Protein AF-A0A1Y2G0U4-F1 (afdb_monomer_lite)

Secondary structure (DSSP, 8-state):
-HHHHHHHHHT-EEEEE-TTS-EEEEEHHHHHHHH-GGGPPPPGGGGGGGSS--TT-EEEPPP-S---TTTT-SSSTTEEEPPHHHHHHHHHHHH-SS--------STTSSHHHHHHHHHHHHHHTT--EEEES-THHHHT-SSHHHHHHHHHHHHHHHHTTT--HHHHHHHTTTTTSS-HHHHHHHHHHHTGGG-SSS--EEEETTGGGG--HHHHHHHHH--TT--PPP--THHHHTTSEEEEE-TTSSSEEEEESSHHHHHHHHHHHHHSPPPHHHHHHHHTT---HHHHHHHHHHHHHHHSEEEEEEB-TTS-S-EEEEEE-SEEE---SS----GGGGGGEEEE-TT-TT-SEEETTEEEEEESS-HHHHSSGGG-GGGGSSPPTTTTS--HHHHHHHHHH-S-EEEEEEEEEEEEEEE-SSSSEEEEEEEEEEEEEEETTEE-TT-EEEEEE-S-EE-TTS-EE-S---HHHHHH-TT-EEE-HHHHHHHHHGGG-

Foldseek 3Di:
DVLVVVVVQLVDWDWDQFLVRDIAIDGNLLVVLLPDLQQAFDDLVVLLVLQPDDFFDKDFQGRRSDAAVCPLPPDCHRIDTDHPVLVVVLCCLVPDLDDDADDDFDDPPPCSLVSLSSSQSSCLNVLAQEQEARACLCLLPDPDPLSNLSVSSSNRSSNNRNRDDSVLSCQLQVPSPDPRRSNSSSVCCLPDRCPPSVGHHDYDHHNCLSVDDLQLLLCAAQQAPPPPPDPNDPVCVSNLQKDWDDDPVDNDIHIYGNDPRSVVRSLVSNLVDDLDPVLLVCLVVLNHDFSSQLSLVVSLCSNPQKFWFQKAWLQQHDTDIDIQGAPEEDEQDVQFPAPAPVQQNYKYQLHPQQAARIHHRLEGEDEDQDRPVVQLDDSNNPVQQQAADPPQVRGGNSQSVCCRHNNAGKHKDWDWDWDWDFDDDPDDDTDTDIAIAIDIWMDGPNHTDPPHAYEYEHQGFDADPVRHTDQGRRPVVVCRRYVRHMYGTNVRCSCRSCPPVD

pLDDT: mean 81.73, std 13.3, range [42.34, 97.0]

Radius of gyration: 29.5 Å; chains: 1; bounding box: 71×55×87 Å

Structure (mmCIF, N/CA/C/O backbone):
data_AF-A0A1Y2G0U4-F1
#
_entry.id   AF-A0A1Y2G0U4-F1
#
loop_
_atom_site.group_PDB
_atom_site.id
_atom_site.type_symbol
_atom_site.label_atom_id
_atom_site.label_alt_id
_atom_site.label_comp_id
_atom_site.label_asym_id
_atom_site.label_entity_id
_atom_site.label_seq_id
_atom_site.pdbx_PDB_ins_code
_atom_site.Cartn_x
_atom_site.Cartn_y
_atom_site.Cartn_z
_atom_site.occupancy
_atom_site.B_iso_or_equiv
_atom_site.auth_seq_id
_atom_site.auth_comp_id
_atom_site.auth_asym_id
_atom_site.auth_atom_id
_atom_site.pdbx_PDB_model_num
ATOM 1 N N . MET A 1 1 ? -13.252 33.187 23.123 1.00 46.34 1 MET A N 1
ATOM 2 C CA . MET A 1 1 ? -14.468 32.381 23.395 1.00 46.34 1 MET A CA 1
ATOM 3 C C . MET A 1 1 ? -14.309 30.861 23.236 1.00 46.34 1 MET A C 1
ATOM 5 O O . MET A 1 1 ? -14.178 30.217 24.266 1.00 46.34 1 MET A O 1
ATOM 9 N N . LEU A 1 2 ? -14.281 30.241 22.038 1.00 45.09 2 LEU A N 1
ATOM 10 C CA . LEU A 1 2 ? -14.262 28.755 21.925 1.00 45.09 2 LEU A CA 1
ATOM 11 C C . LEU A 1 2 ? -13.000 28.105 22.539 1.00 45.09 2 LEU A C 1
ATOM 13 O O . LEU A 1 2 ? -13.098 27.117 23.264 1.00 45.09 2 LEU A O 1
ATOM 17 N N . LYS A 1 3 ? -11.819 28.703 22.311 1.00 50.44 3 LYS A N 1
ATOM 18 C CA . LYS A 1 3 ? -10.541 28.251 22.899 1.00 50.44 3 LYS A CA 1
ATOM 19 C C . LYS A 1 3 ? -10.500 28.391 24.428 1.00 50.44 3 LYS A C 1
ATOM 21 O O . LYS A 1 3 ? -10.017 27.491 25.100 1.00 50.44 3 LYS A O 1
ATOM 26 N N . GLU A 1 4 ? -11.048 29.473 24.983 1.00 47.69 4 GLU A N 1
ATOM 27 C CA . GLU A 1 4 ? -11.144 29.674 26.442 1.00 47.69 4 GLU A CA 1
ATOM 28 C C . GLU A 1 4 ? -12.137 28.710 27.093 1.00 47.69 4 GLU A C 1
ATOM 30 O O . GLU A 1 4 ? -11.885 28.206 28.184 1.00 47.69 4 GLU A O 1
ATOM 35 N N . HIS A 1 5 ? -13.249 28.411 26.417 1.00 55.38 5 HIS A N 1
ATOM 36 C CA . HIS A 1 5 ? -14.241 27.461 26.910 1.00 55.38 5 HIS A CA 1
ATOM 37 C C . HIS A 1 5 ? -13.686 26.028 26.9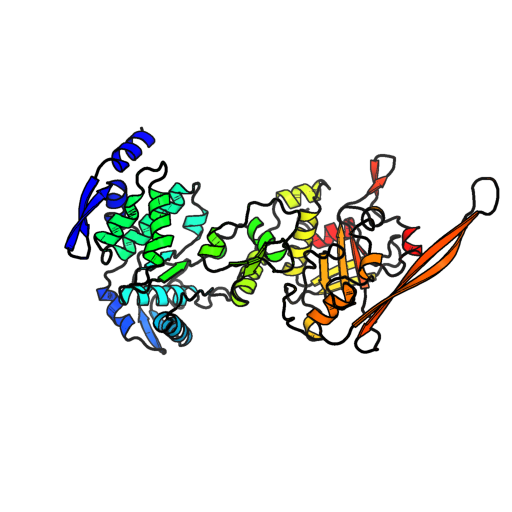38 1.00 55.38 5 HIS A C 1
ATOM 39 O O . HIS A 1 5 ? -13.842 25.327 27.938 1.00 55.38 5 HIS A O 1
ATOM 45 N N . LEU A 1 6 ? -12.962 25.615 25.889 1.00 55.97 6 LEU A N 1
ATOM 46 C CA . LEU A 1 6 ? -12.237 24.340 25.864 1.00 55.97 6 LEU A CA 1
ATOM 47 C C . LEU A 1 6 ? -11.150 24.290 26.944 1.00 55.97 6 LEU A C 1
ATOM 49 O O . LEU A 1 6 ? -11.100 23.321 27.697 1.00 55.97 6 LEU A O 1
ATOM 53 N N . ALA A 1 7 ? -10.353 25.351 27.098 1.00 58.69 7 ALA A N 1
ATOM 54 C CA . ALA A 1 7 ? -9.337 25.433 28.148 1.00 58.69 7 ALA A CA 1
ATOM 55 C C . ALA A 1 7 ? -9.936 25.332 29.566 1.00 58.69 7 ALA A C 1
ATOM 57 O O . ALA A 1 7 ? -9.359 24.675 30.429 1.00 58.69 7 ALA A O 1
ATOM 58 N N . LYS A 1 8 ? -11.116 25.922 29.812 1.00 59.19 8 LYS A N 1
ATOM 59 C CA . LYS A 1 8 ? -11.830 25.821 31.097 1.00 59.19 8 LYS A CA 1
ATOM 60 C C . LYS A 1 8 ? -12.372 24.411 31.362 1.00 59.19 8 LYS A C 1
ATOM 62 O O . LYS A 1 8 ? -12.270 23.932 32.490 1.00 59.19 8 LYS A O 1
ATOM 67 N N . ARG A 1 9 ? -12.906 23.727 30.340 1.00 58.31 9 ARG A N 1
ATOM 68 C CA . ARG A 1 9 ? -13.383 22.331 30.451 1.00 58.31 9 ARG A CA 1
ATOM 69 C C . ARG A 1 9 ? -12.250 21.326 30.645 1.00 58.31 9 ARG A C 1
ATOM 71 O O . ARG A 1 9 ? -12.448 20.356 31.360 1.00 58.31 9 ARG A O 1
ATOM 78 N N . CYS A 1 10 ? -11.071 21.575 30.074 1.00 60.12 10 CYS A N 1
ATOM 79 C CA . CYS A 1 10 ? -9.886 20.747 30.328 1.00 60.12 10 CYS A CA 1
ATOM 80 C C . CYS A 1 10 ? -9.377 20.881 31.773 1.00 60.12 10 CYS A C 1
ATOM 82 O O . CYS A 1 10 ? -8.746 19.976 32.282 1.00 60.12 10 CYS A O 1
ATOM 84 N N . ARG A 1 11 ? -9.673 21.992 32.462 1.00 63.59 11 ARG A N 1
ATOM 85 C CA . ARG A 1 11 ? -9.261 22.217 33.861 1.00 63.59 11 ARG A CA 1
ATOM 86 C C . ARG A 1 11 ? -10.312 21.821 34.897 1.00 63.59 11 ARG A C 1
ATOM 88 O O . ARG A 1 11 ? -10.044 21.906 36.089 1.00 63.59 11 ARG A O 1
ATOM 95 N N . SER A 1 12 ? -11.517 21.459 34.465 1.00 77.25 12 SER A N 1
ATOM 96 C CA . SER A 1 12 ? -12.625 21.123 35.361 1.00 77.25 12 SER A CA 1
ATOM 97 C C . SER A 1 12 ? -12.761 19.609 35.444 1.00 77.25 12 SER A C 1
ATOM 99 O O . SER A 1 12 ? -12.978 18.969 34.418 1.00 77.25 12 SER A O 1
ATOM 101 N N . TRP A 1 13 ? -12.652 19.064 36.652 1.00 87.50 13 TRP A N 1
ATOM 102 C CA . TRP A 1 13 ? -12.704 17.629 36.925 1.00 87.50 13 TRP A CA 1
ATOM 103 C C . TRP A 1 13 ? -13.987 17.289 37.682 1.00 87.50 13 TRP A C 1
ATOM 105 O O . TRP A 1 13 ? -14.473 18.092 38.483 1.00 87.50 13 TRP A O 1
ATOM 115 N N . LYS A 1 14 ? -14.559 16.119 37.408 1.00 90.38 14 LYS A N 1
ATOM 116 C CA . LYS A 1 14 ? -15.704 15.577 38.141 1.00 90.38 14 LYS A CA 1
ATOM 117 C C . LYS A 1 14 ? -15.498 14.094 38.412 1.00 90.38 14 LYS A C 1
ATOM 119 O O . LYS A 1 14 ? -14.917 13.380 37.598 1.00 90.38 14 LYS A O 1
ATOM 124 N N . ARG A 1 15 ? -16.060 13.653 39.532 1.00 91.50 15 ARG A N 1
ATOM 125 C CA . ARG A 1 15 ? -16.076 12.255 39.944 1.00 91.50 15 ARG A CA 1
ATOM 126 C C . ARG A 1 15 ? -17.002 11.435 39.045 1.00 91.50 15 ARG A C 1
ATOM 128 O O . ARG A 1 15 ? -18.153 11.816 38.833 1.00 91.50 15 ARG A O 1
ATOM 135 N N . HIS A 1 16 ? -16.501 10.307 38.565 1.00 92.81 16 HIS A N 1
ATOM 136 C CA . HIS A 1 16 ? -17.189 9.307 37.756 1.00 92.81 16 HIS A CA 1
ATOM 137 C C . HIS A 1 16 ? -17.052 7.933 38.415 1.00 92.81 16 HIS A C 1
ATOM 139 O O . HIS A 1 16 ? -16.050 7.675 39.078 1.00 92.81 16 HIS A O 1
ATOM 145 N N . ILE A 1 17 ? -18.054 7.070 38.255 1.00 94.56 17 ILE A N 1
ATOM 146 C CA . ILE A 1 17 ? -17.993 5.677 38.713 1.00 94.56 17 ILE A CA 1
ATOM 147 C C . ILE A 1 17 ? -17.682 4.816 37.493 1.00 94.56 17 ILE A C 1
ATOM 149 O O . ILE A 1 17 ? -18.475 4.803 36.552 1.00 94.56 17 ILE A O 1
ATOM 153 N N . ALA A 1 18 ? -16.519 4.166 37.505 1.00 94.81 18 ALA A N 1
ATOM 154 C CA . ALA A 1 18 ? -16.054 3.313 36.419 1.00 94.81 18 ALA A CA 1
ATOM 155 C C . ALA A 1 18 ? -16.725 1.925 36.453 1.00 94.81 18 ALA A C 1
ATOM 157 O O . ALA A 1 18 ? -17.546 1.634 37.327 1.00 94.81 18 ALA A O 1
ATOM 158 N N . ALA A 1 19 ? -16.401 1.063 35.484 1.00 93.06 19 ALA A N 1
ATOM 159 C CA . ALA A 1 19 ? -17.054 -0.240 35.326 1.00 93.06 19 ALA A CA 1
ATOM 160 C C . ALA A 1 19 ? -16.765 -1.226 36.472 1.00 93.06 19 ALA A C 1
ATOM 162 O O . ALA A 1 19 ? -17.596 -2.076 36.785 1.00 93.06 19 ALA A O 1
ATOM 163 N N . ASP A 1 20 ? -15.610 -1.089 37.121 1.00 94.56 20 ASP A N 1
ATOM 164 C CA . ASP A 1 20 ? -15.214 -1.837 38.320 1.00 94.56 20 ASP A CA 1
ATOM 165 C C . ASP A 1 20 ? -15.910 -1.340 39.603 1.00 94.56 20 ASP A C 1
ATOM 167 O O . ASP A 1 20 ? -15.705 -1.906 40.674 1.00 94.56 20 ASP A O 1
ATOM 171 N N . GLY A 1 21 ? -16.753 -0.305 39.506 1.00 94.69 21 GLY A N 1
ATOM 172 C CA . GLY A 1 21 ? -17.439 0.320 40.636 1.00 94.69 21 GLY A CA 1
ATOM 173 C C . GLY A 1 21 ? -16.576 1.322 41.405 1.00 94.69 21 GLY A C 1
ATOM 174 O O . GLY A 1 21 ? -17.084 1.994 42.307 1.00 94.69 21 GLY A O 1
ATOM 175 N N . GLU A 1 22 ? -15.303 1.476 41.035 1.00 96.81 22 GLU A N 1
ATOM 176 C CA . GLU A 1 22 ? -14.385 2.385 41.704 1.00 96.81 22 GLU A CA 1
ATOM 177 C C . GLU A 1 22 ? -14.551 3.828 41.186 1.00 96.81 22 GLU A C 1
ATOM 179 O O . GLU A 1 22 ? -14.823 4.075 40.003 1.00 96.81 22 GLU A O 1
ATOM 184 N N . PRO A 1 23 ? -14.413 4.832 42.067 1.00 95.19 23 PRO A N 1
ATOM 185 C CA . PRO A 1 23 ? -14.502 6.228 41.683 1.00 95.19 23 PRO A CA 1
ATOM 186 C C . PRO A 1 23 ? -13.207 6.723 41.022 1.00 95.19 23 PRO A C 1
ATOM 188 O O . PRO A 1 23 ? -12.111 6.515 41.537 1.00 95.19 23 PRO A O 1
ATOM 191 N N . VAL A 1 24 ? -13.340 7.499 39.947 1.00 93.75 24 VAL A N 1
ATOM 192 C CA . VAL A 1 24 ? -12.233 8.188 39.268 1.00 93.75 24 VAL A CA 1
ATOM 193 C C . VAL A 1 24 ? -12.614 9.633 38.959 1.00 93.75 24 VAL A C 1
ATOM 195 O O . VAL A 1 24 ? -13.728 9.915 38.519 1.00 93.75 24 VAL A O 1
ATOM 198 N N . ASP A 1 25 ? -11.700 10.569 39.198 1.00 91.25 25 ASP A N 1
ATOM 199 C CA . ASP A 1 25 ? -11.877 11.948 38.750 1.00 91.25 25 ASP A CA 1
ATOM 200 C C . ASP A 1 25 ? -11.459 12.051 37.283 1.00 91.25 25 ASP A C 1
ATOM 202 O O . ASP A 1 25 ? -10.355 11.649 36.923 1.00 91.25 25 ASP A O 1
ATOM 206 N N . LEU A 1 26 ? -12.336 12.598 36.441 1.00 90.19 26 LEU A N 1
ATOM 207 C CA . LEU A 1 26 ? -12.098 12.786 35.011 1.00 90.19 26 LEU A CA 1
ATOM 208 C C . LEU A 1 26 ? -12.349 14.237 34.604 1.00 90.19 26 LEU A C 1
ATOM 210 O O . LEU A 1 26 ? -13.224 14.901 35.177 1.00 90.19 26 LEU A O 1
ATOM 214 N N . PRO A 1 27 ? -11.645 14.745 33.583 1.00 88.94 27 PRO A N 1
ATOM 215 C CA . PRO A 1 27 ? -11.925 16.062 33.039 1.00 88.94 27 PRO A CA 1
ATOM 216 C C . PRO A 1 27 ? -13.309 16.090 32.367 1.00 88.94 27 PRO A C 1
ATOM 218 O O . PRO A 1 27 ? -13.780 15.105 31.786 1.00 88.94 27 PRO A O 1
ATOM 221 N N . LEU A 1 28 ? -13.948 17.262 32.336 1.00 86.12 28 LEU A N 1
ATOM 222 C CA . LEU A 1 28 ? -15.268 17.405 31.709 1.00 86.12 28 LEU A CA 1
ATOM 223 C C . LEU A 1 28 ? -15.278 16.985 30.237 1.00 86.12 28 LEU A C 1
ATOM 225 O O . LEU A 1 28 ? -16.262 16.426 29.775 1.00 86.12 28 LEU A O 1
ATOM 229 N N . HIS A 1 29 ? -14.196 17.236 29.500 1.00 82.94 29 HIS A N 1
ATOM 230 C CA . HIS A 1 29 ? -14.154 16.923 28.073 1.00 82.94 29 HIS A CA 1
ATOM 231 C C . HIS A 1 29 ? -14.133 15.414 27.773 1.00 82.94 29 HIS A C 1
ATOM 233 O O . HIS A 1 29 ? -14.594 15.028 26.704 1.00 82.94 29 HIS A O 1
ATOM 239 N N . ILE A 1 30 ? -13.631 14.570 28.684 1.00 89.12 30 ILE A N 1
ATOM 240 C CA . ILE A 1 30 ? -13.704 13.103 28.562 1.00 89.12 30 ILE A CA 1
ATOM 241 C C . ILE A 1 30 ? -15.070 12.604 29.018 1.00 89.12 30 ILE A C 1
ATOM 243 O O . ILE A 1 30 ? -15.653 11.752 28.351 1.00 89.12 30 ILE A O 1
ATOM 247 N N . LEU A 1 31 ? -15.624 13.181 30.088 1.00 89.19 31 LEU A N 1
ATOM 248 C CA . LEU A 1 31 ? -16.984 12.866 30.535 1.00 89.19 31 LEU A CA 1
ATOM 249 C C . LEU A 1 31 ? -18.013 13.124 29.436 1.00 89.19 31 LEU A C 1
ATOM 251 O O . LEU A 1 31 ? -18.846 12.263 29.171 1.00 89.19 31 LEU A O 1
ATOM 255 N N . ASP A 1 32 ? -17.874 14.233 28.709 1.00 89.50 32 ASP A N 1
ATOM 256 C CA . ASP A 1 32 ? -18.712 14.524 27.545 1.00 89.50 32 ASP A CA 1
ATOM 257 C C . ASP A 1 32 ? -18.642 13.430 26.474 1.00 89.50 32 ASP A C 1
ATOM 259 O O . ASP A 1 32 ? -19.617 13.215 25.760 1.00 89.50 32 ASP A O 1
ATOM 263 N N . LEU A 1 33 ? -17.489 12.771 26.306 1.00 91.50 33 LEU A N 1
ATOM 264 C CA . LEU A 1 33 ? -17.341 11.670 25.353 1.00 91.50 33 LEU A CA 1
ATOM 265 C C . LEU A 1 33 ? -17.979 10.381 25.879 1.00 91.50 33 LEU A C 1
ATOM 267 O O . LEU A 1 33 ? -18.605 9.678 25.093 1.00 91.50 33 LEU A O 1
ATOM 271 N N . ILE A 1 34 ? -17.856 10.092 27.178 1.00 90.25 34 ILE A N 1
ATOM 272 C CA . ILE A 1 34 ? -18.449 8.908 27.827 1.00 90.25 34 ILE A CA 1
ATOM 273 C C . ILE A 1 34 ? -19.986 8.988 27.826 1.00 90.25 34 ILE A C 1
ATOM 275 O O . ILE A 1 34 ? -20.676 8.001 27.544 1.00 90.25 34 ILE A O 1
ATOM 279 N N . GLU A 1 35 ? -20.529 10.172 28.116 1.00 89.19 35 GLU A N 1
ATOM 280 C CA . GLU A 1 35 ? -21.971 10.447 28.128 1.00 89.19 35 GLU A CA 1
ATOM 281 C C . GLU A 1 35 ? -22.567 10.501 26.709 1.00 89.19 35 GLU A C 1
ATOM 283 O O . GLU A 1 35 ? -23.775 10.335 26.518 1.00 89.19 35 GLU A O 1
ATOM 288 N N . ASN A 1 36 ? -21.732 10.697 25.686 1.00 89.19 36 ASN A N 1
ATOM 289 C CA . ASN A 1 36 ? -22.174 10.768 24.302 1.00 89.19 36 ASN A CA 1
ATOM 290 C C . ASN A 1 36 ? -22.392 9.375 23.699 1.00 89.19 36 ASN A C 1
ATOM 292 O O . ASN A 1 36 ? -21.458 8.687 23.303 1.00 89.19 36 ASN A O 1
ATOM 296 N N . ASN A 1 37 ? -23.658 9.007 23.513 1.00 88.69 37 ASN A N 1
ATOM 297 C CA . ASN A 1 37 ? -24.047 7.705 22.967 1.00 88.69 37 ASN A CA 1
ATOM 298 C C . ASN A 1 37 ? -24.004 7.604 21.430 1.00 88.69 37 ASN A C 1
ATOM 300 O O . ASN A 1 37 ? -24.536 6.647 20.876 1.00 88.69 37 ASN A O 1
ATOM 304 N N . LYS A 1 38 ? -23.392 8.558 20.712 1.00 91.06 38 LYS A N 1
ATOM 305 C CA . LYS A 1 38 ? -23.384 8.570 19.235 1.00 91.06 38 LYS A CA 1
ATOM 306 C C . LYS A 1 38 ? -22.832 7.282 18.613 1.00 91.06 38 LYS A C 1
ATOM 308 O O . LYS A 1 38 ? -23.299 6.898 17.548 1.00 91.06 38 LYS A O 1
ATOM 313 N N . TYR A 1 39 ? -21.832 6.666 19.242 1.00 92.62 39 TYR A N 1
ATOM 314 C CA . TYR A 1 39 ? -21.215 5.417 18.782 1.00 92.62 39 TYR A CA 1
ATOM 315 C C . TYR A 1 39 ? -21.399 4.284 19.797 1.00 92.62 39 TYR A C 1
ATOM 317 O O . TYR A 1 39 ? -20.576 3.374 19.852 1.00 92.62 39 TYR A O 1
ATOM 325 N N . ALA A 1 40 ? -22.425 4.369 20.648 1.00 93.81 40 ALA A N 1
ATOM 326 C CA . ALA A 1 40 ? -22.677 3.343 21.648 1.00 93.81 40 ALA A CA 1
ATOM 327 C C . ALA A 1 40 ? -23.256 2.083 20.976 1.00 93.81 40 ALA A C 1
ATOM 329 O O . ALA A 1 40 ? -24.241 2.201 20.242 1.00 93.81 40 ALA A O 1
ATOM 330 N N . PRO A 1 41 ? -22.671 0.899 21.213 1.00 95.81 41 PRO A N 1
ATOM 331 C CA . PRO A 1 41 ? -23.241 -0.365 20.768 1.00 95.81 41 PRO A CA 1
ATOM 332 C C . PRO A 1 41 ? -24.500 -0.726 21.566 1.00 95.81 41 PRO A C 1
ATOM 334 O O . PRO A 1 41 ? -24.773 -0.184 22.642 1.00 95.81 41 PRO A O 1
ATOM 337 N N . GLU A 1 42 ? -25.258 -1.695 21.056 1.00 96.12 42 GLU A N 1
ATOM 338 C CA . GLU A 1 42 ? -26.218 -2.425 21.878 1.00 96.12 42 GLU A CA 1
ATOM 339 C C . GLU A 1 42 ? -25.506 -3.122 23.059 1.00 96.12 42 GLU A C 1
ATOM 341 O O . GLU A 1 42 ? -24.325 -3.453 22.958 1.00 96.12 42 GLU A O 1
ATOM 346 N N . PRO A 1 43 ? -26.196 -3.387 24.185 1.00 95.12 43 PRO A N 1
ATOM 347 C CA . PRO A 1 43 ? -25.562 -4.000 25.354 1.00 95.12 43 PRO A CA 1
ATOM 348 C C . PRO A 1 43 ? -24.919 -5.361 25.046 1.00 95.12 43 PRO A C 1
ATOM 350 O O . PRO A 1 43 ? -25.536 -6.179 24.358 1.00 95.12 43 PRO A O 1
ATOM 353 N N . ARG A 1 44 ? -23.747 -5.662 25.638 1.00 94.69 44 ARG A N 1
ATOM 354 C CA . ARG A 1 44 ? -23.021 -6.949 25.473 1.00 94.69 44 ARG A CA 1
ATOM 355 C C . ARG A 1 44 ? -23.890 -8.185 25.686 1.00 94.69 44 ARG A C 1
ATOM 357 O O . ARG A 1 44 ? -23.676 -9.204 25.037 1.00 94.69 44 ARG A O 1
ATOM 364 N N . THR A 1 45 ? -24.907 -8.099 26.544 1.00 93.75 45 THR A N 1
ATOM 365 C CA . THR A 1 45 ? -25.864 -9.190 26.784 1.00 93.75 45 THR A CA 1
ATOM 366 C C . THR A 1 45 ? -26.578 -9.646 25.511 1.00 93.75 45 THR A C 1
ATOM 368 O O . THR A 1 45 ? -26.834 -10.837 25.361 1.00 93.75 45 THR A O 1
ATOM 371 N N . LYS A 1 46 ? -26.829 -8.746 24.550 1.00 95.88 46 LYS A N 1
ATOM 372 C CA . LYS A 1 46 ? -27.404 -9.110 23.246 1.00 95.88 46 LYS A CA 1
ATOM 373 C C . LYS A 1 46 ? -26.442 -9.901 22.358 1.00 95.88 46 LYS A C 1
ATOM 375 O O . LYS A 1 46 ? -26.900 -10.649 21.502 1.00 95.88 46 LYS A O 1
ATOM 380 N N . PHE A 1 47 ? -25.136 -9.770 22.584 1.00 96.19 47 PHE A N 1
ATOM 381 C CA . PHE A 1 47 ? -24.085 -10.423 21.805 1.00 96.19 47 PHE A CA 1
ATOM 382 C C . PHE A 1 47 ? -23.654 -11.779 22.386 1.00 96.19 47 PHE A C 1
ATOM 384 O O . PHE A 1 47 ? -22.837 -12.461 21.774 1.00 96.19 47 PHE A O 1
ATOM 391 N N . GLN A 1 48 ? -24.196 -12.210 23.534 1.00 93.88 48 GLN A N 1
ATOM 392 C CA . GLN A 1 48 ? -23.789 -13.460 24.200 1.00 93.88 48 GLN A CA 1
ATOM 393 C C . GLN A 1 48 ? -23.928 -14.705 23.315 1.00 93.88 48 GLN A C 1
ATOM 395 O O . GLN A 1 48 ? -23.142 -15.642 23.446 1.00 93.88 48 GLN A O 1
ATOM 400 N N . SER A 1 49 ? -24.879 -14.707 22.378 1.00 93.31 49 SER A N 1
ATOM 401 C CA . SER A 1 49 ? -25.045 -15.793 21.405 1.00 93.31 49 SER A CA 1
ATOM 402 C C . SER A 1 49 ? -23.816 -16.000 20.510 1.00 93.31 49 SER A C 1
ATOM 404 O O . SER A 1 49 ? -23.601 -17.104 20.017 1.00 93.31 49 SER A O 1
ATOM 406 N N . LEU A 1 50 ? -22.967 -14.981 20.334 1.00 95.44 50 LEU A N 1
ATOM 407 C CA . LEU A 1 50 ? -21.738 -15.079 19.543 1.00 95.44 50 LEU A CA 1
ATOM 408 C C . LEU A 1 50 ? -20.614 -15.830 20.260 1.00 95.44 50 LEU A C 1
ATOM 410 O O . LEU A 1 50 ? -19.657 -16.238 19.604 1.00 95.44 50 LEU A O 1
ATOM 414 N N . LEU A 1 51 ? -20.698 -16.041 21.576 1.00 94.31 51 LEU A N 1
ATOM 415 C CA . LEU A 1 51 ? -19.654 -16.744 22.329 1.00 94.31 51 LEU A CA 1
ATOM 416 C C . LEU A 1 51 ? -19.541 -18.211 21.890 1.00 94.31 51 LEU A C 1
ATOM 418 O O . LEU A 1 51 ? -18.439 -18.733 21.751 1.00 94.31 51 LEU A O 1
ATOM 422 N N . THR A 1 52 ? -20.671 -18.851 21.585 1.00 93.88 52 THR A N 1
ATOM 423 C CA . THR A 1 52 ? -20.761 -20.295 21.302 1.00 93.88 52 THR A CA 1
ATOM 424 C C . THR A 1 52 ? -20.955 -20.644 19.824 1.00 93.88 52 THR A C 1
ATOM 426 O O . THR A 1 52 ? -21.059 -21.824 19.488 1.00 93.88 52 THR A O 1
ATOM 429 N N . VAL A 1 53 ? -20.989 -19.638 18.945 1.00 94.75 53 VAL A N 1
ATOM 430 C CA . VAL A 1 53 ? -21.257 -19.799 17.508 1.00 94.75 53 VAL A CA 1
ATOM 431 C C . VAL A 1 53 ? -20.160 -20.583 16.777 1.00 94.75 53 VAL A C 1
ATOM 433 O O . VAL A 1 53 ? -18.973 -20.453 17.095 1.00 94.75 53 VAL A O 1
ATOM 436 N N . LYS A 1 54 ? -20.559 -21.373 15.776 1.00 94.12 54 LYS A N 1
ATOM 437 C CA . LYS A 1 54 ? -19.706 -22.224 14.934 1.00 94.12 54 LYS A CA 1
ATOM 438 C C . LYS A 1 54 ? -19.876 -21.904 13.447 1.00 94.12 54 LYS A C 1
ATOM 440 O O . LYS A 1 54 ? -20.804 -21.208 13.038 1.00 94.12 54 LYS A O 1
ATOM 445 N N . GLY A 1 55 ? -18.966 -22.429 12.626 1.00 93.62 55 GLY A N 1
ATOM 446 C CA . GLY A 1 55 ? -19.101 -22.380 11.171 1.00 93.62 55 GLY A CA 1
ATOM 447 C C . GLY A 1 55 ? -20.406 -23.043 10.722 1.00 93.62 55 GLY A C 1
ATOM 448 O O . GLY A 1 55 ? -20.759 -24.119 11.200 1.00 93.62 55 GLY A O 1
ATOM 449 N N . GLY A 1 56 ? -21.143 -22.370 9.840 1.00 92.38 56 GLY A N 1
ATOM 450 C CA . GLY A 1 56 ? -22.457 -22.794 9.354 1.00 92.38 56 GLY A CA 1
ATOM 451 C C . GLY A 1 56 ? -23.652 -22.265 10.154 1.00 92.38 56 GLY A C 1
ATOM 452 O O . GLY A 1 56 ? -24.775 -22.353 9.659 1.00 92.38 56 GLY A O 1
ATOM 453 N N . ASP A 1 57 ? -23.448 -21.668 11.331 1.00 94.88 57 ASP A N 1
ATOM 454 C CA . ASP A 1 57 ? -24.550 -21.096 12.109 1.00 94.88 57 ASP A CA 1
ATOM 455 C C . ASP A 1 57 ? -25.084 -19.814 11.458 1.00 94.88 57 ASP A C 1
ATOM 457 O O . ASP A 1 57 ? -24.327 -18.982 10.950 1.00 94.88 57 ASP A O 1
ATOM 461 N N . ARG A 1 58 ? -26.407 -19.624 11.500 1.00 94.25 58 ARG A N 1
ATOM 462 C CA . ARG A 1 58 ? -27.058 -18.382 11.065 1.00 94.25 58 ARG A CA 1
ATOM 463 C C . ARG A 1 58 ? -27.145 -17.410 12.236 1.00 94.25 58 ARG A C 1
ATOM 465 O O . ARG A 1 58 ? -27.679 -17.758 13.285 1.00 94.25 58 ARG A O 1
ATOM 472 N N . ILE A 1 59 ? -26.680 -16.182 12.030 1.00 94.25 59 ILE A N 1
ATOM 473 C CA . ILE A 1 59 ? -26.724 -15.109 13.027 1.00 94.25 59 ILE A CA 1
ATOM 474 C C . ILE A 1 59 ? -27.368 -13.845 12.462 1.00 94.25 59 ILE A C 1
ATOM 476 O O . ILE A 1 59 ? -27.396 -13.635 11.249 1.00 94.25 59 ILE A O 1
ATOM 480 N N . THR A 1 60 ? -27.845 -12.984 13.359 1.00 92.50 60 THR A N 1
ATOM 481 C CA . THR A 1 60 ? -28.369 -11.653 13.034 1.00 92.50 60 THR A CA 1
ATOM 482 C C . THR A 1 60 ? -27.404 -10.590 13.553 1.00 92.50 60 THR A C 1
ATOM 484 O O . THR A 1 60 ? -27.028 -10.609 14.723 1.00 92.50 60 THR A O 1
ATOM 487 N N . SER A 1 61 ? -27.011 -9.643 12.701 1.00 91.06 61 SER A N 1
ATOM 488 C CA . SER A 1 61 ? -26.128 -8.545 13.079 1.00 91.06 61 SER A CA 1
ATOM 489 C C . SER A 1 61 ? -26.824 -7.570 14.029 1.00 91.06 61 SER A C 1
ATOM 491 O O . SER A 1 61 ? -27.828 -6.952 13.655 1.00 91.06 61 SER A O 1
ATOM 493 N N . MET A 1 62 ? -26.251 -7.396 15.215 1.00 93.19 62 MET A N 1
ATOM 494 C CA . MET A 1 62 ? -26.591 -6.348 16.184 1.00 93.19 62 MET A CA 1
ATOM 495 C C . MET A 1 62 ? -25.851 -5.036 15.874 1.00 93.19 62 MET A C 1
ATOM 497 O O . MET A 1 62 ? -24.909 -5.006 15.072 1.00 93.19 62 MET A O 1
ATOM 501 N N . ASP A 1 63 ? -26.272 -3.940 16.501 1.00 93.25 63 ASP A N 1
ATOM 502 C CA . ASP A 1 63 ? -25.639 -2.633 16.323 1.00 93.25 63 ASP A CA 1
ATOM 503 C C . ASP A 1 63 ? -24.398 -2.478 17.218 1.00 93.25 63 ASP A C 1
ATOM 505 O O . ASP A 1 63 ? -24.486 -2.519 18.443 1.00 93.25 63 ASP A O 1
ATOM 509 N N . LEU A 1 64 ? -23.232 -2.271 16.599 1.00 93.56 64 LEU A N 1
ATOM 510 C CA . LEU A 1 64 ? -21.970 -1.965 17.285 1.00 93.56 64 LEU A CA 1
ATOM 511 C C . LEU A 1 64 ? -21.753 -0.449 17.480 1.00 93.56 64 LEU A C 1
ATOM 513 O O . LEU A 1 64 ? -20.634 -0.002 17.728 1.00 93.56 64 LEU A O 1
ATOM 517 N N . GLY A 1 65 ? -22.798 0.361 17.294 1.00 91.38 65 GLY A N 1
ATOM 518 C CA . GLY A 1 65 ? -22.755 1.826 17.316 1.00 91.38 65 GLY A CA 1
ATOM 519 C C . GLY A 1 65 ? -22.218 2.431 16.016 1.00 91.38 65 GLY A C 1
ATOM 520 O O . GLY A 1 65 ? -22.202 3.650 15.830 1.00 91.38 65 GLY A O 1
ATOM 521 N N . GLN A 1 66 ? -21.750 1.583 15.100 1.00 91.00 66 GLN A N 1
ATOM 522 C CA . GLN A 1 66 ? -21.239 1.932 13.784 1.00 91.00 66 GLN A CA 1
ATOM 523 C C . GLN A 1 66 ? -21.532 0.803 12.797 1.00 91.00 66 GLN A C 1
ATOM 525 O O . GLN A 1 66 ? -21.597 -0.369 13.163 1.00 91.00 66 GLN A O 1
ATOM 530 N N . SER A 1 67 ? -21.662 1.160 11.521 1.00 86.00 67 SER A N 1
ATOM 531 C CA . SER A 1 67 ? -21.926 0.211 10.445 1.00 86.00 67 SER A CA 1
ATOM 532 C C . SER A 1 67 ? -21.027 0.517 9.245 1.00 86.00 67 SER A C 1
ATOM 534 O O . SER A 1 67 ? -20.909 1.699 8.891 1.00 86.00 67 SER A O 1
ATOM 536 N N . PRO A 1 68 ? -20.382 -0.496 8.632 1.00 83.62 68 PRO A N 1
ATOM 537 C CA . PRO A 1 68 ? -19.612 -0.306 7.409 1.00 83.62 68 PRO A CA 1
ATOM 538 C C . PRO A 1 68 ? -20.453 0.255 6.267 1.00 83.62 68 PRO A C 1
ATOM 540 O O . PRO A 1 68 ? -21.687 0.153 6.251 1.00 83.62 68 PRO A O 1
ATOM 543 N N . LYS A 1 69 ? -19.782 0.826 5.264 1.00 80.50 69 LYS A N 1
ATOM 544 C CA . LYS A 1 69 ? -20.460 1.292 4.051 1.00 80.50 69 LYS A CA 1
ATOM 545 C C . LYS A 1 69 ? -21.219 0.134 3.407 1.00 80.50 69 LYS A C 1
ATOM 547 O O . LYS A 1 69 ? -20.698 -0.959 3.232 1.00 80.50 69 LYS A O 1
ATOM 552 N N . PHE A 1 70 ? -22.482 0.389 3.076 1.00 77.38 70 PHE A N 1
ATOM 553 C CA . PHE A 1 70 ? -23.392 -0.588 2.465 1.00 77.38 70 PHE A CA 1
ATOM 554 C C . PHE A 1 70 ? -23.640 -1.872 3.281 1.00 77.38 70 PHE A C 1
ATOM 556 O O . PHE A 1 70 ? -24.276 -2.793 2.774 1.00 77.38 70 PHE A O 1
ATOM 563 N N . PHE A 1 71 ? -23.217 -1.929 4.547 1.00 82.25 71 PHE A N 1
ATOM 564 C CA . PHE A 1 71 ? -23.461 -3.082 5.405 1.00 82.25 71 PHE A CA 1
ATOM 565 C C . PHE A 1 71 ? -24.954 -3.299 5.631 1.00 82.25 71 PHE A C 1
ATOM 567 O O . PHE A 1 71 ? -25.722 -2.344 5.782 1.00 82.25 71 PHE A O 1
ATOM 574 N N . ALA A 1 72 ? -25.364 -4.567 5.632 1.00 76.88 72 ALA A N 1
ATOM 575 C CA . ALA A 1 72 ? -26.760 -4.971 5.713 1.00 76.88 72 ALA A CA 1
ATOM 576 C C . ALA A 1 72 ? -27.679 -4.364 4.632 1.00 76.88 72 ALA A C 1
ATOM 578 O O . ALA A 1 72 ? -28.902 -4.379 4.781 1.00 76.88 72 ALA A O 1
ATOM 579 N N . LYS A 1 73 ? -27.107 -3.857 3.532 1.00 71.75 73 LYS A N 1
ATOM 580 C CA . LYS A 1 73 ? -27.831 -3.463 2.319 1.00 71.75 73 LYS A CA 1
ATOM 581 C C . LYS A 1 73 ? -27.574 -4.508 1.230 1.00 71.75 73 LYS A C 1
ATOM 583 O O . LYS A 1 73 ? -26.466 -5.017 1.100 1.00 71.75 73 LYS A O 1
ATOM 588 N N . GLY A 1 74 ? -28.592 -4.821 0.431 1.00 63.31 74 GLY A N 1
ATOM 589 C CA . GLY A 1 74 ? -28.491 -5.839 -0.622 1.00 63.31 74 GLY A CA 1
ATOM 590 C C . GLY A 1 74 ? -28.710 -7.271 -0.115 1.00 63.31 74 GLY A C 1
ATOM 591 O O . GLY A 1 74 ? -29.419 -7.482 0.864 1.00 63.31 74 GLY A O 1
ATOM 592 N N . TYR A 1 75 ? -28.131 -8.252 -0.814 1.00 56.81 75 TYR A N 1
ATOM 593 C CA . TYR A 1 75 ? -28.544 -9.665 -0.758 1.00 56.81 75 TYR A CA 1
ATOM 594 C C . TYR A 1 75 ? -28.335 -10.370 0.597 1.00 56.81 75 TYR A C 1
ATOM 596 O O . TYR A 1 75 ? -29.141 -11.221 0.953 1.00 56.81 75 TYR A O 1
ATOM 604 N N . GLN A 1 76 ? -27.282 -10.039 1.357 1.00 67.25 76 GLN A N 1
ATOM 605 C CA . GLN A 1 76 ? -27.021 -10.668 2.666 1.00 67.25 76 GLN A CA 1
ATOM 606 C C . GLN A 1 76 ? -27.855 -10.064 3.805 1.00 67.25 76 GLN A C 1
ATOM 608 O O . GLN A 1 76 ? -28.190 -10.762 4.752 1.00 67.25 76 GLN A O 1
ATOM 613 N N . GLY A 1 77 ? -28.210 -8.776 3.742 1.00 82.12 77 GLY A N 1
ATOM 614 C CA . GLY A 1 77 ? -28.958 -8.121 4.819 1.00 82.12 77 GLY A CA 1
ATOM 615 C C . GLY A 1 77 ? -28.275 -8.231 6.193 1.00 82.12 77 GLY A C 1
ATOM 616 O O . GLY A 1 77 ? -27.047 -8.291 6.294 1.00 82.12 77 GLY A O 1
ATOM 617 N N . ARG A 1 78 ? -29.079 -8.217 7.263 1.00 89.00 78 ARG A N 1
ATOM 618 C CA . ARG A 1 78 ? -28.602 -8.367 8.651 1.00 89.00 78 ARG A CA 1
ATOM 619 C C . ARG A 1 78 ? -28.429 -9.822 9.078 1.00 89.00 78 ARG A C 1
ATOM 621 O O . ARG A 1 78 ? -27.811 -10.062 10.104 1.00 89.00 78 ARG A O 1
ATOM 628 N N . GLU A 1 79 ? -28.969 -10.780 8.336 1.00 90.69 79 GLU A N 1
ATOM 629 C CA . GLU A 1 79 ? -28.908 -12.196 8.698 1.00 90.69 79 GLU A CA 1
ATOM 630 C C . GLU A 1 79 ? -27.968 -12.944 7.766 1.00 90.69 79 GLU A C 1
ATOM 632 O O . GLU A 1 79 ? -28.202 -13.014 6.564 1.00 90.69 79 GLU A O 1
ATOM 637 N N . PHE A 1 80 ? -26.907 -13.525 8.313 1.00 90.25 80 PHE A N 1
ATOM 638 C CA . PHE A 1 80 ? -25.885 -14.188 7.513 1.00 90.25 80 PHE A CA 1
ATOM 639 C C . PHE A 1 80 ? -25.308 -15.401 8.239 1.00 90.25 80 PHE A C 1
ATOM 641 O O . PHE A 1 80 ? -25.480 -15.575 9.446 1.00 90.25 80 PHE A O 1
ATOM 648 N N . PHE A 1 81 ? -24.645 -16.264 7.473 1.00 92.19 81 PHE A N 1
ATOM 649 C CA . PHE A 1 81 ? -23.994 -17.456 7.997 1.00 92.19 81 PHE A CA 1
ATOM 650 C C . PHE A 1 81 ? -22.571 -17.146 8.451 1.00 92.19 81 PHE A C 1
ATOM 652 O O . PHE A 1 81 ? -21.809 -16.487 7.737 1.00 92.19 81 PHE A O 1
ATOM 659 N N . VAL A 1 82 ? -22.201 -17.670 9.615 1.00 95.12 82 VAL A N 1
ATOM 660 C CA . VAL A 1 82 ? -20.815 -17.689 10.071 1.00 95.12 82 VAL A CA 1
ATOM 661 C C . VAL A 1 82 ? -20.030 -18.635 9.175 1.00 95.12 82 VAL A C 1
ATOM 663 O O . VAL A 1 82 ? -20.372 -19.802 9.012 1.00 95.12 82 VAL A O 1
ATOM 666 N N . THR A 1 83 ? -18.973 -18.121 8.558 1.00 94.44 83 THR A N 1
ATOM 667 C CA . THR A 1 83 ? -18.139 -18.904 7.641 1.00 94.44 83 THR A CA 1
ATOM 668 C C . THR A 1 83 ? -16.998 -19.593 8.384 1.00 94.44 83 THR A C 1
ATOM 670 O O . THR A 1 83 ? -16.536 -19.119 9.423 1.00 94.44 83 THR A O 1
ATOM 673 N N . GLU A 1 84 ? -16.458 -20.666 7.805 1.00 92.81 84 GLU A N 1
ATOM 674 C CA . GLU A 1 84 ? -15.230 -21.298 8.310 1.00 92.81 84 GLU A CA 1
ATOM 675 C C . GLU A 1 84 ? -14.052 -20.314 8.366 1.00 92.81 84 GLU A C 1
ATOM 677 O O . GLU A 1 84 ? -13.233 -20.362 9.280 1.00 92.81 84 GLU A O 1
ATOM 682 N N . GLN A 1 85 ? -13.983 -19.362 7.428 1.00 93.06 85 GLN A N 1
ATOM 683 C CA . GLN A 1 85 ? -12.952 -18.323 7.431 1.00 93.06 85 GLN A CA 1
ATOM 684 C C . GLN A 1 85 ? -13.062 -17.406 8.657 1.00 93.06 85 GLN A C 1
ATOM 686 O O . GLN A 1 85 ? -12.042 -17.088 9.267 1.00 93.06 85 GLN A O 1
ATOM 691 N N . MET A 1 86 ? -14.279 -16.996 9.028 1.00 95.62 86 MET A N 1
ATOM 692 C CA . MET A 1 86 ? -14.527 -16.184 10.224 1.00 95.62 86 MET A CA 1
ATOM 693 C C . MET A 1 86 ? -14.062 -16.907 11.490 1.00 95.62 86 MET A C 1
ATOM 695 O O . MET A 1 86 ? -13.341 -16.324 12.297 1.00 95.62 86 MET A O 1
ATOM 699 N N . MET A 1 87 ? -14.419 -18.187 11.632 1.00 96.25 87 MET A N 1
ATOM 700 C CA . MET A 1 87 ? -14.020 -18.990 12.790 1.00 96.25 87 MET A CA 1
ATOM 701 C C . MET A 1 87 ? -12.522 -19.276 12.813 1.00 96.25 87 MET A C 1
ATOM 703 O O . MET A 1 87 ? -11.903 -19.186 13.867 1.00 96.25 87 MET A O 1
ATOM 707 N N . LYS A 1 88 ? -11.906 -19.553 11.660 1.00 94.94 88 LYS A N 1
ATOM 708 C CA . LYS A 1 88 ? -10.455 -19.737 11.561 1.00 94.94 88 LYS A CA 1
ATOM 709 C C . LYS A 1 88 ? -9.696 -18.489 12.016 1.00 94.94 88 LYS A C 1
ATOM 711 O O . LYS A 1 88 ? -8.759 -18.613 12.799 1.00 94.94 88 LYS A O 1
ATOM 716 N N . LEU A 1 89 ? -10.105 -17.307 11.548 1.00 94.50 89 LEU A N 1
ATOM 717 C CA . LEU A 1 89 ? -9.502 -16.037 11.964 1.00 94.50 89 LEU A CA 1
ATOM 718 C C . LEU A 1 89 ? -9.726 -15.776 13.453 1.00 94.50 89 LEU A C 1
ATOM 720 O O . LEU A 1 89 ? -8.785 -15.406 14.145 1.00 94.50 89 LEU A O 1
ATOM 724 N N . TRP A 1 90 ? -10.940 -16.011 13.959 1.00 96.00 90 TRP A N 1
ATOM 725 C CA . TRP A 1 90 ? -11.223 -15.887 15.387 1.00 96.00 90 TRP A CA 1
ATOM 726 C C . TRP A 1 90 ? -10.310 -16.783 16.228 1.00 96.00 90 TRP A C 1
ATOM 728 O O . TRP A 1 90 ? -9.656 -16.298 17.145 1.00 96.00 90 TRP A O 1
ATOM 738 N N . ASN A 1 91 ? -10.203 -18.065 15.877 1.00 93.94 91 ASN A N 1
ATOM 739 C CA . ASN A 1 91 ? -9.371 -19.021 16.601 1.00 93.94 91 ASN A CA 1
ATOM 740 C C . ASN A 1 91 ? -7.887 -18.626 16.572 1.00 93.94 91 ASN A C 1
ATOM 742 O O . ASN A 1 91 ? -7.174 -18.867 17.541 1.00 93.94 91 ASN A O 1
ATOM 746 N N . GLU A 1 92 ? -7.402 -18.017 15.488 1.00 93.69 92 GLU A N 1
ATOM 747 C CA . GLU A 1 92 ? -6.036 -17.486 15.425 1.00 93.69 92 GLU A CA 1
ATOM 748 C C . GLU A 1 92 ? -5.837 -16.330 16.424 1.00 93.69 92 GLU A C 1
ATOM 750 O O . GLU A 1 92 ? -4.855 -16.319 17.165 1.00 93.69 92 GLU A O 1
ATOM 755 N N . LEU A 1 93 ? -6.792 -15.396 16.506 1.00 92.38 93 LEU A N 1
ATOM 756 C CA . LEU A 1 93 ? -6.759 -14.288 17.471 1.00 92.38 93 LEU A CA 1
ATOM 757 C C . LEU A 1 93 ? -6.874 -14.782 18.924 1.00 92.38 93 LEU A C 1
ATOM 759 O O . LEU A 1 93 ? -6.149 -14.327 19.812 1.00 92.38 93 LEU A O 1
ATOM 763 N N . GLU A 1 94 ? -7.779 -15.725 19.180 1.00 92.31 94 GLU A N 1
ATOM 764 C CA . GLU A 1 94 ? -8.065 -16.260 20.512 1.00 92.31 94 GLU A CA 1
ATOM 765 C C . GLU A 1 94 ? -6.953 -17.168 21.044 1.00 92.31 94 GLU A C 1
ATOM 767 O O . GLU A 1 94 ? -6.695 -17.149 22.245 1.00 92.31 94 GLU A O 1
ATOM 772 N N . ASN A 1 95 ? -6.223 -17.885 20.188 1.00 91.75 95 ASN A N 1
ATOM 773 C CA . ASN A 1 95 ? -5.158 -18.787 20.640 1.00 91.75 95 ASN A CA 1
ATOM 774 C C . ASN A 1 95 ? -3.754 -18.172 20.586 1.00 91.75 95 ASN A C 1
ATOM 776 O O . ASN A 1 95 ? -2.830 -18.722 21.178 1.00 91.75 95 ASN A O 1
ATOM 780 N N . SER A 1 96 ? -3.562 -17.041 19.901 1.00 86.56 96 SER A N 1
ATOM 781 C CA . SER A 1 96 ? -2.245 -16.398 19.846 1.00 86.56 96 SER A CA 1
ATOM 782 C C . SER A 1 96 ? -1.857 -15.765 21.186 1.00 86.56 96 SER A C 1
ATOM 784 O O . SER A 1 96 ? -2.654 -15.048 21.798 1.00 86.56 96 SER A O 1
ATOM 786 N N . GLU A 1 97 ? -0.611 -15.990 21.608 1.00 82.38 97 GLU A N 1
ATOM 787 C CA . GLU A 1 97 ? 0.043 -15.278 22.719 1.00 82.38 97 GLU A CA 1
ATOM 788 C C . GLU A 1 97 ? 0.612 -13.916 22.286 1.00 82.38 97 GLU A C 1
ATOM 790 O O . GLU A 1 97 ? 0.836 -13.032 23.111 1.00 82.38 97 GLU A O 1
ATOM 795 N N . TRP A 1 98 ? 0.840 -13.739 20.982 1.00 81.62 98 TRP A N 1
ATOM 796 C CA . TRP A 1 98 ? 1.452 -12.549 20.392 1.00 81.62 98 TRP A CA 1
ATOM 797 C C . TRP A 1 98 ? 0.424 -11.728 19.612 1.00 81.62 98 TRP A C 1
ATOM 799 O O . TRP A 1 98 ? -0.626 -12.236 19.210 1.00 81.62 98 TRP A O 1
ATOM 809 N N . SER A 1 99 ? 0.743 -10.456 19.353 1.00 82.25 99 SER A N 1
ATOM 810 C CA . SER A 1 99 ? -0.081 -9.601 18.493 1.00 82.25 99 SER A CA 1
ATOM 811 C C . SER A 1 99 ? -0.209 -10.213 17.096 1.00 82.25 99 SER A C 1
ATOM 813 O O . SER A 1 99 ? 0.791 -10.514 16.443 1.00 82.25 99 SER A O 1
ATOM 815 N N . VAL A 1 100 ? -1.450 -10.387 16.639 1.00 83.62 100 VAL A N 1
ATOM 816 C CA . VAL A 1 100 ? -1.768 -10.884 15.299 1.00 83.62 100 VAL A CA 1
ATOM 817 C C . VAL A 1 100 ? -2.216 -9.707 14.444 1.00 83.62 100 VAL A C 1
ATOM 819 O O . VAL A 1 100 ? -3.194 -9.034 14.761 1.00 83.62 100 VAL A O 1
ATOM 822 N N . GLN A 1 101 ? -1.518 -9.478 13.335 1.00 82.19 101 GLN A N 1
ATOM 823 C CA . GLN A 1 101 ? -1.828 -8.411 12.384 1.00 82.19 101 GLN A CA 1
ATOM 824 C C . GLN A 1 101 ? -2.299 -9.026 11.067 1.00 82.19 101 GLN A C 1
ATOM 826 O O . GLN A 1 101 ? -1.626 -9.885 10.492 1.00 82.19 101 GLN A O 1
ATOM 831 N N . LYS A 1 102 ? -3.479 -8.613 10.593 1.00 82.56 102 LYS A N 1
ATOM 832 C CA . LYS A 1 102 ? -4.087 -9.105 9.350 1.00 82.56 102 LYS A CA 1
ATOM 833 C C . LYS A 1 102 ? -4.682 -7.950 8.557 1.00 82.56 102 LYS A C 1
ATOM 835 O O . LYS A 1 102 ? -5.325 -7.071 9.118 1.00 82.56 102 LYS A O 1
ATOM 840 N N . CYS A 1 103 ? -4.538 -8.016 7.237 1.00 83.06 103 CYS A N 1
ATOM 841 C CA . CYS A 1 103 ? -5.261 -7.168 6.297 1.00 83.06 103 CYS A CA 1
ATOM 842 C C . CYS A 1 103 ? -6.216 -8.049 5.486 1.00 83.06 103 CYS A C 1
ATOM 844 O O . CYS A 1 103 ? -5.782 -8.992 4.821 1.00 83.06 103 CYS A O 1
ATOM 846 N N . LEU A 1 104 ? -7.519 -7.766 5.560 1.00 81.56 104 LEU A N 1
ATOM 847 C CA . LEU A 1 104 ? -8.515 -8.452 4.740 1.00 81.56 104 LEU A CA 1
ATOM 848 C C . LEU A 1 104 ? -8.542 -7.816 3.347 1.00 81.56 104 LEU A C 1
ATOM 850 O O . LEU A 1 104 ? -8.932 -6.657 3.199 1.00 81.56 104 LEU A O 1
ATOM 854 N N . SER A 1 105 ? -8.175 -8.587 2.325 1.00 78.56 105 SER A N 1
ATOM 855 C CA . SER A 1 105 ? -8.171 -8.152 0.927 1.00 78.56 105 SER A CA 1
ATOM 856 C C . SER A 1 105 ? -9.052 -9.035 0.044 1.00 78.56 105 SER A C 1
ATOM 858 O O . SER A 1 105 ? -9.408 -10.156 0.404 1.00 78.56 105 SER A O 1
ATOM 860 N N . GLY A 1 106 ? -9.484 -8.491 -1.094 1.00 72.06 106 GLY A N 1
ATOM 861 C CA . GLY A 1 106 ? -10.320 -9.198 -2.064 1.00 72.06 106 GLY A CA 1
ATOM 862 C C . GLY A 1 106 ? -11.297 -8.279 -2.807 1.00 72.06 106 GLY A C 1
ATOM 863 O O . GLY A 1 106 ? -11.445 -7.113 -2.421 1.00 72.06 106 GLY A O 1
ATOM 864 N N . PRO A 1 107 ? -11.993 -8.789 -3.840 1.00 68.06 107 PRO A N 1
ATOM 865 C CA . PRO A 1 107 ? -12.920 -8.011 -4.665 1.00 68.06 107 PRO A CA 1
ATOM 866 C C . PRO A 1 107 ? -14.045 -7.324 -3.876 1.00 68.06 107 PRO A C 1
ATOM 868 O O . PRO A 1 107 ? -14.335 -7.656 -2.720 1.00 68.06 107 PRO A O 1
ATOM 871 N N . MET A 1 108 ? -14.700 -6.343 -4.495 1.00 73.69 108 MET A N 1
ATOM 872 C CA . MET A 1 108 ? -15.885 -5.711 -3.910 1.00 73.69 108 MET A CA 1
ATOM 873 C C . MET A 1 108 ? -17.001 -6.752 -3.724 1.00 73.69 108 MET A C 1
ATOM 875 O O . MET A 1 108 ? -17.203 -7.608 -4.578 1.00 73.69 108 MET A O 1
ATOM 879 N N . GLY A 1 109 ? -17.716 -6.694 -2.598 1.00 75.94 109 GLY A N 1
ATOM 880 C CA . GLY A 1 109 ? -18.873 -7.562 -2.343 1.00 75.94 109 GLY A CA 1
ATOM 881 C C . GLY A 1 109 ? -18.571 -8.956 -1.781 1.00 75.94 109 GLY A C 1
ATOM 882 O O . GLY A 1 109 ? -19.505 -9.659 -1.422 1.00 75.94 109 GLY A O 1
ATOM 883 N N . VAL A 1 110 ? -17.304 -9.350 -1.601 1.00 82.75 110 VAL A N 1
ATOM 884 C CA . VAL A 1 110 ? -16.943 -10.689 -1.069 1.00 82.75 110 VAL A CA 1
ATOM 885 C C . VAL A 1 110 ? -17.140 -10.862 0.449 1.00 82.75 110 VAL A C 1
ATOM 887 O O . VAL A 1 110 ? -16.668 -11.831 1.028 1.00 82.75 110 VAL A O 1
ATOM 890 N N . GLY A 1 111 ? -17.799 -9.915 1.123 1.00 85.62 111 GLY A N 1
ATOM 891 C CA . GLY A 1 111 ? -18.139 -10.041 2.546 1.00 85.62 111 GLY A CA 1
ATOM 892 C C . GLY A 1 111 ? -17.039 -9.659 3.549 1.00 85.62 111 GLY A C 1
ATOM 893 O O . GLY A 1 111 ? -17.171 -9.974 4.728 1.00 85.62 111 GLY A O 1
ATOM 894 N N . LYS A 1 112 ? -15.980 -8.942 3.140 1.00 89.50 112 LYS A N 1
ATOM 895 C CA . LYS A 1 112 ? -14.892 -8.502 4.048 1.00 89.50 112 LYS A CA 1
ATOM 896 C C . LYS A 1 112 ? -15.409 -7.758 5.286 1.00 89.50 112 LYS A C 1
ATOM 898 O O . LYS A 1 112 ? -15.020 -8.087 6.399 1.00 89.50 112 LYS A O 1
ATOM 903 N N . SER A 1 113 ? -16.344 -6.828 5.101 1.00 91.69 113 SER A N 1
ATOM 904 C CA . SER A 1 113 ? -16.944 -6.069 6.204 1.00 91.69 113 SER A CA 1
ATOM 905 C C . SER A 1 113 ? -17.792 -6.929 7.144 1.00 91.69 113 SER A C 1
ATOM 907 O O . SER A 1 113 ? -17.866 -6.630 8.331 1.00 91.69 113 SER A O 1
ATOM 909 N N . TYR A 1 114 ? -18.377 -8.034 6.661 1.00 92.12 114 TYR A N 1
ATOM 910 C CA . TYR A 1 114 ? -19.046 -9.015 7.525 1.00 92.12 114 TYR A CA 1
ATOM 911 C C . TYR A 1 114 ? -18.042 -9.779 8.388 1.00 92.12 114 TYR A C 1
ATOM 913 O O . TYR A 1 114 ? -18.323 -10.018 9.558 1.00 92.12 114 TYR A O 1
ATOM 921 N N . ILE A 1 115 ? -16.861 -10.110 7.851 1.00 93.88 115 ILE A N 1
ATOM 922 C CA . ILE A 1 115 ? -15.773 -10.715 8.635 1.00 93.88 115 ILE A CA 1
ATOM 923 C C . ILE A 1 115 ? -15.287 -9.726 9.700 1.00 93.88 115 ILE A C 1
ATOM 925 O O . ILE A 1 115 ? -15.234 -10.085 10.874 1.00 93.88 115 ILE A O 1
ATOM 929 N N . SER A 1 116 ? -14.994 -8.477 9.319 1.00 93.88 116 SER A N 1
ATOM 930 C CA . SER A 1 116 ? -14.592 -7.418 10.254 1.00 93.88 116 SER A CA 1
ATOM 931 C C . SER A 1 116 ? -15.627 -7.223 11.364 1.00 93.88 116 SER A C 1
ATOM 933 O O . SER A 1 116 ? -15.276 -7.273 12.540 1.00 93.88 116 SER A O 1
ATOM 935 N N . TRP A 1 117 ? -16.907 -7.065 11.003 1.00 94.94 117 TRP A N 1
ATOM 936 C CA . TRP A 1 117 ? -17.999 -6.920 11.967 1.00 94.94 117 TRP A CA 1
ATOM 937 C C . TRP A 1 117 ? -18.095 -8.135 12.894 1.00 94.94 117 TRP A C 1
ATOM 939 O O . TRP A 1 117 ? -18.191 -7.958 14.103 1.00 94.94 117 TRP A O 1
ATOM 949 N N . PHE A 1 118 ? -18.011 -9.360 12.361 1.00 95.69 118 PHE A N 1
ATOM 950 C CA . PHE A 1 118 ? -18.095 -10.588 13.155 1.00 95.69 118 PHE A CA 1
ATOM 951 C C . PHE A 1 118 ? -16.982 -10.674 14.205 1.00 95.69 118 PHE A C 1
ATOM 953 O O . PHE A 1 118 ? -17.265 -10.932 15.373 1.00 95.69 118 PHE A O 1
ATOM 960 N N . LEU A 1 119 ? -15.728 -10.422 13.810 1.00 96.62 119 LEU A N 1
ATOM 961 C CA . LEU A 1 119 ? -14.582 -10.468 14.725 1.00 96.62 119 LEU A CA 1
ATOM 962 C C . LEU A 1 119 ? -14.720 -9.426 15.840 1.00 96.62 119 LEU A C 1
ATOM 964 O O . LEU A 1 119 ? -14.483 -9.733 17.007 1.00 96.62 119 LEU A O 1
ATOM 968 N N . VAL A 1 120 ? -15.164 -8.216 15.490 1.00 96.75 120 VAL A N 1
ATOM 969 C CA . VAL A 1 120 ? -15.411 -7.128 16.445 1.00 96.75 120 VAL A CA 1
ATOM 970 C C . VAL A 1 120 ? -16.558 -7.468 17.391 1.00 96.75 120 VAL A C 1
ATOM 972 O O . VAL A 1 120 ? -16.410 -7.322 18.601 1.00 96.75 120 VAL A O 1
ATOM 975 N N . ALA A 1 121 ? -17.685 -7.947 16.865 1.00 96.56 121 ALA A N 1
ATOM 976 C CA . ALA A 1 121 ? -18.858 -8.308 17.651 1.00 96.56 121 ALA A CA 1
ATOM 977 C C . ALA A 1 121 ? -18.556 -9.450 18.627 1.00 96.56 121 ALA A C 1
ATOM 979 O O . ALA A 1 121 ? -18.993 -9.415 19.776 1.00 96.56 121 ALA A O 1
ATOM 980 N N . LYS A 1 122 ? -17.764 -10.437 18.196 1.00 96.81 122 LYS A N 1
ATOM 981 C CA . LYS A 1 122 ? -17.332 -11.541 19.052 1.00 96.81 122 LYS A CA 1
ATOM 982 C C . LYS A 1 122 ? -16.346 -11.058 20.123 1.00 96.81 122 LYS A C 1
ATOM 984 O O . LYS A 1 122 ? -16.584 -11.319 21.296 1.00 96.81 122 LYS A O 1
ATOM 989 N N . ALA A 1 123 ? -15.330 -10.261 19.782 1.00 96.19 123 ALA A N 1
ATOM 990 C CA . ALA A 1 123 ? -14.432 -9.654 20.778 1.00 96.19 123 ALA A CA 1
ATOM 991 C C . ALA A 1 123 ? -15.195 -8.797 21.808 1.00 96.19 123 ALA A C 1
ATOM 993 O O . ALA A 1 123 ? -14.957 -8.900 23.012 1.00 96.19 123 ALA A O 1
ATOM 994 N N . TYR A 1 124 ? -16.179 -8.019 21.346 1.00 97.00 124 TYR A N 1
ATOM 995 C CA . TYR A 1 124 ? -17.086 -7.260 22.204 1.00 97.00 124 TYR A CA 1
ATOM 996 C C . TYR A 1 124 ? -17.896 -8.184 23.133 1.00 97.00 124 TYR A C 1
ATOM 998 O O . TYR A 1 124 ? -17.972 -7.938 24.335 1.00 97.00 124 TYR A O 1
ATOM 1006 N N . ALA A 1 125 ? -18.427 -9.304 22.639 1.00 96.44 125 ALA A N 1
ATOM 1007 C CA . ALA A 1 125 ? -19.115 -10.287 23.480 1.00 96.44 125 ALA A CA 1
ATOM 1008 C C . ALA A 1 125 ? -18.203 -10.893 24.565 1.00 96.44 125 ALA A C 1
ATOM 1010 O O . ALA A 1 125 ? -18.650 -11.104 25.690 1.00 96.44 125 ALA A O 1
ATOM 1011 N N . HIS A 1 126 ? -16.927 -11.136 24.245 1.00 95.00 126 HIS A N 1
ATOM 1012 C CA . HIS A 1 126 ? -15.923 -11.683 25.169 1.00 95.00 126 HIS A CA 1
ATOM 1013 C C . HIS A 1 126 ? -15.392 -10.666 26.196 1.00 95.00 126 HIS A C 1
ATOM 1015 O O . HIS A 1 126 ? -14.558 -11.023 27.026 1.00 95.00 126 HIS A O 1
ATOM 1021 N N . GLY A 1 127 ? -15.845 -9.409 26.155 1.00 94.06 127 GLY A N 1
ATOM 1022 C CA . GLY A 1 127 ? -15.376 -8.373 27.078 1.00 94.06 127 GLY A CA 1
ATOM 1023 C C . GLY A 1 127 ? -14.006 -7.791 26.722 1.00 94.06 127 GLY A C 1
ATOM 1024 O O . GLY A 1 127 ? -13.407 -7.126 27.556 1.00 94.06 127 GLY A O 1
ATOM 1025 N N . TRP A 1 128 ? -13.496 -8.016 25.507 1.00 94.62 128 TRP A N 1
ATOM 1026 C CA . TRP A 1 128 ? -12.217 -7.437 25.086 1.00 94.62 128 TRP A CA 1
ATOM 1027 C C . TRP A 1 128 ? -12.373 -5.923 24.864 1.00 94.62 128 TRP A C 1
ATOM 1029 O O . TRP A 1 128 ? -13.418 -5.497 24.346 1.00 94.62 128 TRP A O 1
ATOM 1039 N N . PRO A 1 129 ? -11.351 -5.101 25.177 1.00 94.81 129 PRO A N 1
ATOM 1040 C CA . PRO A 1 129 ? -11.269 -3.738 24.679 1.00 94.81 129 PRO A CA 1
ATOM 1041 C C . PRO A 1 129 ? -11.236 -3.722 23.152 1.00 94.81 129 PRO A C 1
ATOM 1043 O O . PRO A 1 129 ? -10.421 -4.394 22.514 1.00 94.81 129 PRO A O 1
ATOM 1046 N N . VAL A 1 130 ? -12.134 -2.943 22.559 1.00 95.38 130 VAL A N 1
ATOM 1047 C CA . VAL A 1 130 ? -12.332 -2.885 21.111 1.00 95.38 130 VAL A CA 1
ATOM 1048 C C . VAL A 1 130 ? -12.225 -1.451 20.612 1.00 95.38 130 VAL A C 1
ATOM 1050 O O . VAL A 1 130 ? -12.974 -0.574 21.037 1.00 95.38 130 VAL A O 1
ATOM 1053 N N . LEU A 1 131 ? -11.366 -1.215 19.623 1.00 95.56 131 LEU A N 1
ATOM 1054 C CA . LEU A 1 131 ? -11.432 -0.014 18.793 1.00 95.56 131 LEU A CA 1
ATOM 1055 C C . LEU A 1 131 ? -11.897 -0.416 17.395 1.00 95.56 131 LEU A C 1
ATOM 1057 O O . LEU A 1 131 ? -11.138 -1.004 16.630 1.00 95.56 131 LEU A O 1
ATOM 1061 N N . TYR A 1 132 ? -13.145 -0.095 17.056 1.00 95.31 132 TYR A N 1
ATOM 1062 C CA . TYR A 1 132 ? -13.702 -0.395 15.740 1.00 95.31 132 TYR A CA 1
ATOM 1063 C C . TYR A 1 132 ? -14.007 0.873 14.952 1.00 95.31 132 TYR A C 1
ATOM 1065 O O . TYR A 1 132 ? -14.830 1.692 15.355 1.00 95.31 132 TYR A O 1
ATOM 1073 N N . ILE A 1 133 ? -13.359 1.024 13.801 1.00 94.06 133 ILE A N 1
ATOM 1074 C CA . ILE A 1 133 ? -13.578 2.129 12.869 1.00 94.06 133 ILE A CA 1
ATOM 1075 C C . ILE A 1 133 ? -14.219 1.547 11.615 1.00 94.06 133 ILE A C 1
ATOM 1077 O O . ILE A 1 133 ? -13.526 1.062 10.730 1.00 94.06 133 ILE A O 1
ATOM 1081 N N . ALA A 1 134 ? -15.551 1.573 11.549 1.00 92.69 134 ALA A N 1
ATOM 1082 C CA . ALA A 1 134 ? -16.302 0.943 10.457 1.00 92.69 134 ALA A CA 1
ATOM 1083 C C . ALA A 1 134 ? -16.193 1.690 9.111 1.00 92.69 134 ALA A C 1
ATOM 1085 O O . ALA A 1 134 ? -16.532 1.147 8.065 1.00 92.69 134 ALA A O 1
ATOM 1086 N N . ASP A 1 135 ? -15.776 2.957 9.140 1.00 91.38 135 ASP A N 1
ATOM 1087 C CA . ASP A 1 135 ? -15.568 3.774 7.946 1.00 91.38 135 ASP A CA 1
ATOM 1088 C C . ASP A 1 135 ? -14.390 4.720 8.171 1.00 91.38 135 ASP A C 1
ATOM 1090 O O . ASP A 1 135 ? -14.530 5.789 8.781 1.00 91.38 135 ASP A O 1
ATOM 1094 N N . ALA A 1 136 ? -13.220 4.324 7.672 1.00 88.88 136 ALA A N 1
ATOM 1095 C CA . ALA A 1 136 ? -12.001 5.096 7.844 1.00 88.88 136 ALA A CA 1
ATOM 1096 C C . ALA A 1 136 ? -12.029 6.460 7.130 1.00 88.88 136 ALA A C 1
ATOM 1098 O O . ALA A 1 136 ? -11.255 7.348 7.493 1.00 88.88 136 ALA A O 1
ATOM 1099 N N . SER A 1 137 ? -12.961 6.695 6.194 1.00 85.44 137 SER A N 1
ATOM 1100 C CA . SER A 1 137 ? -13.087 8.010 5.551 1.00 85.44 137 SER A CA 1
ATOM 1101 C C . SER A 1 137 ? -13.508 9.118 6.523 1.00 85.44 137 SER A C 1
ATOM 1103 O O . SER A 1 137 ? -13.215 10.294 6.323 1.00 85.44 137 SER A O 1
ATOM 1105 N N . LYS A 1 138 ? -14.116 8.761 7.661 1.00 87.56 138 LYS A N 1
ATOM 1106 C CA . LYS A 1 138 ? -14.393 9.720 8.741 1.00 87.56 138 LYS A CA 1
ATOM 1107 C C . LYS A 1 138 ? -13.114 10.275 9.369 1.00 87.56 138 LYS A C 1
ATOM 1109 O O . LYS A 1 138 ? -13.098 11.431 9.782 1.00 87.56 138 LYS A O 1
ATOM 1114 N N . LEU A 1 139 ? -12.057 9.463 9.441 1.00 85.12 139 LEU A N 1
ATOM 1115 C CA . LEU A 1 139 ? -10.743 9.909 9.897 1.00 85.12 139 LEU A CA 1
ATOM 1116 C C . LEU A 1 139 ? -10.011 10.693 8.810 1.00 85.12 139 LEU A C 1
ATOM 1118 O O . LEU A 1 139 ? -9.404 11.711 9.128 1.00 85.12 139 LEU A O 1
ATOM 1122 N N . SER A 1 140 ? -10.073 10.252 7.547 1.00 80.00 140 SER A N 1
ATOM 1123 C CA . SER A 1 140 ? -9.417 10.967 6.441 1.00 80.00 140 SER A CA 1
ATOM 1124 C C . SER A 1 140 ? -9.974 12.379 6.254 1.00 80.00 140 SER A C 1
ATOM 1126 O O . SER A 1 140 ? -9.226 13.286 5.915 1.00 80.00 140 SER A O 1
ATOM 1128 N N . ASN A 1 141 ? -11.266 12.573 6.529 1.00 82.50 141 ASN A N 1
ATOM 1129 C CA . ASN A 1 141 ? -11.950 13.862 6.405 1.00 82.50 141 ASN A CA 1
ATOM 1130 C C . ASN A 1 141 ? -11.763 14.785 7.623 1.00 82.50 141 ASN A C 1
ATOM 1132 O O . ASN A 1 141 ? -12.400 15.832 7.701 1.00 82.50 141 ASN A O 1
ATOM 1136 N N . CYS A 1 142 ? -10.953 14.402 8.614 1.00 81.00 142 CYS A N 1
ATOM 1137 C CA . CYS A 1 142 ? -10.632 15.286 9.730 1.00 81.00 142 CYS A CA 1
ATOM 1138 C C . CYS A 1 142 ? -9.560 16.307 9.320 1.00 81.00 142 CYS A C 1
ATOM 1140 O O . CYS A 1 142 ? -8.414 15.939 9.080 1.00 81.00 142 CYS A O 1
ATOM 1142 N N . ASP A 1 143 ? -9.898 17.598 9.366 1.00 76.12 143 ASP A N 1
ATOM 1143 C CA . ASP A 1 143 ? -8.988 18.693 8.977 1.00 76.12 143 ASP A CA 1
ATOM 1144 C C . ASP A 1 143 ? -7.778 18.868 9.913 1.00 76.12 143 ASP A C 1
ATOM 1146 O O . ASP A 1 143 ? -6.808 19.549 9.582 1.00 76.12 143 ASP A O 1
ATOM 1150 N N . THR A 1 144 ? -7.831 18.306 11.127 1.00 77.06 144 THR A N 1
ATOM 1151 C CA . THR A 1 144 ? -6.771 18.459 12.135 1.00 77.06 144 THR A CA 1
ATOM 1152 C C . THR A 1 144 ? -6.503 17.166 12.895 1.00 77.06 144 THR A C 1
ATOM 1154 O O . THR A 1 144 ? -7.411 16.365 13.136 1.00 77.06 144 THR A O 1
ATOM 1157 N N . LYS A 1 145 ? -5.260 17.011 13.374 1.00 77.00 145 LYS A N 1
ATOM 1158 C CA . LYS A 1 145 ? -4.860 15.918 14.275 1.00 77.00 145 LYS A CA 1
ATOM 1159 C C . LYS A 1 145 ? -5.772 15.849 15.503 1.00 77.00 145 LYS A C 1
ATOM 1161 O O . LYS A 1 145 ? -6.248 14.777 15.851 1.00 77.00 145 LYS A O 1
ATOM 1166 N N . THR A 1 146 ? -6.082 16.993 16.110 1.00 82.19 146 THR A N 1
ATOM 1167 C CA . THR A 1 146 ? -6.953 17.084 17.288 1.00 82.19 146 THR A CA 1
ATOM 1168 C C . THR A 1 146 ? -8.377 16.594 16.998 1.00 82.19 146 THR A C 1
ATOM 1170 O O . THR A 1 146 ? -8.962 15.912 17.839 1.00 82.19 146 THR A O 1
ATOM 1173 N N . ALA A 1 147 ? -8.933 16.877 15.813 1.00 82.38 147 ALA A N 1
ATOM 1174 C CA . ALA A 1 147 ? -10.249 16.370 15.412 1.00 82.38 147 ALA A CA 1
ATOM 1175 C C . ALA A 1 147 ? -10.247 14.844 15.227 1.00 82.38 147 ALA A C 1
ATOM 1177 O O . ALA A 1 147 ? -11.130 14.167 15.758 1.00 82.38 147 ALA A O 1
ATOM 1178 N N . ALA A 1 148 ? -9.226 14.301 14.556 1.00 86.25 148 ALA A N 1
ATOM 1179 C CA . ALA A 1 148 ? -9.066 12.857 14.389 1.00 86.25 148 ALA A CA 1
ATOM 1180 C C . ALA A 1 148 ? -8.887 12.144 15.741 1.00 86.25 148 ALA A C 1
ATOM 1182 O O . ALA A 1 148 ? -9.571 11.161 16.021 1.00 86.25 148 ALA A O 1
ATOM 1183 N N . SER A 1 149 ? -8.034 12.677 16.621 1.00 87.38 149 SER A N 1
ATOM 1184 C CA . SER A 1 149 ? -7.831 12.137 17.969 1.00 87.38 149 SER A CA 1
ATOM 1185 C C . SER A 1 149 ? -9.109 12.174 18.804 1.00 87.38 149 SER A C 1
ATOM 1187 O O . SER A 1 149 ? -9.434 11.190 19.461 1.00 87.38 149 SER A O 1
ATOM 1189 N N . LYS A 1 150 ? -9.891 13.259 18.726 1.00 89.00 150 LYS A N 1
ATOM 1190 C CA . LYS A 1 150 ? -11.192 13.338 19.400 1.00 89.00 150 LYS A CA 1
ATOM 1191 C C . LYS A 1 150 ? -12.153 12.255 18.905 1.00 89.00 150 LYS A C 1
ATOM 1193 O O . LYS A 1 150 ? -12.837 11.649 19.725 1.00 89.00 150 LYS A O 1
ATOM 1198 N N . LEU A 1 151 ? -12.207 12.006 17.594 1.00 91.31 151 LEU A N 1
ATOM 1199 C CA . LEU A 1 151 ? -13.047 10.949 17.024 1.00 91.31 151 LEU A CA 1
ATOM 1200 C C . LEU A 1 151 ? -12.632 9.564 17.540 1.00 91.31 151 LEU A C 1
ATOM 1202 O O . LEU A 1 151 ? -13.500 8.786 17.929 1.00 91.31 151 LEU A O 1
ATOM 1206 N N . ILE A 1 152 ? -11.328 9.282 17.600 1.00 92.25 152 ILE A N 1
ATOM 1207 C CA . ILE A 1 152 ? -10.787 8.024 18.140 1.00 92.25 152 ILE A CA 1
ATOM 1208 C C . ILE A 1 152 ? -11.190 7.845 19.606 1.00 92.25 152 ILE A C 1
ATOM 1210 O O . ILE A 1 152 ? -11.763 6.812 19.949 1.00 92.25 152 ILE A O 1
ATOM 1214 N N . CYS A 1 153 ? -10.967 8.858 20.451 1.00 92.19 153 CYS A N 1
ATOM 1215 C CA . CYS A 1 153 ? -11.381 8.816 21.854 1.00 92.19 153 CYS A CA 1
ATOM 1216 C C . CYS A 1 153 ? -12.891 8.596 21.987 1.00 92.19 153 CYS A C 1
ATOM 1218 O O . CYS A 1 153 ? -13.323 7.772 22.787 1.00 92.19 153 CYS A O 1
ATOM 1220 N N . GLN A 1 154 ? -13.699 9.296 21.183 1.00 94.50 154 GLN A N 1
ATOM 1221 C CA . GLN A 1 154 ? -15.152 9.164 21.228 1.00 94.50 154 GLN A CA 1
ATOM 1222 C C . GLN A 1 154 ? -15.605 7.742 20.884 1.00 94.50 154 GLN A C 1
ATOM 1224 O O . GLN A 1 154 ? -16.449 7.192 21.585 1.00 94.50 154 GLN A O 1
ATOM 1229 N N . ILE A 1 155 ? -15.052 7.148 19.822 1.00 94.75 155 ILE A N 1
ATOM 1230 C CA . ILE A 1 155 ? -15.374 5.779 19.407 1.00 94.75 155 ILE A CA 1
ATOM 1231 C C . ILE A 1 155 ? -14.962 4.786 20.497 1.00 94.75 155 ILE A C 1
ATOM 1233 O O . ILE A 1 155 ? -15.786 3.985 20.933 1.00 94.75 155 ILE A O 1
ATOM 1237 N N . PHE A 1 156 ? -13.711 4.860 20.959 1.00 94.69 156 PHE A N 1
ATOM 1238 C CA . PHE A 1 156 ? -13.177 3.927 21.949 1.00 94.69 156 PHE A CA 1
ATOM 1239 C C . PHE A 1 156 ? -13.974 3.960 23.257 1.00 94.69 156 PHE A C 1
ATOM 1241 O O . PHE A 1 156 ? -14.384 2.914 23.757 1.00 94.69 156 PHE A O 1
ATOM 1248 N N . LEU A 1 157 ? -14.247 5.155 23.786 1.00 94.75 157 LEU A N 1
ATOM 1249 C CA . LEU A 1 157 ? -15.000 5.312 25.030 1.00 94.75 157 LEU A CA 1
ATOM 1250 C C . LEU A 1 157 ? -16.455 4.867 24.874 1.00 94.75 157 LEU A C 1
ATOM 1252 O O . LEU A 1 157 ? -16.978 4.199 25.758 1.00 94.75 157 LEU A O 1
ATOM 1256 N N . SER A 1 158 ? -17.102 5.170 23.744 1.00 94.62 158 SER A N 1
ATOM 1257 C CA . SER A 1 158 ? -18.496 4.757 23.520 1.00 94.62 158 SER A CA 1
ATOM 1258 C C . SER A 1 158 ? -18.660 3.236 23.531 1.00 94.62 158 SER A C 1
ATOM 1260 O O . SER A 1 158 ? -19.656 2.744 24.057 1.00 94.62 158 SER A O 1
ATOM 1262 N N . ILE A 1 159 ? -17.691 2.508 22.963 1.00 95.06 159 ILE A N 1
ATOM 1263 C CA . ILE A 1 159 ? -17.720 1.043 22.864 1.00 95.06 159 ILE A CA 1
ATOM 1264 C C . ILE A 1 159 ? -17.349 0.385 24.197 1.00 95.06 159 ILE A C 1
ATOM 1266 O O . ILE A 1 159 ? -17.972 -0.603 24.566 1.00 95.06 159 ILE A O 1
ATOM 1270 N N . ASN A 1 160 ? -16.354 0.909 24.920 1.00 94.94 160 ASN A N 1
ATOM 1271 C CA . ASN A 1 160 ? -15.750 0.200 26.057 1.00 94.94 160 ASN A CA 1
ATOM 1272 C C . ASN A 1 160 ? -16.133 0.746 27.436 1.00 94.94 160 ASN A C 1
ATOM 1274 O O . ASN A 1 160 ? -15.674 0.210 28.440 1.00 94.94 160 ASN A O 1
ATOM 1278 N N . LYS A 1 161 ? -16.958 1.796 27.532 1.00 92.06 161 LYS A N 1
ATOM 1279 C CA . LYS A 1 161 ? -17.312 2.413 28.827 1.00 92.06 161 LYS A CA 1
ATOM 1280 C C . LYS A 1 161 ? -17.894 1.451 29.866 1.00 92.06 161 LYS A C 1
ATOM 1282 O O . LYS A 1 161 ? -17.862 1.762 31.046 1.00 92.06 161 LYS A O 1
ATOM 1287 N N . ASP A 1 162 ? -18.447 0.323 29.434 1.00 93.44 162 ASP A N 1
ATOM 1288 C CA . ASP A 1 162 ? -19.028 -0.700 30.299 1.00 93.44 162 ASP A CA 1
ATOM 1289 C C . ASP A 1 162 ? -18.002 -1.694 30.870 1.00 93.44 162 ASP A C 1
ATOM 1291 O O . ASP A 1 162 ? -18.371 -2.505 31.713 1.00 93.44 162 ASP A O 1
ATOM 1295 N N . ILE A 1 163 ? -16.740 -1.634 30.428 1.00 93.88 163 ILE A N 1
ATOM 1296 C CA . ILE A 1 163 ? -15.647 -2.502 30.901 1.00 93.88 163 ILE A CA 1
ATOM 1297 C C . ILE A 1 163 ? -14.408 -1.737 31.386 1.00 93.88 163 ILE A C 1
ATOM 1299 O O . ILE A 1 163 ? -13.570 -2.327 32.059 1.00 93.88 163 ILE A O 1
ATOM 1303 N N . LEU A 1 164 ? -14.271 -0.447 31.054 1.00 93.56 164 LEU A N 1
ATOM 1304 C CA . LEU A 1 164 ? -13.103 0.349 31.443 1.00 93.56 164 LEU A CA 1
ATOM 1305 C C . LEU A 1 164 ? -13.067 0.595 32.957 1.00 93.56 164 LEU A C 1
ATOM 1307 O O . LEU A 1 164 ? -14.014 1.128 33.544 1.00 93.56 164 LEU A O 1
ATOM 1311 N N . THR A 1 165 ? -11.938 0.242 33.565 1.00 93.75 165 THR A N 1
ATOM 1312 C CA . THR A 1 165 ? -11.671 0.392 35.002 1.00 93.75 165 THR A CA 1
ATOM 1313 C C . THR A 1 165 ? -11.301 1.825 35.377 1.00 93.75 165 THR A C 1
ATOM 1315 O O . THR A 1 165 ? -10.877 2.632 34.539 1.00 93.75 165 THR A O 1
ATOM 1318 N N . ALA A 1 166 ? -11.395 2.147 36.670 1.00 93.31 166 ALA A N 1
ATOM 1319 C CA . ALA A 1 166 ? -10.953 3.440 37.187 1.00 93.31 166 ALA A CA 1
ATOM 1320 C C . ALA A 1 166 ? -9.459 3.695 36.900 1.00 93.31 166 ALA A C 1
ATOM 1322 O O . ALA A 1 166 ? -9.067 4.825 36.598 1.00 93.31 166 ALA A O 1
ATOM 1323 N N . SER A 1 167 ? -8.630 2.645 36.952 1.00 91.69 167 SER A N 1
ATOM 1324 C CA . SER A 1 167 ? -7.190 2.726 36.674 1.00 91.69 167 SER A CA 1
ATOM 1325 C C . SER A 1 167 ? -6.899 3.065 35.209 1.00 91.69 167 SER A C 1
ATOM 1327 O O . SER A 1 167 ? -6.130 3.987 34.941 1.00 91.69 167 SER A O 1
ATOM 1329 N N . GLU A 1 168 ? -7.542 2.374 34.264 1.00 91.31 168 GLU A N 1
ATOM 1330 C CA . GLU A 1 168 ? -7.357 2.604 32.822 1.00 91.31 168 GLU A CA 1
ATOM 1331 C C . GLU A 1 168 ? -7.840 4.000 32.404 1.00 91.31 168 GLU A C 1
ATOM 1333 O O . GLU A 1 168 ? -7.175 4.702 31.639 1.00 91.31 168 GLU A O 1
ATOM 1338 N N . LEU A 1 169 ? -8.981 4.445 32.945 1.00 91.75 169 LEU A N 1
ATOM 1339 C CA . LEU A 1 169 ? -9.500 5.789 32.688 1.00 91.75 169 LEU A CA 1
ATOM 1340 C C . LEU A 1 169 ? -8.559 6.872 33.222 1.00 91.75 169 LEU A C 1
ATOM 1342 O O . LEU A 1 169 ? -8.355 7.884 32.550 1.00 91.75 169 LEU A O 1
ATOM 1346 N N . LYS A 1 170 ? -7.960 6.654 34.399 1.00 89.31 170 LYS A N 1
ATOM 1347 C CA . LYS A 1 170 ? -6.979 7.568 34.996 1.00 89.31 170 LYS A CA 1
ATOM 1348 C C . LYS A 1 170 ? -5.694 7.649 34.172 1.00 89.31 170 LYS A C 1
ATOM 1350 O O . LYS A 1 170 ? -5.159 8.740 33.991 1.00 89.31 170 LYS A O 1
ATOM 1355 N N . GLU A 1 171 ? -5.212 6.522 33.660 1.00 86.12 171 GLU A N 1
ATOM 1356 C CA . GLU A 1 171 ? -4.024 6.462 32.805 1.00 86.12 171 GLU A CA 1
ATOM 1357 C C . GLU A 1 171 ? -4.228 7.233 31.493 1.00 86.12 171 GLU A C 1
ATOM 1359 O O . GLU A 1 171 ? -3.399 8.065 31.118 1.00 86.12 171 GLU A O 1
ATOM 1364 N N . MET A 1 172 ? -5.398 7.073 30.866 1.00 85.56 172 MET A N 1
ATOM 1365 C CA . MET A 1 172 ? -5.774 7.778 29.634 1.00 85.56 172 MET A CA 1
ATOM 1366 C C . MET A 1 172 ? -5.740 9.313 29.759 1.00 85.56 172 MET A C 1
ATOM 1368 O O . MET A 1 172 ? -5.528 10.016 28.762 1.00 85.56 172 MET A O 1
ATOM 1372 N N . VAL A 1 173 ? -5.951 9.845 30.966 1.00 82.69 173 VAL A N 1
ATOM 1373 C CA . VAL A 1 173 ? -5.986 11.291 31.252 1.00 82.69 173 VAL A CA 1
ATOM 1374 C C . VAL A 1 173 ? -4.753 11.797 32.009 1.00 82.69 173 VAL A C 1
ATOM 1376 O O . VAL A 1 173 ? -4.645 12.986 32.304 1.00 82.69 173 VAL A O 1
ATOM 1379 N N . ALA A 1 174 ? -3.770 10.933 32.285 1.00 69.94 174 ALA A N 1
ATOM 1380 C CA . ALA A 1 174 ? -2.601 11.270 33.101 1.00 69.94 174 ALA A CA 1
ATOM 1381 C C . ALA A 1 174 ? -1.693 12.357 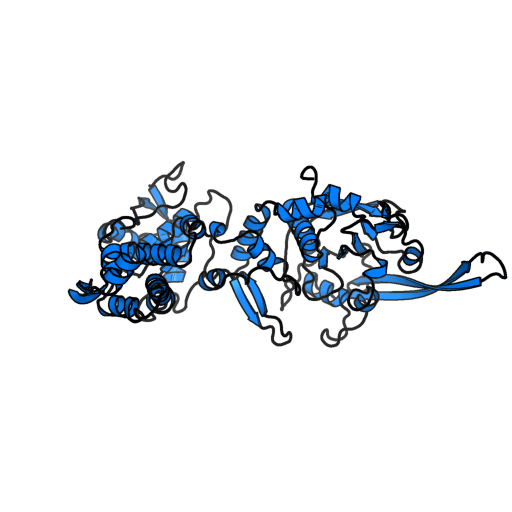32.482 1.00 69.94 174 ALA A C 1
ATOM 1383 O O . ALA A 1 174 ? -0.936 13.014 33.195 1.00 69.94 174 ALA A O 1
ATOM 1384 N N . ILE A 1 175 ? -1.780 12.591 31.165 1.00 61.78 175 ILE A N 1
ATOM 1385 C CA . ILE A 1 175 ? -0.919 13.525 30.413 1.00 61.78 175 ILE A CA 1
ATOM 1386 C C . ILE A 1 175 ? -1.657 14.841 30.080 1.00 61.78 175 ILE A C 1
ATOM 1388 O O . ILE A 1 175 ? -1.491 15.430 29.010 1.00 61.78 175 ILE A O 1
ATOM 1392 N N . GLU A 1 176 ? -2.511 15.329 30.975 1.00 56.09 176 GLU A N 1
ATOM 1393 C CA . GLU A 1 176 ? -3.363 16.503 30.721 1.00 56.09 176 GLU A CA 1
ATOM 1394 C C . GLU A 1 176 ? -2.663 17.872 30.739 1.00 56.09 176 GLU A C 1
ATOM 1396 O O . GLU A 1 176 ? -3.290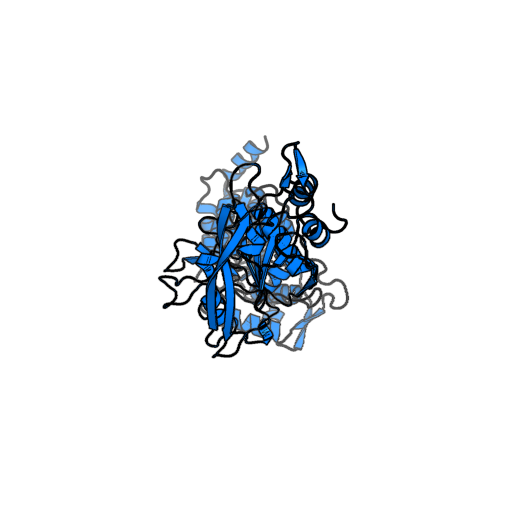 18.908 30.519 1.00 56.09 176 GLU A O 1
ATOM 1401 N N . THR A 1 177 ? -1.346 17.914 30.930 1.00 53.12 177 THR A N 1
ATOM 1402 C CA . THR A 1 177 ? -0.570 19.165 30.928 1.00 53.12 177 THR A CA 1
ATOM 1403 C C . THR A 1 177 ? -0.236 19.693 29.524 1.00 53.12 177 THR A C 1
ATOM 1405 O O . THR A 1 177 ? 0.436 20.720 29.404 1.00 53.12 177 THR A O 1
ATOM 1408 N N . SER A 1 178 ? -0.696 19.038 28.448 1.00 55.62 178 SER A N 1
ATOM 1409 C CA . SER A 1 178 ? -0.353 19.409 27.067 1.00 55.62 178 SER A CA 1
ATOM 1410 C C . SER A 1 178 ? -1.369 20.343 26.393 1.00 55.62 178 SER A C 1
ATOM 1412 O O . SER A 1 178 ? -2.524 20.467 26.795 1.00 55.62 178 SER A O 1
ATOM 1414 N N . LYS A 1 179 ? -0.929 21.002 25.312 1.00 65.00 179 LYS A N 1
ATOM 1415 C CA . LYS A 1 179 ? -1.771 21.866 24.465 1.00 65.00 179 LYS A CA 1
ATOM 1416 C C . LYS A 1 179 ? -2.874 21.100 23.707 1.00 65.00 179 LYS A C 1
ATOM 1418 O O . LYS A 1 179 ? -3.793 21.752 23.218 1.00 65.00 179 LYS A O 1
ATOM 1423 N N . ASP A 1 180 ? -2.809 19.764 23.639 1.00 72.88 180 ASP A N 1
ATOM 1424 C CA . ASP A 1 180 ? -3.696 18.907 22.839 1.00 72.88 180 ASP A CA 1
ATOM 1425 C C . ASP A 1 180 ? -4.157 17.654 23.626 1.00 72.88 180 ASP A C 1
ATOM 1427 O O . ASP A 1 180 ? -3.654 16.549 23.404 1.00 72.88 180 ASP A O 1
ATOM 1431 N N . PRO A 1 181 ? -5.141 17.780 24.536 1.00 76.00 181 PRO A N 1
ATOM 1432 C CA . PRO A 1 181 ? -5.525 16.702 25.457 1.00 76.00 181 PRO A CA 1
ATOM 1433 C C . PRO A 1 181 ? -6.045 15.444 24.745 1.00 76.00 181 PRO A C 1
ATOM 1435 O O . PRO A 1 181 ? -5.633 14.336 25.074 1.00 76.00 181 PRO A O 1
ATOM 1438 N N . TYR A 1 182 ? -6.853 15.595 23.686 1.00 84.12 182 TYR A N 1
ATOM 1439 C CA . TYR A 1 182 ? -7.342 14.446 22.910 1.00 84.12 182 TYR A CA 1
ATOM 1440 C C . TYR A 1 182 ? -6.219 13.658 22.236 1.00 84.12 182 TYR A C 1
ATOM 1442 O O . TYR A 1 182 ? -6.335 12.448 22.074 1.00 84.12 182 TYR A O 1
ATOM 1450 N N . VAL A 1 183 ? -5.139 14.327 21.818 1.00 82.44 183 VAL A N 1
ATOM 1451 C CA . VAL A 1 183 ? -4.007 13.653 21.169 1.00 82.44 183 VAL A CA 1
ATOM 1452 C C . VAL A 1 183 ? -3.317 12.729 22.162 1.00 82.44 183 VAL A C 1
ATOM 1454 O O . VAL A 1 183 ? -2.994 11.597 21.814 1.00 82.44 183 VAL A O 1
ATOM 1457 N N . ASN A 1 184 ? -3.148 13.184 23.399 1.00 80.44 184 ASN A N 1
ATOM 1458 C CA . ASN A 1 184 ? -2.556 12.385 24.462 1.00 80.44 184 ASN A CA 1
ATOM 1459 C C . ASN A 1 184 ? -3.439 11.202 24.854 1.00 80.44 184 ASN A C 1
ATOM 1461 O O . ASN A 1 184 ? -2.942 10.081 24.902 1.00 80.44 184 ASN A O 1
ATOM 1465 N N . SER A 1 185 ? -4.744 11.416 25.038 1.00 84.88 185 SER A N 1
ATOM 1466 C CA . SER A 1 185 ? -5.674 10.319 25.328 1.00 84.88 185 SER A CA 1
ATOM 1467 C C . SER A 1 185 ? -5.724 9.296 24.194 1.00 84.88 185 SER A C 1
ATOM 1469 O O . SER A 1 185 ? -5.640 8.100 24.449 1.00 84.88 185 SER A O 1
ATOM 1471 N N . ALA A 1 186 ? -5.770 9.739 22.933 1.00 87.12 186 ALA A N 1
ATOM 1472 C CA . ALA A 1 186 ? -5.682 8.835 21.785 1.00 87.12 186 ALA A CA 1
ATOM 1473 C C . ALA A 1 186 ? -4.349 8.069 21.757 1.00 87.12 186 ALA A C 1
ATOM 1475 O O . ALA A 1 186 ? -4.326 6.889 21.421 1.00 87.12 186 ALA A O 1
ATOM 1476 N N . THR A 1 187 ? -3.247 8.720 22.135 1.00 82.88 187 THR A N 1
ATOM 1477 C CA . THR A 1 187 ? -1.921 8.088 22.198 1.00 82.88 187 THR A CA 1
ATOM 1478 C C . THR A 1 187 ? -1.886 7.015 23.282 1.00 82.88 187 THR A C 1
ATOM 1480 O O . THR A 1 187 ? -1.429 5.916 23.002 1.00 82.88 187 THR A O 1
ATOM 1483 N N . CYS A 1 188 ? -2.431 7.283 24.472 1.00 84.62 188 CYS A N 1
ATOM 1484 C CA . CYS A 1 188 ? -2.548 6.295 25.545 1.00 84.62 188 CYS A CA 1
ATOM 1485 C C . CYS A 1 188 ? -3.444 5.109 25.149 1.00 84.62 188 CYS A C 1
ATOM 1487 O O . CYS A 1 188 ? -3.072 3.964 25.386 1.00 84.62 188 CYS A O 1
ATOM 1489 N N . ILE A 1 189 ? -4.566 5.353 24.455 1.00 88.25 189 ILE A N 1
ATOM 1490 C CA . ILE A 1 189 ? -5.406 4.271 23.911 1.00 88.25 189 ILE A CA 1
ATOM 1491 C C . ILE A 1 189 ? -4.566 3.324 23.043 1.00 88.25 189 ILE A C 1
ATOM 1493 O O . ILE A 1 189 ? -4.642 2.110 23.211 1.00 88.25 189 ILE A O 1
ATOM 1497 N N . PHE A 1 190 ? -3.750 3.860 22.132 1.00 85.44 190 PHE A N 1
ATOM 1498 C CA . PHE A 1 190 ? -2.911 3.031 21.267 1.00 85.44 190 PHE A CA 1
ATOM 1499 C C . PHE A 1 190 ? -1.705 2.417 21.972 1.00 85.44 190 PHE A C 1
ATOM 1501 O O . PHE A 1 190 ? -1.348 1.297 21.629 1.00 85.44 190 PHE A O 1
ATOM 1508 N N . ALA A 1 191 ? -1.045 3.146 22.870 1.00 80.38 191 ALA A N 1
ATOM 1509 C CA . ALA A 1 191 ? 0.225 2.748 23.473 1.00 80.38 191 ALA A CA 1
ATOM 1510 C C . ALA A 1 191 ? 0.055 1.802 24.664 1.00 80.38 191 ALA A C 1
ATOM 1512 O O . ALA A 1 191 ? 0.866 0.899 24.818 1.00 80.38 191 ALA A O 1
ATOM 1513 N N . GLU A 1 192 ? -1.008 1.984 25.448 1.00 83.88 192 GLU A N 1
ATOM 1514 C CA . GLU A 1 192 ? -1.223 1.264 26.705 1.00 83.88 192 GLU A CA 1
ATOM 1515 C C . GLU A 1 192 ? -2.470 0.380 26.612 1.00 83.88 192 GLU A C 1
ATOM 1517 O O . GLU A 1 192 ? -2.376 -0.843 26.676 1.00 83.88 192 GLU A O 1
ATOM 1522 N N . LEU A 1 193 ? -3.649 0.965 26.366 1.00 87.31 193 LEU A N 1
ATOM 1523 C CA . LEU A 1 193 ? -4.915 0.230 26.516 1.00 87.31 193 LEU A CA 1
ATOM 1524 C C . LEU A 1 193 ? -5.094 -0.883 25.473 1.00 87.31 193 LEU A C 1
ATOM 1526 O O . LEU A 1 193 ? -5.495 -1.994 25.808 1.00 87.31 193 LEU A O 1
ATOM 1530 N N . LEU A 1 194 ? -4.770 -0.611 24.206 1.00 86.94 194 LEU A N 1
ATOM 1531 C CA . LEU A 1 194 ? -4.836 -1.605 23.127 1.00 86.94 194 LEU A CA 1
ATOM 1532 C C . LEU A 1 194 ? -3.612 -2.534 23.075 1.00 86.94 194 LEU A C 1
ATOM 1534 O O . LEU A 1 194 ? -3.628 -3.506 22.321 1.00 86.94 194 LEU A O 1
ATOM 1538 N N . GLN A 1 195 ? -2.559 -2.241 23.841 1.00 81.62 195 GLN A N 1
ATOM 1539 C CA . GLN A 1 195 ? -1.334 -3.050 23.917 1.00 81.62 195 GLN A CA 1
ATOM 1540 C C . GLN A 1 195 ? -1.162 -3.748 25.273 1.00 81.62 195 GLN A C 1
ATOM 1542 O O . GLN A 1 195 ? -0.138 -4.398 25.504 1.00 81.62 195 GLN A O 1
ATOM 1547 N N . SER A 1 196 ? -2.154 -3.637 26.159 1.00 75.06 196 SER A N 1
ATOM 1548 C CA . SER A 1 196 ? -2.099 -4.224 27.490 1.00 75.06 196 SER A CA 1
ATOM 1549 C C . SER A 1 196 ? -1.869 -5.732 27.414 1.00 75.06 196 SER A C 1
ATOM 1551 O O . SER A 1 196 ? -2.488 -6.445 26.627 1.00 75.06 196 SER A O 1
ATOM 1553 N N . ARG A 1 197 ? -0.973 -6.235 28.269 1.00 65.31 197 ARG A N 1
ATOM 1554 C CA . ARG A 1 197 ? -0.687 -7.673 28.382 1.00 65.31 197 ARG A CA 1
ATOM 1555 C C . ARG A 1 197 ? -1.648 -8.409 29.312 1.00 65.31 197 ARG A C 1
ATOM 1557 O O . ARG A 1 197 ? -1.617 -9.634 29.344 1.00 65.31 197 ARG A O 1
ATOM 1564 N N . SER A 1 198 ? -2.459 -7.690 30.092 1.00 77.19 198 SER A N 1
ATOM 1565 C CA . SER A 1 198 ? -3.376 -8.304 31.062 1.00 77.19 198 SER A CA 1
ATOM 1566 C C . SER A 1 198 ? -4.657 -8.841 30.423 1.00 77.19 198 SER A C 1
ATOM 1568 O O . SER A 1 198 ? -5.300 -9.713 31.001 1.00 77.19 198 SER A O 1
ATOM 1570 N N . GLN A 1 199 ? -5.019 -8.354 29.234 1.00 85.44 199 GLN A N 1
ATOM 1571 C CA . GLN A 1 199 ? -6.211 -8.777 28.507 1.00 85.44 199 GLN A CA 1
ATOM 1572 C C . GLN A 1 199 ? -6.018 -8.658 26.997 1.00 85.44 199 GLN A C 1
ATOM 1574 O O . GLN A 1 199 ? -5.246 -7.832 26.518 1.00 85.44 199 GLN A O 1
ATOM 1579 N N . LYS A 1 200 ? -6.743 -9.476 26.231 1.00 91.50 200 LYS A N 1
ATOM 1580 C CA . LYS A 1 200 ? -6.756 -9.368 24.770 1.00 91.50 200 LYS A CA 1
ATOM 1581 C C . LYS A 1 200 ? -7.551 -8.141 24.347 1.00 91.50 200 LYS A C 1
ATOM 1583 O O . LYS A 1 200 ? -8.631 -7.903 24.872 1.00 91.50 200 LYS A O 1
ATOM 1588 N N . ALA A 1 201 ? -7.037 -7.413 23.363 1.00 93.69 201 ALA A N 1
ATOM 1589 C CA . ALA A 1 201 ? -7.704 -6.278 22.742 1.00 93.69 201 ALA A CA 1
ATOM 1590 C C . ALA A 1 201 ? -7.803 -6.490 21.228 1.00 93.69 201 ALA A C 1
ATOM 1592 O O . ALA A 1 201 ? -6.993 -7.204 20.632 1.00 93.69 201 ALA A O 1
ATOM 1593 N N . LEU A 1 202 ? -8.793 -5.859 20.596 1.00 94.62 202 LEU A N 1
ATOM 1594 C CA . LEU A 1 202 ? -8.977 -5.922 19.149 1.00 94.62 202 LEU A CA 1
ATOM 1595 C C . LEU A 1 202 ? -9.112 -4.521 18.547 1.00 94.62 202 LEU A C 1
ATOM 1597 O O . LEU A 1 202 ? -10.004 -3.747 18.894 1.00 94.62 202 LEU A O 1
ATOM 1601 N N . PHE A 1 203 ? -8.245 -4.223 17.582 1.00 93.44 203 PHE A N 1
ATOM 1602 C CA . PHE A 1 203 ? -8.299 -3.006 16.783 1.00 93.44 203 PHE A CA 1
ATOM 1603 C C . PHE A 1 203 ? -8.629 -3.345 15.331 1.00 93.44 203 PHE A C 1
ATOM 1605 O O . PHE A 1 203 ? -7.899 -4.095 14.686 1.00 93.44 203 PHE A O 1
ATOM 1612 N N . VAL A 1 204 ? -9.726 -2.790 14.813 1.00 93.38 204 VAL A N 1
ATOM 1613 C CA . VAL A 1 204 ? -10.172 -3.021 13.435 1.00 93.38 204 VAL A CA 1
ATOM 1614 C C . VAL A 1 204 ? -10.491 -1.699 12.753 1.00 93.38 204 VAL A C 1
ATOM 1616 O O . VAL A 1 204 ? -11.273 -0.890 13.256 1.00 93.38 204 VAL A O 1
ATOM 1619 N N . VAL A 1 205 ? -9.929 -1.526 11.558 1.00 91.19 205 VAL A N 1
ATOM 1620 C CA . VAL A 1 205 ? -10.259 -0.435 10.642 1.00 91.19 205 VAL A CA 1
ATOM 1621 C C . VAL A 1 205 ? -10.822 -1.018 9.356 1.00 91.19 205 VAL A C 1
ATOM 1623 O O . VAL A 1 205 ? -10.107 -1.632 8.563 1.00 91.19 205 VAL A O 1
ATOM 1626 N N . ASP A 1 206 ? -12.119 -0.820 9.161 1.00 90.06 206 ASP A N 1
ATOM 1627 C CA . ASP A 1 206 ? -12.799 -1.125 7.911 1.00 90.06 206 ASP A CA 1
ATOM 1628 C C . ASP A 1 206 ? -12.739 0.086 6.970 1.00 90.06 206 ASP A C 1
ATOM 1630 O O . ASP A 1 206 ? -12.542 1.225 7.403 1.00 90.06 206 ASP A O 1
ATOM 1634 N N . GLU A 1 207 ? -12.855 -0.162 5.667 1.00 86.62 207 GLU A N 1
ATOM 1635 C CA . GLU A 1 207 ? -12.641 0.858 4.628 1.00 86.62 207 GLU A CA 1
ATOM 1636 C C . GLU A 1 207 ? -11.266 1.549 4.752 1.00 86.62 207 GLU A C 1
ATOM 1638 O O . GLU A 1 207 ? -11.108 2.726 4.419 1.00 86.62 207 GLU A O 1
ATOM 1643 N N . HIS A 1 208 ? -10.250 0.813 5.233 1.00 80.94 208 HIS A N 1
ATOM 1644 C CA . HIS A 1 208 ? -8.908 1.344 5.503 1.00 80.94 208 HIS A CA 1
ATOM 1645 C C . HIS A 1 208 ? -8.281 2.028 4.285 1.00 80.94 208 HIS A C 1
ATOM 1647 O O . HIS A 1 208 ? -7.496 2.950 4.471 1.00 80.94 208 HIS A O 1
ATOM 1653 N N . GLY A 1 209 ? -8.680 1.657 3.061 1.00 74.94 209 GLY A N 1
ATOM 1654 C CA . GLY A 1 209 ? -8.270 2.308 1.813 1.00 74.94 209 GLY A CA 1
ATOM 1655 C C . GLY A 1 209 ? -8.423 3.836 1.814 1.00 74.94 209 GLY A C 1
ATOM 1656 O O . GLY A 1 209 ? -7.592 4.526 1.236 1.00 74.94 209 GLY A O 1
ATOM 1657 N N . ALA A 1 210 ? -9.404 4.385 2.539 1.00 79.06 210 ALA A N 1
ATOM 1658 C CA . ALA A 1 210 ? -9.585 5.834 2.664 1.00 79.06 210 ALA A CA 1
ATOM 1659 C C . ALA A 1 210 ? -8.450 6.545 3.426 1.00 79.06 210 ALA A C 1
ATOM 1661 O O . ALA A 1 210 ? -8.320 7.764 3.350 1.00 79.06 210 ALA A O 1
ATOM 1662 N N . LEU A 1 211 ? -7.633 5.803 4.178 1.00 75.56 211 LEU A N 1
ATOM 1663 C CA . LEU A 1 211 ? -6.497 6.346 4.923 1.00 75.56 211 LEU A CA 1
ATOM 1664 C C . LEU A 1 211 ? -5.225 6.457 4.089 1.00 75.56 211 LEU A C 1
ATOM 1666 O O . LEU A 1 211 ? -4.230 6.939 4.622 1.00 75.56 211 LEU A O 1
ATOM 1670 N N . PHE A 1 212 ? -5.241 6.013 2.831 1.00 71.50 212 PHE A N 1
ATOM 1671 C CA . PHE A 1 212 ? -4.084 6.013 1.943 1.00 71.50 212 PHE A CA 1
ATOM 1672 C C . PHE A 1 212 ? -4.197 7.175 0.951 1.00 71.50 212 PHE A C 1
ATOM 1674 O O . PHE A 1 212 ? -4.935 7.060 -0.029 1.00 71.50 212 PHE A O 1
ATOM 1681 N N . PRO A 1 213 ? -3.488 8.300 1.173 1.00 65.69 213 PRO A N 1
ATOM 1682 C CA . PRO A 1 213 ? -3.342 9.317 0.145 1.00 65.69 213 PRO A CA 1
ATOM 1683 C C . PRO A 1 213 ? -2.628 8.718 -1.066 1.00 65.69 213 PRO A C 1
ATOM 1685 O O . PRO A 1 213 ? -1.728 7.889 -0.916 1.00 65.69 213 PRO A O 1
ATOM 1688 N N . GLU A 1 214 ? -2.975 9.197 -2.258 1.00 65.81 214 GLU A N 1
ATOM 1689 C CA . GLU A 1 214 ? -2.373 8.749 -3.521 1.00 65.81 214 GLU A CA 1
ATOM 1690 C C . GLU A 1 214 ? -0.844 8.858 -3.479 1.00 65.81 214 GLU A C 1
ATOM 1692 O O . GLU A 1 214 ? -0.142 7.894 -3.773 1.00 65.81 214 GLU A O 1
ATOM 1697 N N . SER A 1 215 ? -0.330 9.992 -2.988 1.00 61.25 215 SER A N 1
ATOM 1698 C CA . SER A 1 215 ? 1.106 10.255 -2.857 1.00 61.25 215 SER A CA 1
ATOM 1699 C C . SER A 1 215 ? 1.829 9.298 -1.911 1.00 61.25 215 SER A C 1
ATOM 1701 O O . SER A 1 215 ? 3.025 9.087 -2.070 1.00 61.25 215 SER A O 1
ATOM 1703 N N . THR A 1 216 ? 1.131 8.700 -0.943 1.00 66.06 216 THR A N 1
ATOM 1704 C CA . THR A 1 216 ? 1.736 7.751 -0.005 1.00 66.06 216 THR A CA 1
ATOM 1705 C C . THR A 1 216 ? 1.774 6.329 -0.555 1.00 66.06 216 THR A C 1
ATOM 1707 O O . THR A 1 216 ? 2.646 5.553 -0.179 1.00 66.06 216 THR A O 1
ATOM 1710 N N . LEU A 1 217 ? 0.867 5.969 -1.467 1.00 73.38 217 LEU A N 1
ATOM 1711 C CA . LEU A 1 217 ? 0.934 4.681 -2.165 1.00 73.38 217 LEU A CA 1
ATOM 1712 C C . LEU A 1 217 ? 2.128 4.632 -3.129 1.00 73.38 217 LEU A C 1
ATOM 1714 O O . LEU A 1 217 ? 2.775 3.595 -3.238 1.00 73.38 217 LEU A O 1
ATOM 1718 N N . VAL A 1 218 ? 2.471 5.763 -3.751 1.00 71.56 218 VAL A N 1
ATOM 1719 C CA . VAL A 1 218 ? 3.691 5.931 -4.564 1.00 71.56 218 VAL A CA 1
ATOM 1720 C C . VAL A 1 218 ? 4.937 5.547 -3.759 1.00 71.56 218 VAL A C 1
ATOM 1722 O O . VAL A 1 218 ? 5.741 4.727 -4.205 1.00 71.56 218 VAL A O 1
ATOM 1725 N N . ASP A 1 219 ? 5.054 6.066 -2.534 1.00 67.81 219 ASP A N 1
ATOM 1726 C CA . ASP A 1 219 ? 6.181 5.792 -1.633 1.00 67.81 219 ASP A CA 1
ATOM 1727 C C . ASP A 1 219 ? 6.330 4.309 -1.275 1.00 67.81 219 ASP A C 1
ATOM 1729 O O . ASP A 1 219 ? 7.450 3.826 -1.085 1.00 67.81 219 ASP A O 1
ATOM 1733 N N . VAL A 1 220 ? 5.214 3.576 -1.179 1.00 72.12 220 VAL A N 1
ATOM 1734 C CA . VAL A 1 220 ? 5.225 2.133 -0.894 1.00 72.12 220 VAL A CA 1
ATOM 1735 C C . VAL A 1 220 ? 5.913 1.367 -2.025 1.00 72.12 220 VAL A C 1
ATOM 1737 O O . VAL A 1 220 ? 6.734 0.488 -1.755 1.00 72.12 220 VAL A O 1
ATOM 1740 N N . PHE A 1 221 ? 5.605 1.707 -3.279 1.00 75.62 221 PHE A N 1
ATOM 1741 C CA . PHE A 1 221 ? 5.991 0.894 -4.433 1.00 75.62 221 PHE A CA 1
ATOM 1742 C C . PHE A 1 221 ? 7.273 1.360 -5.132 1.00 75.62 221 PHE A C 1
ATOM 1744 O O . PHE A 1 221 ? 8.044 0.519 -5.595 1.00 75.62 221 PHE A O 1
ATOM 1751 N N . LEU A 1 222 ? 7.547 2.667 -5.177 1.00 71.69 222 LEU A N 1
ATOM 1752 C CA . LEU A 1 222 ? 8.645 3.216 -5.982 1.00 71.69 222 LEU A CA 1
ATOM 1753 C C . LEU A 1 222 ? 9.922 3.536 -5.199 1.00 71.69 222 LEU A C 1
ATOM 1755 O O . LEU A 1 222 ? 10.940 3.787 -5.827 1.00 71.69 222 LEU A O 1
ATOM 1759 N N . GLN A 1 223 ? 9.922 3.481 -3.859 1.00 60.66 223 GLN A N 1
ATOM 1760 C CA . GLN A 1 223 ? 11.129 3.487 -2.998 1.00 60.66 223 GLN A CA 1
ATOM 1761 C C . GLN A 1 223 ? 12.282 4.411 -3.477 1.00 60.66 223 GLN A C 1
ATOM 1763 O O . GLN A 1 223 ? 13.456 4.030 -3.436 1.00 60.66 223 GLN A O 1
ATOM 1768 N N . SER A 1 224 ? 11.963 5.604 -3.987 1.00 54.50 224 SER A N 1
ATOM 1769 C CA . SER A 1 224 ? 12.942 6.476 -4.645 1.00 54.50 224 SER A CA 1
ATOM 1770 C C . SER A 1 224 ? 13.835 7.180 -3.618 1.00 54.50 224 SER A C 1
ATOM 1772 O O . SER A 1 224 ? 13.368 7.624 -2.571 1.00 54.50 224 SER A O 1
ATOM 1774 N N . LYS A 1 225 ? 15.133 7.306 -3.936 1.00 46.91 225 LYS A N 1
ATOM 1775 C CA . LYS A 1 225 ? 16.124 8.046 -3.128 1.00 46.91 225 LYS A CA 1
ATOM 1776 C C . LYS A 1 225 ? 15.861 9.553 -3.084 1.00 46.91 225 LYS A C 1
ATOM 1778 O O . LYS A 1 225 ? 16.266 10.198 -2.122 1.00 46.91 225 LYS A O 1
ATOM 1783 N N . ASP A 1 226 ? 15.170 10.077 -4.094 1.00 47.50 226 ASP A N 1
ATOM 1784 C CA . ASP A 1 226 ? 14.990 11.514 -4.317 1.00 47.50 226 ASP A CA 1
ATOM 1785 C C . ASP A 1 226 ? 13.543 11.974 -4.093 1.00 47.50 226 ASP A C 1
ATOM 1787 O O . ASP A 1 226 ? 13.210 13.135 -4.337 1.00 47.50 226 ASP A O 1
ATOM 1791 N N . TYR A 1 227 ? 12.658 11.080 -3.640 1.00 47.53 227 TYR A N 1
ATOM 1792 C CA . TYR A 1 227 ? 11.284 11.459 -3.348 1.00 47.53 227 TYR A CA 1
ATOM 1793 C C . TYR A 1 227 ? 11.229 12.209 -2.013 1.00 47.53 227 TYR A C 1
ATOM 1795 O O . TYR A 1 227 ? 11.289 11.629 -0.932 1.00 47.53 227 TYR A O 1
ATOM 1803 N N . THR A 1 228 ? 11.109 13.532 -2.095 1.00 44.41 228 THR A N 1
ATOM 1804 C CA . THR A 1 228 ? 10.869 14.439 -0.961 1.00 44.41 228 THR A CA 1
ATOM 1805 C C . THR A 1 228 ? 9.383 14.533 -0.601 1.00 44.41 228 THR A C 1
ATOM 1807 O O . THR A 1 228 ? 8.927 15.541 -0.057 1.00 44.41 228 THR A O 1
ATOM 1810 N N . GLY A 1 229 ? 8.609 13.492 -0.927 1.00 44.22 229 GLY A N 1
ATOM 1811 C CA . GLY A 1 229 ? 7.208 13.382 -0.545 1.00 44.22 229 GLY A CA 1
ATOM 1812 C C . GLY A 1 229 ? 7.017 13.429 0.971 1.00 44.22 229 GLY A C 1
ATOM 1813 O O . GLY A 1 229 ? 7.971 13.228 1.734 1.00 44.22 229 GLY A O 1
ATOM 1814 N N . PRO A 1 230 ? 5.790 13.727 1.437 1.00 42.34 230 PRO A N 1
ATOM 1815 C CA . PRO A 1 230 ? 5.498 13.714 2.861 1.00 42.34 230 PRO A CA 1
ATOM 1816 C C . PRO A 1 230 ? 5.913 12.354 3.440 1.00 42.34 230 PRO A C 1
ATOM 1818 O O . PRO A 1 230 ? 5.606 11.330 2.833 1.00 42.34 230 PRO A O 1
ATOM 1821 N N . PRO A 1 231 ? 6.616 12.313 4.587 1.00 50.38 231 PRO A N 1
ATOM 1822 C CA . PRO A 1 231 ? 7.044 11.052 5.170 1.00 50.38 231 PRO A CA 1
ATOM 1823 C C . PRO A 1 231 ? 5.836 10.127 5.311 1.00 50.38 231 PRO A C 1
ATOM 1825 O O . PRO A 1 231 ? 4.827 10.537 5.889 1.00 50.38 231 PRO A O 1
ATOM 1828 N N . LEU A 1 232 ? 5.953 8.908 4.760 1.00 54.41 232 LEU A N 1
ATOM 1829 C CA . LEU A 1 232 ? 4.933 7.864 4.877 1.00 54.41 232 LEU A CA 1
ATOM 1830 C C . LEU A 1 232 ? 4.405 7.851 6.310 1.00 54.41 232 LEU A C 1
ATOM 1832 O O . LEU A 1 232 ? 5.176 7.683 7.258 1.00 54.41 232 LEU A O 1
ATOM 1836 N N . ASP A 1 233 ? 3.114 8.130 6.442 1.00 54.88 233 ASP A N 1
ATOM 1837 C CA . ASP A 1 233 ? 2.542 8.498 7.723 1.00 54.88 233 ASP A CA 1
ATOM 1838 C C . ASP A 1 233 ? 2.699 7.353 8.733 1.00 54.88 233 ASP A C 1
ATOM 1840 O O . ASP A 1 233 ? 2.374 6.202 8.434 1.00 54.88 233 ASP A O 1
ATOM 1844 N N . TRP A 1 234 ? 3.184 7.666 9.937 1.00 52.84 234 TRP A N 1
ATOM 1845 C CA . TRP A 1 234 ? 3.330 6.729 11.058 1.00 52.84 234 TRP A CA 1
ATOM 1846 C C . TRP A 1 234 ? 2.081 5.852 11.245 1.00 52.84 234 TRP A C 1
ATOM 1848 O O . TRP A 1 234 ? 2.195 4.676 11.597 1.00 52.84 234 TRP A O 1
ATOM 1858 N N . ARG A 1 235 ? 0.899 6.388 10.909 1.00 52.50 235 ARG A N 1
ATOM 1859 C CA . ARG A 1 235 ? -0.381 5.678 10.826 1.00 52.50 235 ARG A CA 1
ATOM 1860 C C . ARG A 1 235 ? -0.277 4.282 10.180 1.00 52.50 235 ARG A C 1
ATOM 1862 O O . ARG A 1 235 ? -0.828 3.338 10.738 1.00 52.50 235 ARG A O 1
ATOM 1869 N N . PHE A 1 236 ? 0.458 4.096 9.080 1.00 59.81 236 PHE A N 1
ATOM 1870 C CA . PHE A 1 236 ? 0.524 2.799 8.376 1.00 59.81 236 PHE A CA 1
ATOM 1871 C C . PHE A 1 236 ? 1.265 1.697 9.144 1.00 59.81 236 PHE A C 1
ATOM 1873 O O . PHE A 1 236 ? 0.903 0.522 9.022 1.00 59.81 236 PHE A O 1
ATOM 1880 N N . TYR A 1 237 ? 2.257 2.064 9.959 1.00 59.94 237 TYR A N 1
ATOM 1881 C CA . TYR A 1 237 ? 2.937 1.124 10.856 1.00 59.94 237 TYR A CA 1
ATOM 1882 C C . TYR A 1 237 ? 2.019 0.698 11.993 1.00 59.94 237 TYR A C 1
ATOM 1884 O O . TYR A 1 237 ? 1.901 -0.489 12.285 1.00 59.94 237 TYR A O 1
ATOM 1892 N N . HIS A 1 238 ? 1.305 1.657 12.587 1.00 53.47 238 HIS A N 1
ATOM 1893 C CA . HIS A 1 238 ? 0.368 1.366 13.671 1.00 53.47 238 HIS A CA 1
ATOM 1894 C C . HIS A 1 238 ? -0.823 0.514 13.220 1.00 53.47 238 HIS A C 1
ATOM 1896 O O . HIS A 1 238 ? -1.343 -0.257 14.020 1.00 53.47 238 HIS A O 1
ATOM 1902 N N . PHE A 1 239 ? -1.233 0.595 11.950 1.00 56.47 239 PHE A N 1
ATOM 1903 C CA . PHE A 1 239 ? -2.269 -0.288 11.405 1.00 56.47 239 PHE A CA 1
ATOM 1904 C C . PHE A 1 239 ? -1.784 -1.715 11.105 1.00 56.47 239 PHE A C 1
ATOM 1906 O O . PHE A 1 239 ? -2.594 -2.538 10.686 1.00 56.47 239 PHE A O 1
ATOM 1913 N N . GLY A 1 240 ? -0.495 -2.033 11.286 1.00 59.56 240 GLY A N 1
ATOM 1914 C CA . GLY A 1 240 ? 0.033 -3.360 10.952 1.00 59.56 240 GLY A CA 1
ATOM 1915 C C . GLY A 1 240 ? -0.082 -3.668 9.456 1.00 59.56 240 GLY A C 1
ATOM 1916 O O . GLY A 1 240 ? -0.352 -4.801 9.057 1.00 59.56 240 GLY A O 1
ATOM 1917 N N . ILE A 1 241 ? 0.052 -2.639 8.615 1.00 66.38 241 ILE A N 1
ATOM 1918 C CA . ILE A 1 241 ? -0.047 -2.773 7.157 1.00 66.38 241 ILE A CA 1
ATOM 1919 C C . ILE A 1 241 ? 1.340 -2.748 6.533 1.00 66.38 241 ILE A C 1
ATOM 1921 O O . ILE A 1 241 ? 1.599 -3.522 5.613 1.00 66.38 241 ILE A O 1
ATOM 1925 N N . MET A 1 242 ? 2.233 -1.920 7.076 1.00 70.88 242 MET A N 1
ATOM 1926 C CA . MET A 1 242 ? 3.620 -1.781 6.648 1.00 70.88 242 MET A CA 1
ATOM 1927 C C . MET A 1 242 ? 4.572 -2.100 7.802 1.00 70.88 242 MET A C 1
ATOM 1929 O O . MET A 1 242 ? 4.243 -1.856 8.960 1.00 70.88 242 MET A O 1
ATOM 1933 N N . TYR A 1 243 ? 5.774 -2.574 7.489 1.00 64.81 243 TYR A N 1
ATOM 1934 C CA . TYR A 1 243 ? 6.895 -2.623 8.423 1.00 64.81 243 TYR A CA 1
ATOM 1935 C C . TYR A 1 243 ? 8.110 -1.894 7.845 1.00 64.81 243 TYR A C 1
ATOM 1937 O O . TYR A 1 243 ? 8.324 -1.882 6.628 1.00 64.81 243 TYR A O 1
ATOM 1945 N N . GLU A 1 244 ? 8.904 -1.285 8.728 1.00 68.75 244 GLU A N 1
ATOM 1946 C CA . GLU A 1 244 ? 10.232 -0.778 8.387 1.00 68.75 244 GLU A CA 1
ATOM 1947 C C . GLU A 1 244 ? 11.279 -1.824 8.719 1.00 68.75 244 GLU A C 1
ATOM 1949 O O . GLU A 1 244 ? 11.242 -2.453 9.777 1.00 68.75 244 GLU A O 1
ATOM 1954 N N . TYR A 1 245 ? 12.268 -1.966 7.848 1.00 62.03 245 TYR A N 1
ATOM 1955 C CA . TYR A 1 245 ? 13.479 -2.677 8.206 1.00 62.03 245 TYR A CA 1
ATOM 1956 C C . TYR A 1 245 ? 14.702 -1.955 7.664 1.00 62.03 245 TYR A C 1
ATOM 1958 O O . TYR A 1 245 ? 14.745 -1.477 6.529 1.00 62.03 245 TYR A O 1
ATOM 1966 N N . ARG A 1 246 ? 15.736 -1.891 8.501 1.00 58.28 246 ARG A N 1
ATOM 1967 C CA . ARG A 1 246 ? 17.058 -1.442 8.080 1.00 58.28 246 ARG A CA 1
ATOM 1968 C C . ARG A 1 246 ? 17.791 -2.649 7.513 1.00 58.28 246 ARG A C 1
ATOM 1970 O O . ARG A 1 246 ? 18.054 -3.615 8.230 1.00 58.28 246 ARG A O 1
ATOM 1977 N N . ASN A 1 247 ? 18.110 -2.609 6.226 1.00 54.25 247 ASN A N 1
ATOM 1978 C CA . ASN A 1 247 ? 18.924 -3.655 5.625 1.00 54.25 247 ASN A CA 1
ATOM 1979 C C . ASN A 1 247 ? 20.345 -3.560 6.212 1.00 54.25 247 ASN A C 1
ATOM 1981 O O . ASN A 1 247 ? 20.991 -2.525 6.089 1.00 54.25 247 ASN A O 1
ATOM 1985 N N . LYS A 1 248 ? 20.851 -4.622 6.856 1.00 45.22 248 LYS A N 1
ATOM 1986 C CA . LYS A 1 248 ? 22.156 -4.608 7.551 1.00 45.22 248 LYS A CA 1
ATOM 1987 C C . LYS A 1 248 ? 23.359 -4.296 6.636 1.00 45.22 248 LYS A C 1
ATOM 1989 O O . LYS A 1 248 ? 24.435 -4.026 7.156 1.00 45.22 248 LYS A O 1
ATOM 1994 N N . GLY A 1 249 ? 23.183 -4.281 5.310 1.00 53.19 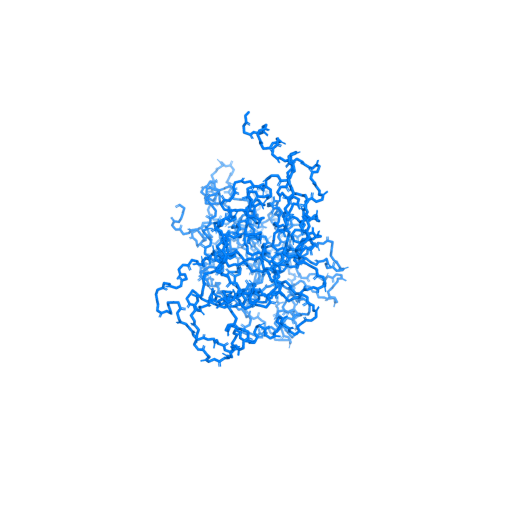249 GLY A N 1
ATOM 1995 C CA . GLY A 1 249 ? 24.200 -3.865 4.335 1.00 53.19 249 GLY A CA 1
ATOM 1996 C C . GLY A 1 249 ? 23.944 -2.529 3.621 1.00 53.19 249 GLY A C 1
ATOM 1997 O O . GLY A 1 249 ? 24.766 -2.137 2.796 1.00 53.19 249 GLY A O 1
ATOM 1998 N N . ARG A 1 250 ? 22.827 -1.831 3.880 1.00 52.22 250 ARG A N 1
ATOM 1999 C CA . ARG A 1 250 ? 22.486 -0.551 3.228 1.00 52.22 250 ARG A CA 1
ATOM 2000 C C . ARG A 1 250 ? 21.995 0.455 4.266 1.00 52.22 250 ARG A C 1
ATOM 2002 O O . ARG A 1 250 ? 21.187 0.126 5.124 1.00 52.22 250 ARG A O 1
ATOM 2009 N N . SER A 1 251 ? 22.446 1.705 4.184 1.00 50.06 251 SER A N 1
ATOM 2010 C CA . SER A 1 251 ? 22.030 2.781 5.100 1.00 50.06 251 SER A CA 1
ATOM 2011 C C . SER A 1 251 ? 20.569 3.231 4.921 1.00 50.06 251 SER A C 1
ATOM 2013 O O . SER A 1 251 ? 20.135 4.157 5.603 1.00 50.06 251 SER A O 1
ATOM 2015 N N . MET A 1 252 ? 19.798 2.584 4.039 1.00 50.41 252 MET A N 1
ATOM 2016 C CA . MET A 1 252 ? 18.399 2.909 3.767 1.00 50.41 252 MET A CA 1
ATOM 2017 C C . MET A 1 252 ? 17.423 2.101 4.630 1.00 50.41 252 MET A C 1
ATOM 2019 O O . MET A 1 252 ? 17.609 0.911 4.902 1.00 50.41 252 MET A O 1
ATOM 2023 N N . ILE A 1 253 ? 16.360 2.784 5.052 1.00 56.94 253 ILE A N 1
ATOM 2024 C CA . ILE A 1 253 ? 15.192 2.193 5.704 1.00 56.94 253 ILE A CA 1
ATOM 2025 C C . ILE A 1 253 ? 14.244 1.744 4.591 1.00 56.94 253 ILE A C 1
ATOM 2027 O O . ILE A 1 253 ? 13.730 2.571 3.842 1.00 56.94 253 ILE A O 1
ATOM 2031 N N . MET A 1 254 ? 14.045 0.435 4.466 1.00 60.16 254 MET A N 1
ATOM 2032 C CA . MET A 1 254 ? 13.105 -0.156 3.516 1.00 60.16 254 MET A CA 1
ATOM 2033 C C . MET A 1 254 ? 11.728 -0.258 4.170 1.00 60.16 254 MET A C 1
ATOM 2035 O O . MET A 1 254 ? 11.631 -0.581 5.355 1.00 60.16 254 MET A O 1
ATOM 2039 N N . LYS A 1 255 ? 10.669 -0.027 3.391 1.00 65.44 255 LYS A N 1
ATOM 2040 C CA . LYS A 1 255 ? 9.273 -0.114 3.837 1.00 65.44 255 LYS A CA 1
ATOM 2041 C C . LYS A 1 255 ? 8.571 -1.178 3.012 1.00 65.44 255 LYS A C 1
ATOM 2043 O O . LYS A 1 255 ? 8.657 -1.138 1.787 1.00 65.44 255 LYS A O 1
ATOM 2048 N N . ARG A 1 256 ? 7.908 -2.138 3.657 1.00 67.88 256 ARG A N 1
ATOM 2049 C CA . ARG A 1 256 ? 7.196 -3.210 2.948 1.00 67.88 256 ARG A CA 1
ATOM 2050 C C . ARG A 1 256 ? 5.843 -3.524 3.560 1.00 67.88 256 ARG A C 1
ATOM 2052 O O . ARG A 1 256 ? 5.716 -3.432 4.782 1.00 67.88 256 ARG A O 1
ATOM 2059 N N . PRO A 1 257 ? 4.859 -3.932 2.743 1.00 72.12 257 PRO A N 1
ATOM 2060 C CA . PRO A 1 257 ? 3.628 -4.496 3.262 1.00 72.12 257 PRO A CA 1
ATOM 2061 C C . PRO A 1 257 ? 3.922 -5.732 4.117 1.00 72.12 257 PR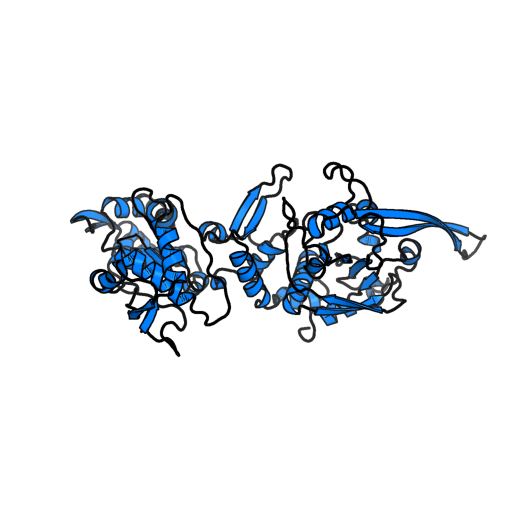O A C 1
ATOM 2063 O O . PRO A 1 257 ? 4.793 -6.532 3.779 1.00 72.12 257 PRO A O 1
ATOM 2066 N N . ILE A 1 258 ? 3.197 -5.901 5.224 1.00 70.25 258 ILE A N 1
ATOM 2067 C CA . ILE A 1 258 ? 3.432 -7.015 6.163 1.00 70.25 258 ILE A CA 1
ATOM 2068 C C . ILE A 1 258 ? 3.114 -8.371 5.527 1.00 70.25 258 ILE A C 1
ATOM 2070 O O . ILE A 1 258 ? 3.747 -9.374 5.850 1.00 70.25 258 ILE A O 1
ATOM 2074 N N . THR A 1 259 ? 2.139 -8.416 4.616 1.00 69.19 259 THR A N 1
ATOM 2075 C CA . THR A 1 259 ? 1.736 -9.655 3.946 1.00 69.19 259 THR A CA 1
ATOM 2076 C C . THR A 1 259 ? 1.558 -9.445 2.441 1.00 69.19 259 THR A C 1
ATOM 2078 O O . THR A 1 259 ? 1.176 -8.343 2.034 1.00 69.19 259 THR A O 1
ATOM 2081 N N . PRO A 1 260 ? 1.720 -10.499 1.614 1.00 70.50 260 PRO A N 1
ATOM 2082 C CA . PRO A 1 260 ? 1.407 -10.436 0.182 1.00 70.50 260 PRO A CA 1
ATOM 2083 C C . PRO A 1 260 ? -0.041 -10.010 -0.102 1.00 70.50 260 PRO A C 1
ATOM 2085 O O . PRO A 1 260 ? -0.323 -9.328 -1.082 1.00 70.50 260 PRO A O 1
ATOM 2088 N N . ALA A 1 261 ? -0.976 -10.375 0.782 1.00 67.38 261 ALA A N 1
ATOM 2089 C CA . ALA A 1 261 ? -2.374 -9.972 0.668 1.00 67.38 261 ALA A CA 1
ATOM 2090 C C . ALA A 1 261 ? -2.557 -8.457 0.866 1.00 67.38 261 ALA A C 1
ATOM 2092 O O . ALA A 1 261 ? -3.352 -7.849 0.147 1.00 67.38 261 ALA A O 1
ATOM 2093 N N . SER A 1 262 ? -1.812 -7.858 1.805 1.00 70.88 262 SER A N 1
ATOM 2094 C CA . SER A 1 262 ? -1.766 -6.406 2.014 1.00 70.88 262 SER A CA 1
ATOM 2095 C C . SER A 1 262 ? -1.151 -5.701 0.804 1.00 70.88 262 SER A C 1
ATOM 2097 O O . SER A 1 262 ? -1.706 -4.719 0.327 1.00 70.88 262 SER A O 1
ATOM 2099 N N . GLU A 1 263 ? -0.040 -6.221 0.275 1.00 76.50 263 GLU A N 1
ATOM 2100 C CA . GLU A 1 263 ? 0.626 -5.687 -0.922 1.00 76.50 263 GLU A CA 1
ATOM 2101 C C . GLU A 1 263 ? -0.321 -5.654 -2.124 1.00 76.50 263 GLU A C 1
ATOM 2103 O O . GLU A 1 263 ? -0.516 -4.601 -2.731 1.00 76.50 263 GLU A O 1
ATOM 2108 N N . ALA A 1 264 ? -0.997 -6.771 -2.403 1.00 75.69 264 ALA A N 1
ATOM 2109 C CA . ALA A 1 264 ? -1.976 -6.859 -3.480 1.00 75.69 264 ALA A CA 1
ATOM 2110 C C . ALA A 1 264 ? -3.151 -5.883 -3.293 1.00 75.69 264 ALA A C 1
ATOM 2112 O O . ALA A 1 264 ? -3.621 -5.287 -4.264 1.00 75.69 264 ALA A O 1
ATOM 2113 N N . ALA A 1 265 ? -3.621 -5.688 -2.054 1.00 74.44 265 ALA A N 1
ATOM 2114 C CA . ALA A 1 265 ? -4.686 -4.733 -1.749 1.00 74.44 265 ALA A CA 1
ATOM 2115 C C . ALA A 1 265 ? -4.253 -3.287 -2.011 1.00 74.44 265 ALA A C 1
ATOM 2117 O O . ALA A 1 265 ? -4.970 -2.541 -2.677 1.00 74.44 265 ALA A O 1
ATOM 2118 N N . LEU A 1 266 ? -3.070 -2.908 -1.520 1.00 76.81 266 LEU A N 1
ATOM 2119 C CA . LEU A 1 266 ? -2.501 -1.577 -1.718 1.00 76.81 266 LEU A CA 1
ATOM 2120 C C . LEU A 1 266 ? -2.230 -1.301 -3.198 1.00 76.81 266 LEU A C 1
ATOM 2122 O O . LEU A 1 266 ? -2.517 -0.205 -3.672 1.00 76.81 266 LEU A O 1
ATOM 2126 N N . LEU A 1 267 ? -1.756 -2.301 -3.945 1.00 79.25 267 LEU A N 1
ATOM 2127 C CA . LEU A 1 267 ? -1.540 -2.180 -5.385 1.00 79.25 267 LEU A CA 1
ATOM 2128 C C . LEU A 1 267 ? -2.874 -2.015 -6.124 1.00 79.25 267 LEU A C 1
ATOM 2130 O O . LEU A 1 267 ? -2.986 -1.214 -7.049 1.00 79.25 267 LEU A O 1
ATOM 2134 N N . GLY A 1 268 ? -3.912 -2.731 -5.681 1.00 79.38 268 GLY A N 1
ATOM 2135 C CA . GLY A 1 268 ? -5.281 -2.564 -6.164 1.00 79.38 268 GLY A CA 1
ATOM 2136 C C . GLY A 1 268 ? -5.832 -1.157 -5.922 1.00 79.38 268 GLY A C 1
ATOM 2137 O O . GLY A 1 268 ? -6.431 -0.585 -6.826 1.00 79.38 268 GLY A O 1
ATOM 2138 N N . LEU A 1 269 ? -5.592 -0.573 -4.744 1.00 77.25 269 LEU A N 1
ATOM 2139 C CA . LEU A 1 269 ? -5.964 0.815 -4.449 1.00 77.25 269 LEU A CA 1
ATOM 2140 C C . LEU A 1 269 ? -5.192 1.799 -5.333 1.00 77.25 269 LEU A C 1
ATOM 2142 O O . LEU A 1 269 ? -5.798 2.662 -5.961 1.00 77.25 269 LEU A O 1
ATOM 2146 N N . TYR A 1 270 ? -3.878 1.618 -5.452 1.00 79.38 270 TYR A N 1
ATOM 2147 C CA . TYR A 1 270 ? -3.014 2.467 -6.271 1.00 79.38 270 TYR A CA 1
ATOM 2148 C C . TYR A 1 270 ? -3.421 2.467 -7.755 1.00 79.38 270 TYR A C 1
ATOM 2150 O O . TYR A 1 270 ? -3.417 3.509 -8.409 1.00 79.38 270 TYR A O 1
ATOM 2158 N N . ARG A 1 271 ? -3.876 1.320 -8.281 1.00 80.56 271 ARG A N 1
ATOM 2159 C CA . ARG A 1 271 ? -4.456 1.201 -9.633 1.00 80.56 271 ARG A CA 1
ATOM 2160 C C . ARG A 1 271 ? -5.719 2.035 -9.842 1.00 80.56 271 ARG A C 1
ATOM 2162 O O . ARG A 1 271 ? -6.039 2.350 -10.984 1.00 80.56 271 ARG A O 1
ATOM 2169 N N . LEU A 1 272 ? -6.457 2.362 -8.787 1.00 80.00 272 LEU A N 1
ATOM 2170 C CA . LEU A 1 272 ? -7.696 3.137 -8.882 1.00 80.00 272 LEU A CA 1
ATOM 2171 C C . LEU A 1 272 ? -7.465 4.641 -8.714 1.00 80.00 272 LEU A C 1
ATOM 2173 O O . LEU A 1 272 ? -8.291 5.428 -9.173 1.00 80.00 272 LEU A O 1
ATOM 2177 N N . CYS A 1 273 ? -6.353 5.046 -8.097 1.00 79.00 273 CYS A N 1
ATOM 2178 C CA . CYS A 1 273 ? -5.999 6.453 -7.933 1.00 79.00 273 CYS A CA 1
ATOM 2179 C C . CYS A 1 273 ? -5.837 7.118 -9.305 1.00 79.00 273 CYS A C 1
ATOM 2181 O O . CYS A 1 273 ? -5.079 6.588 -10.114 1.00 79.00 273 CYS A O 1
ATOM 2183 N N . PRO A 1 274 ? -6.499 8.242 -9.629 1.00 80.94 274 PRO A N 1
ATOM 2184 C CA . PRO A 1 274 ? -6.170 9.025 -10.820 1.00 80.94 274 PRO A CA 1
ATOM 2185 C C . PRO A 1 274 ? -4.698 9.476 -10.828 1.00 80.94 274 PRO A C 1
ATOM 2187 O O . PRO A 1 274 ? -3.974 9.356 -9.841 1.00 80.94 274 PRO A O 1
ATOM 2190 N N . LEU A 1 275 ? -4.230 9.963 -11.980 1.00 79.31 275 LEU A N 1
ATOM 2191 C CA . LEU A 1 275 ? -2.973 10.709 -11.998 1.00 79.31 275 LEU A CA 1
ATOM 2192 C C . LEU A 1 275 ? -3.193 12.046 -11.273 1.00 79.31 275 LEU A C 1
ATOM 2194 O O . LEU A 1 275 ? -4.194 12.710 -11.561 1.00 79.31 275 LEU A O 1
ATOM 2198 N N . PRO A 1 276 ? -2.274 12.470 -10.391 1.00 80.38 276 PRO A N 1
ATOM 2199 C CA . PRO A 1 276 ? -2.366 13.770 -9.746 1.00 80.38 276 PRO A CA 1
ATOM 2200 C C . PRO A 1 276 ? -2.471 14.918 -10.767 1.00 80.38 276 PRO A C 1
ATOM 2202 O O . PRO A 1 276 ? -1.774 14.942 -11.787 1.00 80.38 276 PRO A O 1
ATOM 2205 N N . ASN A 1 277 ? -3.355 15.890 -10.513 1.00 79.69 277 ASN A N 1
ATOM 2206 C CA . ASN A 1 277 ? -3.594 17.009 -11.438 1.00 79.69 277 ASN A CA 1
ATOM 2207 C C . ASN A 1 277 ? -2.334 17.850 -11.690 1.00 79.69 277 ASN A C 1
ATOM 2209 O O . ASN A 1 277 ? -2.143 18.369 -12.787 1.00 79.69 277 ASN A O 1
ATOM 2213 N N . ASP A 1 278 ? -1.467 17.984 -10.691 1.00 82.50 278 ASP A N 1
ATOM 2214 C CA . ASP A 1 278 ? -0.168 18.641 -10.815 1.00 82.50 278 ASP A CA 1
ATOM 2215 C C . ASP A 1 278 ? 0.752 17.905 -11.799 1.00 82.50 278 ASP A C 1
ATOM 2217 O O . ASP A 1 278 ? 1.461 18.562 -12.560 1.00 82.50 278 ASP A O 1
ATOM 2221 N N . TYR A 1 279 ? 0.684 16.572 -11.876 1.00 85.88 279 TYR A N 1
ATOM 2222 C CA . TYR A 1 279 ? 1.476 15.787 -12.829 1.00 85.88 279 TYR A CA 1
ATOM 2223 C C . TYR A 1 279 ? 0.953 15.989 -14.251 1.00 85.88 279 TYR A C 1
ATOM 2225 O O . TYR A 1 279 ? 1.739 16.191 -15.177 1.00 85.88 279 TYR A O 1
ATOM 2233 N N . ILE A 1 280 ? -0.374 16.005 -14.423 1.00 84.19 280 ILE A N 1
ATOM 2234 C CA . ILE A 1 280 ? -1.022 16.298 -15.711 1.00 84.19 280 ILE A CA 1
ATOM 2235 C C . ILE A 1 280 ? -0.645 17.711 -16.180 1.00 84.19 280 ILE A C 1
ATOM 2237 O O . ILE A 1 280 ? -0.209 17.897 -17.317 1.00 84.19 280 ILE A O 1
ATOM 2241 N N . CYS A 1 281 ? -0.743 18.711 -15.300 1.00 84.00 281 CYS A N 1
ATOM 2242 C CA . CYS A 1 281 ? -0.339 20.087 -15.594 1.00 84.00 281 CYS A CA 1
ATOM 2243 C C . CYS A 1 281 ? 1.154 20.192 -15.942 1.00 84.00 281 CYS A C 1
ATOM 2245 O O . CYS A 1 281 ? 1.506 20.846 -16.926 1.00 84.00 281 CYS A O 1
ATOM 2247 N N . ALA A 1 282 ? 2.029 19.515 -15.195 1.00 85.00 282 ALA A N 1
ATOM 2248 C CA . ALA A 1 282 ? 3.464 19.498 -15.462 1.00 85.00 282 ALA A CA 1
ATOM 2249 C C . ALA A 1 282 ? 3.798 18.833 -16.809 1.00 85.00 282 ALA A C 1
ATOM 2251 O O . ALA A 1 282 ? 4.651 19.327 -17.549 1.00 85.00 282 ALA A O 1
ATOM 2252 N N . ALA A 1 283 ? 3.097 17.754 -17.169 1.00 84.50 283 ALA A N 1
ATOM 2253 C CA . ALA A 1 283 ? 3.244 17.082 -18.457 1.00 84.50 283 ALA A CA 1
ATOM 2254 C C . ALA A 1 283 ? 2.736 17.939 -19.634 1.00 84.50 283 ALA A C 1
ATOM 2256 O O . ALA A 1 283 ? 3.360 17.953 -20.700 1.00 84.50 283 ALA A O 1
ATOM 2257 N N . ARG A 1 284 ? 1.649 18.708 -19.449 1.00 82.56 284 ARG A N 1
ATOM 2258 C CA . ARG A 1 284 ? 1.172 19.702 -20.435 1.00 82.56 284 ARG A CA 1
ATOM 2259 C C . ARG A 1 284 ? 2.208 20.792 -20.690 1.00 82.56 284 ARG A C 1
ATOM 2261 O O . ARG A 1 284 ? 2.422 21.165 -21.837 1.00 82.56 284 ARG A O 1
ATOM 2268 N N . GLN A 1 285 ? 2.863 21.259 -19.631 1.00 83.00 285 GLN A N 1
ATOM 2269 C CA . GLN A 1 285 ? 3.860 22.331 -19.674 1.00 83.00 285 GLN A CA 1
ATOM 2270 C C . GLN A 1 285 ? 5.288 21.839 -19.988 1.00 83.00 285 GLN A C 1
ATOM 2272 O O . GLN A 1 285 ? 6.210 22.648 -20.022 1.00 83.00 285 GLN A O 1
ATOM 2277 N N . ASN A 1 286 ? 5.500 20.533 -20.209 1.00 79.25 286 ASN A N 1
ATOM 2278 C CA . ASN A 1 286 ? 6.823 19.922 -20.413 1.00 79.25 286 ASN A CA 1
ATOM 2279 C C . ASN A 1 286 ? 7.833 20.243 -19.277 1.00 79.25 286 ASN A C 1
ATOM 2281 O O . ASN A 1 286 ? 9.035 20.410 -19.511 1.00 79.25 286 ASN A O 1
ATOM 2285 N N . ILE A 1 287 ? 7.358 20.312 -18.028 1.00 84.50 287 ILE A N 1
ATOM 2286 C CA . ILE A 1 287 ? 8.162 20.577 -16.813 1.00 84.50 287 ILE A CA 1
ATOM 2287 C C . ILE A 1 287 ? 8.130 19.422 -15.800 1.00 84.50 287 ILE A C 1
ATOM 2289 O O . ILE A 1 287 ? 8.470 19.608 -14.629 1.00 84.50 287 ILE A O 1
ATOM 2293 N N . LEU A 1 288 ? 7.716 18.234 -16.246 1.00 84.81 288 LEU A N 1
ATOM 2294 C CA . LEU A 1 288 ? 7.657 17.029 -15.425 1.00 84.81 288 LEU A CA 1
ATOM 2295 C C . LEU A 1 288 ? 9.033 16.720 -14.812 1.00 84.81 288 LEU A C 1
ATOM 2297 O O . LEU A 1 288 ? 10.048 16.708 -15.511 1.00 84.81 288 LEU A O 1
ATOM 2301 N N . GLN A 1 289 ? 9.067 16.491 -13.501 1.00 84.75 289 GLN A N 1
ATOM 2302 C CA . GLN A 1 289 ? 10.291 16.153 -12.775 1.00 84.75 289 GLN A CA 1
ATOM 2303 C C . GLN A 1 289 ? 10.651 14.667 -12.951 1.00 84.75 289 GLN A C 1
ATOM 2305 O O . GLN A 1 289 ? 9.757 13.858 -13.209 1.00 84.75 289 GLN A O 1
ATOM 2310 N N . PRO A 1 290 ? 11.926 14.262 -12.764 1.00 81.19 290 PRO A N 1
ATOM 2311 C CA . PRO A 1 290 ? 12.343 12.866 -12.940 1.00 81.19 290 PRO A CA 1
ATOM 2312 C C . PRO A 1 290 ? 11.514 11.873 -12.112 1.00 81.19 290 PRO A C 1
ATOM 2314 O O . PRO A 1 290 ? 11.039 10.872 -12.641 1.00 81.19 290 PRO A O 1
ATOM 2317 N N . ALA A 1 291 ? 11.276 12.189 -10.834 1.00 77.56 291 ALA A N 1
ATOM 2318 C CA . ALA A 1 291 ? 10.491 11.343 -9.938 1.00 77.56 291 ALA A CA 1
ATOM 2319 C C . ALA A 1 291 ? 9.022 11.223 -10.380 1.00 77.56 291 ALA A C 1
ATOM 2321 O O . ALA A 1 291 ? 8.469 10.128 -10.375 1.00 77.56 291 ALA A O 1
ATOM 2322 N N . GLN A 1 292 ? 8.420 12.329 -10.833 1.00 83.44 292 GLN A N 1
ATOM 2323 C CA . GLN A 1 292 ? 7.054 12.329 -11.363 1.00 83.44 292 GLN A CA 1
ATOM 2324 C C . GLN A 1 292 ? 6.961 11.487 -12.640 1.00 83.44 292 GLN A C 1
ATOM 2326 O O . GLN A 1 292 ? 5.993 10.760 -12.827 1.00 83.44 292 GLN A O 1
ATOM 2331 N N . PHE A 1 293 ? 7.968 11.551 -13.517 1.00 85.69 293 PHE A N 1
ATOM 2332 C CA . PHE A 1 293 ? 7.981 10.757 -14.744 1.00 85.69 293 PHE A CA 1
ATOM 2333 C C . PHE A 1 293 ? 8.049 9.252 -14.465 1.00 85.69 293 PHE A C 1
ATOM 2335 O O . PHE A 1 293 ? 7.281 8.493 -15.056 1.00 85.69 293 PHE A O 1
ATOM 2342 N N . SER A 1 294 ? 8.915 8.837 -13.537 1.00 85.06 294 SER A N 1
ATOM 2343 C CA . SER A 1 294 ? 9.002 7.438 -13.108 1.00 85.06 294 SER A CA 1
ATOM 2344 C C . SER A 1 294 ? 7.683 6.947 -12.495 1.00 85.06 294 SER A C 1
ATOM 2346 O O . SER A 1 294 ? 7.211 5.866 -12.847 1.00 85.06 294 SER A O 1
ATOM 2348 N N . ASP A 1 295 ? 7.023 7.775 -11.676 1.00 83.19 295 ASP A N 1
ATOM 2349 C CA . ASP A 1 295 ? 5.724 7.439 -11.079 1.00 83.19 295 ASP A CA 1
ATOM 2350 C C . ASP A 1 295 ? 4.605 7.291 -12.114 1.00 83.19 295 ASP A C 1
ATOM 2352 O O . ASP A 1 295 ? 3.933 6.262 -12.157 1.00 83.19 295 ASP A O 1
ATOM 2356 N N . VAL A 1 296 ? 4.453 8.255 -13.029 1.00 86.56 296 VAL A N 1
ATOM 2357 C CA . VAL A 1 296 ? 3.474 8.151 -14.127 1.00 86.56 296 VAL A CA 1
ATOM 2358 C C . VAL A 1 296 ? 3.705 6.870 -14.932 1.00 86.56 296 VAL A C 1
ATOM 2360 O O . VAL A 1 296 ? 2.749 6.159 -15.256 1.00 86.56 296 VAL A O 1
ATOM 2363 N N . PHE A 1 297 ? 4.964 6.579 -15.270 1.00 88.44 297 PHE A N 1
ATOM 2364 C CA . PHE A 1 297 ? 5.323 5.400 -16.050 1.00 88.44 297 PHE A CA 1
ATOM 2365 C C . PHE A 1 297 ? 4.943 4.106 -15.319 1.00 88.44 297 PHE A C 1
ATOM 2367 O O . PHE A 1 297 ? 4.250 3.257 -15.887 1.00 88.44 297 PHE A O 1
ATOM 2374 N N . PHE A 1 298 ? 5.315 3.990 -14.042 1.00 87.62 298 PHE A N 1
ATOM 2375 C CA . PHE A 1 298 ? 4.952 2.857 -13.195 1.00 87.62 298 PHE A CA 1
ATOM 2376 C C . PHE A 1 298 ? 3.437 2.693 -13.064 1.00 87.62 298 PHE A C 1
ATOM 2378 O O . PHE A 1 298 ? 2.902 1.612 -13.324 1.00 87.62 298 PHE A O 1
ATOM 2385 N N . GLN A 1 299 ? 2.729 3.772 -12.719 1.00 85.44 299 GLN A N 1
ATOM 2386 C CA . GLN A 1 299 ? 1.283 3.748 -12.539 1.00 85.44 299 GLN A CA 1
ATOM 2387 C C . GLN A 1 299 ? 0.584 3.258 -13.807 1.00 85.44 299 GLN A C 1
ATOM 2389 O O . GLN A 1 299 ? -0.352 2.457 -13.738 1.00 85.44 299 GLN A O 1
ATOM 2394 N N . LYS A 1 300 ? 1.042 3.711 -14.981 1.00 87.56 300 LYS A N 1
ATOM 2395 C CA . LYS A 1 300 ? 0.445 3.313 -16.253 1.00 87.56 300 LYS A CA 1
ATOM 2396 C C . LYS A 1 300 ? 0.644 1.830 -16.544 1.00 87.56 300 LYS A C 1
ATOM 2398 O O . LYS A 1 300 ? -0.334 1.166 -16.893 1.00 87.56 300 LYS A O 1
ATOM 2403 N N . LEU A 1 301 ? 1.864 1.317 -16.363 1.00 87.00 301 LEU A N 1
ATOM 2404 C CA . LEU A 1 301 ? 2.181 -0.100 -16.570 1.00 87.00 301 LEU A CA 1
ATOM 2405 C C . LEU A 1 301 ? 1.296 -1.000 -15.706 1.00 87.00 301 LEU A C 1
ATOM 2407 O O . LEU A 1 301 ? 0.696 -1.953 -16.196 1.00 87.00 301 LEU A O 1
ATOM 2411 N N . ILE A 1 302 ? 1.155 -0.644 -14.431 1.00 85.38 302 ILE A N 1
ATOM 2412 C CA . ILE A 1 302 ? 0.384 -1.420 -13.461 1.00 85.38 302 ILE A CA 1
ATOM 2413 C C . ILE A 1 302 ? -1.131 -1.315 -13.688 1.00 85.38 302 ILE A C 1
ATOM 2415 O O . ILE A 1 302 ? -1.856 -2.236 -13.310 1.00 85.38 302 ILE A O 1
ATOM 2419 N N . LYS A 1 303 ? -1.631 -0.217 -14.271 1.00 85.75 303 LYS A N 1
ATOM 2420 C CA . LYS A 1 303 ? -3.065 -0.014 -14.549 1.00 85.75 303 LYS A CA 1
ATOM 2421 C C . LYS A 1 303 ? -3.544 -0.682 -15.830 1.00 85.75 303 LYS A C 1
ATOM 2423 O O . LYS A 1 303 ? -4.637 -1.240 -15.845 1.00 85.75 303 LYS A O 1
ATOM 2428 N N . GLN A 1 304 ? -2.790 -0.546 -16.917 1.00 82.00 304 GLN A N 1
ATOM 2429 C CA . GLN A 1 304 ? -3.236 -1.006 -18.234 1.00 82.00 304 GLN A CA 1
ATOM 2430 C C . GLN A 1 304 ? -2.878 -2.465 -18.505 1.00 82.00 304 GLN A C 1
ATOM 2432 O O . GLN A 1 304 ? -3.459 -3.052 -19.415 1.00 82.00 304 GLN A O 1
ATOM 2437 N N . ASN A 1 305 ? -1.954 -3.045 -17.730 1.00 80.56 305 ASN A N 1
ATOM 2438 C CA . ASN A 1 305 ? -1.386 -4.391 -17.883 1.00 80.56 305 ASN A CA 1
ATOM 2439 C C . ASN A 1 305 ? -0.701 -4.654 -19.236 1.00 80.56 305 ASN A C 1
ATOM 2441 O O . ASN A 1 305 ? 0.064 -5.602 -19.356 1.00 80.56 305 ASN A O 1
ATOM 2445 N N . ASN A 1 306 ? -0.950 -3.843 -20.262 1.00 90.00 306 ASN A N 1
ATOM 2446 C CA . ASN A 1 306 ? -0.307 -3.924 -21.557 1.00 90.00 306 ASN A CA 1
ATOM 2447 C C . ASN A 1 306 ? -0.158 -2.521 -22.156 1.00 90.00 306 ASN A C 1
ATOM 2449 O O . ASN A 1 306 ? -1.149 -1.806 -22.319 1.00 90.00 306 ASN A O 1
ATOM 2453 N N . ILE A 1 307 ? 1.074 -2.137 -22.481 1.00 91.06 307 ILE A N 1
ATOM 2454 C CA . ILE A 1 307 ? 1.389 -0.897 -23.193 1.00 91.06 307 ILE A CA 1
ATOM 2455 C C . ILE A 1 307 ? 2.187 -1.249 -24.442 1.00 91.06 307 ILE A C 1
ATOM 2457 O O . ILE A 1 307 ? 3.196 -1.945 -24.363 1.00 91.06 307 ILE A O 1
ATOM 2461 N N . ILE A 1 308 ? 1.764 -0.721 -25.588 1.00 92.94 308 ILE A N 1
ATOM 2462 C CA . ILE A 1 308 ? 2.470 -0.886 -26.859 1.00 92.94 308 ILE A CA 1
ATOM 2463 C C . ILE A 1 308 ? 3.108 0.447 -27.232 1.00 92.94 308 ILE A C 1
ATOM 2465 O O . ILE A 1 308 ? 2.408 1.443 -27.393 1.00 92.94 308 ILE A O 1
ATOM 2469 N N . PHE A 1 309 ? 4.426 0.443 -27.406 1.00 93.69 309 PHE A N 1
ATOM 2470 C CA . PHE A 1 309 ? 5.200 1.587 -27.868 1.00 93.69 309 PHE A CA 1
ATOM 2471 C C . PHE A 1 309 ? 5.696 1.395 -29.299 1.00 93.69 309 PHE A C 1
ATOM 2473 O O . PHE A 1 309 ? 6.128 0.311 -29.695 1.00 93.69 309 PHE A O 1
ATOM 2480 N N . LYS A 1 310 ? 5.756 2.487 -30.056 1.00 93.94 310 LYS A N 1
ATOM 2481 C CA . LYS A 1 310 ? 6.611 2.606 -31.240 1.00 93.94 310 LYS A CA 1
ATOM 2482 C C . LYS A 1 310 ? 8.033 2.951 -30.810 1.00 93.94 310 LYS A C 1
ATOM 2484 O O . LYS A 1 310 ? 8.356 4.104 -30.535 1.00 93.94 310 LYS A O 1
ATOM 2489 N N . SER A 1 311 ? 8.888 1.938 -30.747 1.00 94.25 311 SER A N 1
ATOM 2490 C CA . SER A 1 311 ? 10.304 2.115 -30.429 1.00 94.25 311 SER A CA 1
ATOM 2491 C C . SER A 1 311 ? 11.132 2.355 -31.691 1.00 94.25 311 SER A C 1
ATOM 2493 O O . SER A 1 311 ? 10.787 1.879 -32.770 1.00 94.25 311 SER A O 1
ATOM 2495 N N . THR A 1 312 ? 12.265 3.032 -31.548 1.00 94.25 312 THR A N 1
ATOM 2496 C CA . THR A 1 312 ? 13.287 3.232 -32.587 1.00 94.25 312 THR A CA 1
ATOM 2497 C C . THR A 1 312 ? 14.668 2.885 -32.029 1.00 94.25 312 THR A C 1
ATOM 2499 O O . THR A 1 312 ? 14.805 2.585 -30.846 1.00 94.25 312 THR A O 1
ATOM 2502 N N . ASN A 1 313 ? 15.724 2.980 -32.833 1.00 92.81 313 ASN A N 1
ATOM 2503 C CA . ASN A 1 313 ? 17.078 3.158 -32.302 1.00 92.81 313 ASN A CA 1
ATOM 2504 C C . ASN A 1 313 ? 17.291 4.605 -31.796 1.00 92.81 313 ASN A C 1
ATOM 2506 O O . ASN A 1 313 ? 16.420 5.471 -31.954 1.00 92.81 313 ASN A O 1
ATOM 2510 N N . LEU A 1 314 ? 18.457 4.897 -31.207 1.00 91.12 314 LEU A N 1
ATOM 2511 C CA . LEU A 1 314 ? 18.781 6.220 -30.637 1.00 91.12 314 LEU A CA 1
ATOM 2512 C C . LEU A 1 314 ? 18.823 7.380 -31.669 1.00 91.12 314 LEU A C 1
ATOM 2514 O O . LEU A 1 314 ? 18.899 8.546 -31.279 1.00 91.12 314 LEU A O 1
ATOM 2518 N N . ALA A 1 315 ? 18.760 7.097 -32.976 1.00 88.38 315 ALA A N 1
ATOM 2519 C CA . ALA A 1 315 ? 18.684 8.093 -34.055 1.00 88.38 315 ALA A CA 1
ATOM 2520 C C . ALA A 1 315 ? 17.275 8.222 -34.662 1.00 88.38 315 ALA A C 1
ATOM 2522 O O . ALA A 1 315 ? 17.119 8.834 -35.720 1.00 88.38 315 ALA A O 1
ATOM 2523 N N . GLY A 1 316 ? 16.259 7.608 -34.047 1.00 87.56 316 GLY A N 1
ATOM 2524 C CA . GLY A 1 316 ? 14.878 7.703 -34.525 1.00 87.56 316 GLY A CA 1
ATOM 2525 C C . GLY A 1 316 ? 14.599 6.887 -35.788 1.00 87.56 316 GLY A C 1
ATOM 2526 O O . GLY A 1 316 ? 13.681 7.218 -36.534 1.00 87.56 316 GLY A O 1
ATOM 2527 N N . LYS A 1 317 ? 15.407 5.856 -36.062 1.00 89.69 317 LYS A N 1
ATOM 2528 C CA . LYS A 1 317 ? 15.253 4.941 -37.206 1.00 89.69 317 LYS A CA 1
ATOM 2529 C C . LYS A 1 317 ? 14.898 3.531 -36.730 1.00 89.69 317 LYS A C 1
ATOM 2531 O O . LYS A 1 317 ? 14.890 3.275 -35.531 1.00 89.69 317 LYS A O 1
ATOM 2536 N N . GLU A 1 318 ? 14.635 2.624 -37.673 1.00 90.25 318 GLU A N 1
ATOM 2537 C CA . GLU A 1 318 ? 14.336 1.207 -37.387 1.00 90.25 318 GLU A CA 1
ATOM 2538 C C . GLU A 1 318 ? 13.145 1.068 -36.428 1.00 90.25 318 GLU A C 1
ATOM 2540 O O . GLU A 1 318 ? 13.260 0.514 -35.331 1.00 90.25 318 GLU A O 1
ATOM 2545 N N . GLU A 1 319 ? 12.009 1.650 -36.829 1.00 93.62 319 GLU A N 1
ATOM 2546 C CA . GLU A 1 319 ? 10.774 1.598 -36.047 1.00 93.62 319 GLU A CA 1
ATOM 2547 C C . GLU A 1 319 ? 10.331 0.144 -35.840 1.00 93.62 319 GLU A C 1
ATOM 2549 O O . GLU A 1 319 ? 10.287 -0.649 -36.780 1.00 93.62 319 GLU A O 1
ATOM 2554 N N . GLN A 1 320 ? 9.996 -0.190 -34.597 1.00 93.38 320 GLN A N 1
ATOM 2555 C CA . GLN A 1 320 ? 9.493 -1.499 -34.204 1.00 93.38 320 GLN A CA 1
ATOM 2556 C C . GLN A 1 320 ? 8.465 -1.333 -33.089 1.00 93.38 320 GLN A C 1
ATOM 2558 O O . GLN A 1 320 ? 8.669 -0.553 -32.152 1.00 93.38 320 GLN A O 1
ATOM 2563 N N . LEU A 1 321 ? 7.379 -2.099 -33.170 1.00 95.12 321 LEU A N 1
ATOM 2564 C CA . LEU A 1 321 ? 6.421 -2.200 -32.075 1.00 95.12 321 LEU A CA 1
ATOM 2565 C C . LEU A 1 321 ? 7.050 -2.962 -30.910 1.00 95.12 321 LEU A C 1
ATOM 2567 O O . LEU A 1 321 ? 7.612 -4.041 -31.093 1.00 95.12 321 LEU A O 1
ATOM 2571 N N . LEU A 1 322 ? 6.944 -2.379 -29.725 1.00 94.00 322 LEU A N 1
ATOM 2572 C CA . LEU A 1 322 ? 7.424 -2.933 -28.474 1.00 94.00 322 LEU A CA 1
ATOM 2573 C C . LEU A 1 322 ? 6.246 -3.074 -27.516 1.00 94.00 322 LEU A C 1
ATOM 2575 O O . LEU A 1 322 ? 5.650 -2.076 -27.122 1.00 94.00 322 LEU A O 1
ATOM 2579 N N . GLU A 1 323 ? 5.932 -4.305 -27.141 1.00 94.00 323 GLU A N 1
ATOM 2580 C CA . GLU A 1 323 ? 4.883 -4.619 -26.177 1.00 94.00 323 GLU A CA 1
ATOM 2581 C C . GLU A 1 323 ? 5.488 -4.794 -24.780 1.00 94.00 323 GLU A C 1
ATOM 2583 O O . GLU A 1 323 ? 6.409 -5.588 -24.589 1.00 94.00 323 GLU A O 1
ATOM 2588 N N . LEU A 1 324 ? 4.964 -4.057 -23.801 1.00 93.88 324 LEU A N 1
ATOM 2589 C CA . LEU A 1 324 ? 5.271 -4.221 -22.384 1.00 93.88 324 LEU A CA 1
ATOM 2590 C C . LEU A 1 324 ? 4.029 -4.748 -21.671 1.00 93.88 324 LEU A C 1
ATOM 2592 O O . LEU A 1 324 ? 3.134 -3.982 -21.299 1.00 93.88 324 LEU A O 1
ATOM 2596 N N . ARG A 1 325 ? 3.991 -6.066 -21.474 1.00 92.56 325 ARG A N 1
ATOM 2597 C CA . ARG A 1 325 ? 2.923 -6.747 -20.747 1.00 92.56 325 ARG A CA 1
ATOM 2598 C C . ARG A 1 325 ? 3.315 -6.977 -19.291 1.00 92.56 325 ARG A C 1
ATOM 2600 O O . ARG A 1 325 ? 4.314 -7.629 -19.005 1.00 92.56 325 ARG A O 1
ATOM 2607 N N . VAL A 1 326 ? 2.491 -6.479 -18.380 1.00 90.69 326 VAL A N 1
ATOM 2608 C CA . VAL A 1 326 ? 2.676 -6.559 -16.934 1.00 90.69 326 VAL A CA 1
ATOM 2609 C C . VAL A 1 326 ? 1.489 -7.289 -16.316 1.00 90.69 326 VAL A C 1
ATOM 2611 O O . VAL A 1 326 ? 0.389 -6.750 -16.222 1.00 90.69 326 VAL A O 1
ATOM 2614 N N . ASP A 1 327 ? 1.730 -8.519 -15.870 1.00 87.19 327 ASP A N 1
ATOM 2615 C CA . ASP A 1 327 ? 0.732 -9.353 -15.192 1.00 87.19 327 ASP A CA 1
ATOM 2616 C C . ASP A 1 327 ? 0.813 -9.193 -13.655 1.00 87.19 327 ASP A C 1
ATOM 2618 O O . ASP A 1 327 ? -0.156 -9.457 -12.939 1.00 87.19 327 ASP A O 1
ATOM 2622 N N . GLY A 1 328 ? 1.945 -8.709 -13.129 1.00 84.25 328 GLY A N 1
ATOM 2623 C CA . GLY A 1 328 ? 2.169 -8.532 -11.693 1.00 84.25 328 GLY A CA 1
ATOM 2624 C C . GLY A 1 328 ? 3.303 -7.564 -11.360 1.00 84.25 328 GLY A C 1
ATOM 2625 O O . GLY A 1 328 ? 3.998 -7.076 -12.248 1.00 84.25 328 GLY A O 1
ATOM 2626 N N . PHE A 1 329 ? 3.485 -7.292 -10.068 1.00 86.06 329 PHE A N 1
ATOM 2627 C CA . PHE A 1 329 ? 4.555 -6.445 -9.543 1.00 86.06 329 PHE A CA 1
ATOM 2628 C C . PHE A 1 329 ? 5.193 -7.083 -8.320 1.00 86.06 329 PHE A C 1
ATOM 2630 O O . PHE A 1 329 ? 4.474 -7.579 -7.454 1.00 86.06 329 PHE A O 1
ATOM 2637 N N . GLU A 1 330 ? 6.519 -7.030 -8.240 1.00 80.38 330 GLU A N 1
ATOM 2638 C CA . GLU A 1 330 ? 7.280 -7.543 -7.106 1.00 80.38 330 GLU A CA 1
ATOM 2639 C C . GLU A 1 330 ? 8.494 -6.660 -6.797 1.00 80.38 330 GLU A C 1
ATOM 2641 O O . GLU A 1 330 ? 9.149 -6.099 -7.678 1.00 80.38 330 GLU A O 1
ATOM 2646 N N . HIS A 1 331 ? 8.849 -6.589 -5.516 1.00 75.56 331 HIS A N 1
ATOM 2647 C CA . HIS A 1 331 ? 10.127 -6.027 -5.086 1.00 75.56 331 HIS A CA 1
ATOM 2648 C C . HIS A 1 331 ? 11.246 -7.075 -5.158 1.00 75.56 331 HIS A C 1
ATOM 2650 O O . HIS A 1 331 ? 11.018 -8.255 -4.906 1.00 75.56 331 HIS A O 1
ATOM 2656 N N . LEU A 1 332 ? 12.496 -6.646 -5.365 1.00 71.38 332 LEU A N 1
ATOM 2657 C CA . LEU A 1 332 ? 13.664 -7.515 -5.153 1.00 71.38 332 LEU A CA 1
ATOM 2658 C C . LEU A 1 332 ? 13.752 -7.938 -3.677 1.00 71.38 332 LEU A C 1
ATOM 2660 O O . LEU A 1 332 ? 13.888 -7.077 -2.809 1.00 71.38 332 LEU A O 1
ATOM 2664 N N . GLN A 1 333 ? 13.672 -9.234 -3.357 1.00 64.12 333 GLN A N 1
ATOM 2665 C CA . GLN A 1 333 ? 13.628 -9.746 -1.972 1.00 64.12 333 GLN A CA 1
ATOM 2666 C C . GLN A 1 333 ? 14.732 -10.767 -1.687 1.00 64.12 333 GLN A C 1
ATOM 2668 O O . GLN A 1 333 ? 15.053 -11.552 -2.568 1.00 64.12 333 GLN A O 1
ATOM 2673 N N . ASP A 1 334 ? 15.255 -10.787 -0.456 1.00 60.09 334 ASP A N 1
ATOM 2674 C CA . ASP A 1 334 ? 16.228 -11.780 0.022 1.00 60.09 334 ASP A CA 1
ATOM 2675 C C . ASP A 1 334 ? 15.573 -12.683 1.087 1.00 60.09 334 ASP A C 1
ATOM 2677 O O . ASP A 1 334 ? 15.141 -12.151 2.115 1.00 60.09 334 ASP A O 1
ATOM 2681 N N . PRO A 1 335 ? 15.465 -14.010 0.884 1.00 62.84 335 PRO A N 1
ATOM 2682 C CA . PRO A 1 335 ? 15.878 -14.767 -0.299 1.00 62.84 335 PRO A CA 1
ATOM 2683 C C . PRO A 1 335 ? 14.976 -14.515 -1.527 1.00 62.84 335 PRO A C 1
ATOM 2685 O O . PRO A 1 335 ? 13.805 -14.157 -1.376 1.00 62.84 335 PRO A O 1
ATOM 2688 N N . PRO A 1 336 ? 15.495 -14.735 -2.750 1.00 68.38 336 PRO A N 1
ATOM 2689 C CA . PRO A 1 336 ? 14.735 -14.542 -3.982 1.00 68.38 336 PRO A CA 1
ATOM 2690 C C . PRO A 1 336 ? 13.569 -15.525 -4.134 1.00 68.38 336 PRO A C 1
ATOM 2692 O O . PRO A 1 336 ? 13.724 -16.717 -3.867 1.00 68.38 336 PRO A O 1
ATOM 2695 N N . LYS A 1 337 ? 12.435 -15.046 -4.669 1.00 69.38 337 LYS A N 1
ATOM 2696 C CA . LYS A 1 337 ? 11.253 -15.875 -4.986 1.00 69.38 337 LYS A CA 1
ATOM 2697 C C . LYS A 1 337 ? 11.455 -16.827 -6.182 1.00 69.38 337 LYS A C 1
ATOM 2699 O O . LYS A 1 337 ? 10.775 -17.843 -6.223 1.00 69.38 337 LYS A O 1
ATOM 2704 N N . ARG A 1 338 ? 12.396 -16.543 -7.102 1.00 82.25 338 ARG A N 1
ATOM 2705 C CA . ARG A 1 338 ? 12.767 -17.380 -8.273 1.00 82.25 338 ARG A CA 1
ATOM 2706 C C . ARG A 1 338 ? 11.567 -17.879 -9.099 1.00 82.25 338 ARG A C 1
ATOM 2708 O O . ARG A 1 338 ? 11.240 -19.059 -9.090 1.00 82.25 338 ARG A O 1
ATOM 2715 N N . PHE A 1 339 ? 10.948 -16.985 -9.858 1.00 80.44 339 PHE A N 1
ATOM 2716 C CA . PHE A 1 339 ? 9.723 -17.241 -10.622 1.00 80.44 339 PHE A CA 1
ATOM 2717 C C . PHE A 1 339 ? 9.892 -18.131 -11.867 1.00 80.44 339 PHE A C 1
ATOM 2719 O O . PHE A 1 339 ? 8.894 -18.550 -12.446 1.00 80.44 339 PHE A O 1
ATOM 2726 N N . GLY A 1 340 ? 11.121 -18.402 -12.320 1.00 83.25 340 GLY A N 1
ATOM 2727 C CA . GLY A 1 340 ? 11.345 -19.076 -13.604 1.00 83.25 340 GLY A CA 1
ATOM 2728 C C . GLY A 1 340 ? 10.725 -18.309 -14.781 1.00 83.25 340 GLY A C 1
ATOM 2729 O O . GLY A 1 340 ? 10.513 -17.101 -14.706 1.00 83.25 340 GLY A O 1
ATOM 2730 N N . ASP A 1 341 ? 10.414 -18.998 -15.878 1.00 83.00 341 ASP A N 1
ATOM 2731 C CA . ASP A 1 341 ? 9.929 -18.335 -17.100 1.00 83.00 341 ASP A CA 1
ATOM 2732 C C . ASP A 1 341 ? 8.510 -17.757 -16.964 1.00 83.00 341 ASP A C 1
ATOM 2734 O O . ASP A 1 341 ? 8.160 -16.808 -17.666 1.00 83.00 341 ASP A O 1
ATOM 2738 N N . GLU A 1 342 ? 7.714 -18.259 -16.015 1.00 82.44 342 GLU A N 1
ATOM 2739 C CA . GLU A 1 342 ? 6.381 -17.726 -15.695 1.00 82.44 342 GLU A CA 1
ATOM 2740 C C . GLU A 1 342 ? 6.448 -16.296 -15.133 1.00 82.44 342 GLU A C 1
ATOM 2742 O O . GLU A 1 342 ? 5.487 -15.535 -15.227 1.00 82.44 342 GLU A O 1
ATOM 2747 N N . GLY A 1 343 ? 7.605 -15.888 -14.601 1.00 83.00 343 GLY A N 1
ATOM 2748 C CA . GLY A 1 343 ? 7.818 -14.548 -14.060 1.00 83.00 343 GLY A CA 1
ATOM 2749 C C . GLY A 1 343 ? 8.152 -13.466 -15.088 1.00 83.00 343 GLY A C 1
ATOM 2750 O O . GLY A 1 343 ? 8.396 -12.328 -14.685 1.00 83.00 343 GLY A O 1
ATOM 2751 N N . LYS A 1 344 ? 8.237 -13.770 -16.392 1.00 87.62 344 LYS A N 1
ATOM 2752 C CA . LYS A 1 344 ? 8.703 -12.796 -17.404 1.00 87.62 344 LYS A CA 1
ATOM 2753 C C . LYS A 1 344 ? 7.826 -11.539 -17.507 1.00 87.62 344 LYS A C 1
ATOM 2755 O O . LYS A 1 344 ? 8.341 -10.482 -17.854 1.00 87.62 344 LYS A O 1
ATOM 2760 N N . ASN A 1 345 ? 6.547 -11.633 -17.139 1.00 90.19 345 ASN A N 1
ATOM 2761 C CA . ASN A 1 345 ? 5.607 -10.504 -17.136 1.00 90.19 345 ASN A CA 1
ATOM 2762 C C . ASN A 1 345 ? 5.431 -9.864 -15.744 1.00 90.19 345 ASN A C 1
ATOM 2764 O O . ASN A 1 345 ? 4.504 -9.080 -15.533 1.00 90.19 345 ASN A O 1
ATOM 2768 N N . ILE A 1 346 ? 6.274 -10.209 -14.766 1.00 88.75 346 ILE A N 1
ATOM 2769 C CA . ILE A 1 346 ? 6.285 -9.555 -13.454 1.00 88.75 346 ILE A CA 1
ATOM 2770 C C . ILE A 1 346 ? 7.208 -8.341 -13.540 1.00 88.75 346 ILE A C 1
ATOM 2772 O O . ILE A 1 346 ? 8.405 -8.476 -13.792 1.00 88.75 346 ILE A O 1
ATOM 2776 N N . LEU A 1 347 ? 6.645 -7.155 -13.321 1.00 89.56 347 LEU A N 1
ATOM 2777 C CA . LEU A 1 347 ? 7.403 -5.915 -13.259 1.00 89.56 347 LEU A CA 1
ATOM 2778 C C . LEU A 1 347 ? 8.165 -5.841 -11.940 1.00 89.56 347 LEU A C 1
ATOM 2780 O O . LEU A 1 347 ? 7.586 -6.011 -10.866 1.00 89.56 347 LEU A O 1
ATOM 2784 N N . ILE A 1 348 ? 9.448 -5.514 -12.018 1.00 84.25 348 ILE A N 1
ATOM 2785 C CA . ILE A 1 348 ? 10.276 -5.280 -10.843 1.00 84.25 348 ILE A CA 1
ATOM 2786 C C . ILE A 1 348 ? 10.819 -3.863 -10.877 1.00 84.25 348 ILE A C 1
ATOM 2788 O O . ILE A 1 348 ? 11.393 -3.423 -11.873 1.00 84.25 348 ILE A O 1
ATOM 2792 N N . HIS A 1 349 ? 10.662 -3.154 -9.762 1.00 79.12 349 HIS A N 1
ATOM 2793 C CA . HIS A 1 349 ? 11.300 -1.859 -9.572 1.00 79.12 349 HIS A CA 1
ATOM 2794 C C . HIS A 1 349 ? 12.782 -2.052 -9.217 1.00 79.12 349 HIS A C 1
ATOM 2796 O O . HIS A 1 349 ? 13.118 -2.723 -8.235 1.00 79.12 349 HIS A O 1
ATOM 2802 N N . GLY A 1 350 ? 13.673 -1.451 -10.007 1.00 66.88 350 GLY A N 1
ATOM 2803 C CA . GLY A 1 350 ? 15.126 -1.548 -9.850 1.00 66.88 350 GLY A CA 1
ATOM 2804 C C . GLY A 1 350 ? 15.660 -0.875 -8.580 1.00 66.88 350 GLY A C 1
ATOM 2805 O O . GLY A 1 350 ? 16.772 -1.182 -8.134 1.00 66.88 350 GLY A O 1
ATOM 2806 N N . GLY A 1 351 ? 14.855 -0.017 -7.943 1.00 65.56 351 GLY A N 1
ATOM 2807 C CA . GLY A 1 351 ? 15.143 0.578 -6.639 1.00 65.56 351 GLY A CA 1
ATOM 2808 C C . GLY A 1 351 ? 16.467 1.341 -6.624 1.00 65.56 351 GLY A C 1
ATOM 2809 O O . GLY A 1 351 ? 16.724 2.206 -7.450 1.00 65.56 351 GLY A O 1
ATOM 2810 N N . GLU A 1 352 ? 17.344 1.006 -5.677 1.00 50.28 352 GLU A N 1
ATOM 2811 C CA . GLU A 1 352 ? 18.646 1.661 -5.504 1.00 50.28 352 GLU A CA 1
ATOM 2812 C C . GLU A 1 352 ? 19.687 1.381 -6.603 1.00 50.28 352 GLU A C 1
ATOM 2814 O O . GLU A 1 352 ? 20.827 1.838 -6.477 1.00 50.28 352 GLU A O 1
ATOM 2819 N N . LEU A 1 353 ? 19.371 0.566 -7.611 1.00 56.59 353 LEU A N 1
ATOM 2820 C CA . LEU A 1 353 ? 20.305 0.159 -8.656 1.00 5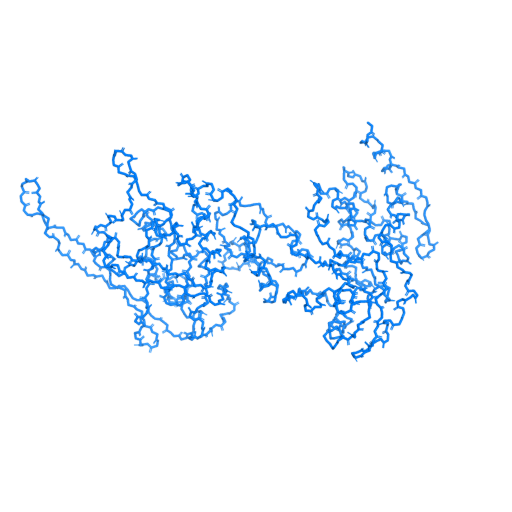6.59 353 LEU A CA 1
ATOM 2821 C C . LEU A 1 353 ? 20.226 1.174 -9.817 1.00 56.59 353 LEU A C 1
ATOM 2823 O O . LEU A 1 353 ? 19.421 0.991 -10.722 1.00 56.59 353 LEU A O 1
ATOM 2827 N N . PRO A 1 354 ? 21.075 2.220 -9.839 1.00 55.12 354 PRO A N 1
ATOM 2828 C CA . PRO A 1 354 ? 20.787 3.530 -10.450 1.00 55.12 354 PRO A CA 1
ATOM 2829 C C . PRO A 1 354 ? 20.787 3.570 -11.991 1.00 55.12 354 PRO A C 1
ATOM 2831 O O . PRO A 1 354 ? 20.894 4.641 -12.575 1.00 55.12 354 PRO A O 1
ATOM 2834 N N . ARG A 1 355 ? 20.739 2.416 -12.657 1.00 77.50 355 ARG A N 1
ATOM 2835 C CA . ARG A 1 355 ? 20.846 2.304 -14.120 1.00 77.50 355 ARG A CA 1
ATOM 2836 C C . ARG A 1 355 ? 19.537 1.932 -14.788 1.00 77.50 355 ARG A C 1
ATOM 2838 O O . ARG A 1 355 ? 19.312 2.332 -15.918 1.00 77.50 355 ARG A O 1
ATOM 2845 N N . PHE A 1 356 ? 18.716 1.142 -14.102 1.00 85.94 356 PHE A N 1
ATOM 2846 C CA . PHE A 1 356 ? 17.445 0.670 -14.626 1.00 85.94 356 PHE A CA 1
ATOM 2847 C C . PHE A 1 356 ? 16.391 0.888 -13.558 1.00 85.94 356 PHE A C 1
ATOM 2849 O O . PHE A 1 356 ? 16.496 0.336 -12.462 1.00 85.94 356 PHE A O 1
ATOM 2856 N N . ASP A 1 357 ? 15.402 1.705 -13.886 1.00 82.94 357 ASP A N 1
ATOM 2857 C CA . ASP A 1 357 ? 14.276 2.019 -13.016 1.00 82.94 357 ASP A CA 1
ATOM 2858 C C . ASP A 1 357 ? 13.326 0.824 -12.918 1.00 82.94 357 ASP A C 1
ATOM 2860 O O . ASP A 1 357 ? 12.820 0.505 -11.842 1.00 82.94 357 ASP A O 1
ATOM 2864 N N . PHE A 1 358 ? 13.140 0.106 -14.029 1.00 88.00 358 PHE A N 1
ATOM 2865 C CA . PHE A 1 358 ? 12.244 -1.042 -14.105 1.00 88.00 358 PHE A CA 1
ATOM 2866 C C . PHE A 1 358 ? 12.862 -2.188 -14.885 1.00 88.00 358 PHE A C 1
ATOM 2868 O O . PHE A 1 358 ? 13.664 -1.992 -15.799 1.00 88.00 358 PHE A O 1
ATOM 2875 N N . ILE A 1 359 ? 12.463 -3.402 -14.532 1.00 89.69 359 ILE A N 1
ATOM 2876 C CA . ILE A 1 359 ? 12.889 -4.608 -15.224 1.00 89.69 359 ILE A CA 1
ATOM 2877 C C . ILE A 1 359 ? 11.672 -5.506 -15.421 1.00 89.69 359 ILE A C 1
ATOM 2879 O O . ILE A 1 359 ? 10.881 -5.704 -14.498 1.00 89.69 359 ILE A O 1
ATOM 2883 N N . LEU A 1 360 ? 11.509 -5.999 -16.645 1.00 91.44 360 LEU A N 1
ATOM 2884 C CA . LEU A 1 360 ? 10.386 -6.824 -17.074 1.00 91.44 360 LEU A CA 1
ATOM 2885 C C . LEU A 1 360 ? 10.920 -7.942 -17.971 1.00 91.44 360 LEU A C 1
ATOM 2887 O O . LEU A 1 360 ? 11.291 -7.707 -19.124 1.00 91.44 360 LEU A O 1
ATOM 2891 N N . GLY A 1 361 ? 11.025 -9.155 -17.434 1.00 90.81 361 GLY A N 1
ATOM 2892 C CA . GLY A 1 361 ? 11.653 -10.258 -18.156 1.00 90.81 361 GLY A CA 1
ATOM 2893 C C . GLY A 1 361 ? 13.130 -9.967 -18.414 1.00 90.81 361 GLY A C 1
ATOM 2894 O O . GLY A 1 361 ? 13.880 -9.576 -17.519 1.00 90.81 361 GLY A O 1
ATOM 2895 N N . TYR A 1 362 ? 13.529 -10.111 -19.676 1.00 92.38 362 TYR A N 1
ATOM 2896 C CA . TYR A 1 362 ? 14.854 -9.728 -20.162 1.00 92.38 362 TYR A CA 1
ATOM 2897 C C . TYR A 1 362 ? 14.909 -8.286 -20.710 1.00 92.38 362 TYR A C 1
ATOM 2899 O O . TYR A 1 362 ? 15.904 -7.903 -21.326 1.00 92.38 362 TYR A O 1
ATOM 2907 N N . THR A 1 363 ? 13.871 -7.473 -20.468 1.00 94.00 363 THR A N 1
ATOM 2908 C CA . THR A 1 363 ? 13.839 -6.046 -20.823 1.00 94.00 363 THR A CA 1
ATOM 2909 C C . THR A 1 363 ? 14.227 -5.183 -19.626 1.00 94.00 363 THR A C 1
ATOM 2911 O O . THR A 1 363 ? 13.504 -5.114 -18.631 1.00 94.00 363 THR A O 1
ATOM 2914 N N . PHE A 1 364 ? 15.352 -4.483 -19.740 1.00 93.50 364 PHE A N 1
ATOM 2915 C CA . PHE A 1 364 ? 15.860 -3.553 -18.733 1.00 93.50 364 PHE A CA 1
ATOM 2916 C C . PHE A 1 364 ? 15.541 -2.117 -19.151 1.00 93.50 364 PHE A C 1
ATOM 2918 O O . PHE A 1 364 ? 15.997 -1.657 -20.199 1.00 93.50 364 PHE A O 1
ATOM 2925 N N . ILE A 1 365 ? 14.733 -1.422 -18.351 1.00 93.00 365 ILE A N 1
ATOM 2926 C CA . ILE A 1 365 ? 14.124 -0.138 -18.704 1.00 93.00 365 ILE A CA 1
ATOM 2927 C C . ILE A 1 365 ? 14.770 0.983 -17.895 1.00 93.00 365 ILE A C 1
ATOM 2929 O O . ILE A 1 365 ? 14.768 0.965 -16.664 1.00 93.00 365 ILE A O 1
ATOM 2933 N N . GLN A 1 366 ? 15.276 1.983 -18.606 1.00 90.81 366 GLN A N 1
ATOM 2934 C CA . GLN A 1 366 ? 15.804 3.226 -18.059 1.00 90.81 366 GLN A CA 1
ATOM 2935 C C . GLN A 1 366 ? 14.883 4.374 -18.480 1.00 90.81 366 GLN A C 1
ATOM 2937 O O . GLN A 1 366 ? 14.662 4.585 -19.677 1.00 90.81 366 GLN A O 1
ATOM 2942 N N . VAL A 1 367 ? 14.328 5.108 -17.515 1.00 89.75 367 VAL A N 1
ATOM 2943 C CA . VAL A 1 367 ? 13.448 6.255 -17.765 1.00 89.75 367 VAL A CA 1
ATOM 2944 C C . VAL A 1 367 ? 14.125 7.554 -17.344 1.00 89.75 367 VAL A C 1
ATOM 2946 O O . VAL A 1 367 ? 14.713 7.666 -16.274 1.00 89.75 367 VAL A O 1
ATOM 2949 N N . SER A 1 368 ? 14.071 8.577 -18.197 1.00 87.56 368 SER A N 1
ATOM 2950 C CA . SER A 1 368 ? 14.718 9.853 -17.882 1.00 87.56 368 SER A CA 1
ATOM 2951 C C . SER A 1 368 ? 14.111 11.021 -18.638 1.00 87.56 368 SER A C 1
ATOM 2953 O O . SER A 1 368 ? 13.765 10.905 -19.809 1.00 87.56 368 SER A O 1
ATOM 2955 N N . ILE A 1 369 ? 14.041 12.183 -17.987 1.00 86.00 369 ILE A N 1
ATOM 2956 C CA . ILE A 1 369 ? 13.685 13.454 -18.641 1.00 86.00 369 ILE A CA 1
ATOM 2957 C C . ILE A 1 369 ? 14.873 14.093 -19.377 1.00 86.00 369 ILE A C 1
ATOM 2959 O O . ILE A 1 369 ? 14.690 15.037 -20.141 1.00 86.00 369 ILE A O 1
ATOM 2963 N N . SER A 1 370 ? 16.096 13.621 -19.120 1.00 85.69 370 SER A N 1
ATOM 2964 C CA . SER A 1 370 ? 17.270 14.027 -19.896 1.00 85.69 370 SER A CA 1
ATOM 2965 C C . SER A 1 370 ? 17.294 13.274 -21.221 1.00 85.69 370 SER A C 1
ATOM 2967 O O . SER A 1 370 ? 16.553 12.317 -21.405 1.00 85.69 370 SER A O 1
ATOM 2969 N N . ASN A 1 371 ? 18.133 13.703 -22.157 1.00 86.88 371 ASN A N 1
ATOM 2970 C CA . ASN A 1 371 ? 18.415 12.902 -23.341 1.00 86.88 371 ASN A CA 1
ATOM 2971 C C . ASN A 1 371 ? 19.426 11.785 -23.026 1.00 86.88 371 ASN A C 1
ATOM 2973 O O . ASN A 1 371 ? 20.116 11.839 -22.003 1.00 86.88 371 ASN A O 1
ATOM 2977 N N . PHE A 1 372 ? 19.525 10.782 -23.908 1.00 88.12 372 PHE A N 1
ATOM 2978 C CA . PHE A 1 372 ? 20.332 9.589 -23.637 1.00 88.12 372 PHE A CA 1
ATOM 2979 C C . PHE A 1 372 ? 21.802 9.928 -23.396 1.00 88.12 372 PHE A C 1
ATOM 2981 O O . PHE A 1 372 ? 22.405 9.397 -22.474 1.00 88.12 372 PHE A O 1
ATOM 2988 N N . GLN A 1 373 ? 22.374 10.842 -24.184 1.00 86.44 373 GLN A N 1
ATOM 2989 C CA . GLN A 1 373 ? 23.781 11.211 -24.051 1.00 86.44 373 GLN A CA 1
ATOM 2990 C C . GLN A 1 373 ? 24.087 11.778 -22.664 1.00 86.44 373 GLN A C 1
ATOM 2992 O O . GLN A 1 373 ? 25.014 11.302 -22.025 1.00 86.44 373 GLN A O 1
ATOM 2997 N N . LYS A 1 374 ? 23.285 12.739 -22.195 1.00 86.56 374 LYS A N 1
ATOM 2998 C CA . LYS A 1 374 ? 23.452 13.350 -20.872 1.00 86.56 374 LYS A CA 1
ATOM 2999 C C . LYS A 1 374 ? 23.147 12.369 -19.742 1.00 86.56 374 LYS A C 1
ATOM 3001 O O . LYS A 1 374 ? 23.730 12.453 -18.668 1.00 86.56 374 LYS A O 1
ATOM 3006 N N . HIS A 1 375 ? 22.177 11.484 -19.951 1.00 86.12 375 HIS A N 1
ATOM 3007 C CA . HIS A 1 375 ? 21.768 10.540 -18.921 1.00 86.12 375 HIS A CA 1
ATOM 3008 C C . HIS A 1 375 ? 22.740 9.362 -18.780 1.00 86.12 375 HIS A C 1
ATOM 3010 O O . HIS A 1 375 ? 22.966 8.898 -17.669 1.00 86.12 375 HIS A O 1
ATOM 3016 N N . ASN A 1 376 ? 23.349 8.907 -19.877 1.00 88.12 376 ASN A N 1
ATOM 3017 C CA . ASN A 1 376 ? 24.336 7.826 -19.906 1.00 88.12 376 ASN A CA 1
ATOM 3018 C C . ASN A 1 376 ? 25.732 8.318 -19.472 1.00 88.12 376 ASN A C 1
ATOM 3020 O O . ASN A 1 376 ? 26.735 8.079 -20.144 1.00 88.12 376 ASN A O 1
ATOM 3024 N N . GLU A 1 377 ? 25.787 9.022 -18.343 1.00 84.00 377 GLU A N 1
ATOM 3025 C CA . GLU A 1 377 ? 26.997 9.543 -17.709 1.00 84.00 377 GLU A CA 1
ATOM 3026 C C . GLU A 1 377 ? 26.994 9.191 -16.211 1.00 84.00 377 GLU A C 1
ATOM 3028 O O . GLU A 1 377 ? 25.951 8.947 -15.597 1.00 84.00 377 GLU A O 1
ATOM 3033 N N . GLY A 1 378 ? 28.182 9.143 -15.601 1.00 84.31 378 GLY A N 1
ATOM 3034 C CA . GLY A 1 378 ? 28.328 8.889 -14.166 1.00 84.31 378 GLY A CA 1
ATOM 3035 C C . GLY A 1 378 ? 27.712 7.558 -13.718 1.00 84.31 378 GLY A C 1
ATOM 3036 O O . GLY A 1 378 ? 28.034 6.495 -14.245 1.00 84.31 378 GLY A O 1
ATOM 3037 N N . THR A 1 379 ? 26.840 7.601 -12.709 1.00 78.44 379 THR A N 1
ATOM 3038 C CA . THR A 1 379 ? 26.245 6.404 -12.087 1.00 78.44 379 THR A CA 1
ATOM 3039 C C . THR A 1 379 ? 25.176 5.720 -12.940 1.00 78.44 379 THR A C 1
ATOM 3041 O O . THR A 1 379 ? 24.919 4.535 -12.721 1.00 78.44 379 THR A O 1
ATOM 3044 N N . ALA A 1 380 ? 24.592 6.430 -13.908 1.00 81.75 380 ALA A N 1
ATOM 3045 C CA . ALA A 1 380 ? 23.540 5.934 -14.798 1.00 81.75 380 ALA A CA 1
ATOM 3046 C C . ALA A 1 380 ? 24.083 5.350 -16.117 1.00 81.75 380 ALA A C 1
ATOM 3048 O O . ALA A 1 380 ? 23.310 4.859 -16.938 1.00 81.75 380 ALA A O 1
ATOM 3049 N N . ALA A 1 381 ? 25.408 5.365 -16.319 1.00 88.81 381 ALA A N 1
ATOM 3050 C CA . ALA A 1 381 ? 26.040 4.797 -17.504 1.00 88.81 381 ALA A CA 1
ATOM 3051 C C . ALA A 1 381 ? 25.779 3.285 -17.622 1.00 88.81 381 ALA A C 1
ATOM 3053 O O . ALA A 1 381 ? 25.983 2.527 -16.665 1.00 88.81 381 ALA A O 1
ATOM 3054 N N . ILE A 1 382 ? 25.371 2.845 -18.811 1.00 90.06 382 ILE A N 1
ATOM 3055 C CA . ILE A 1 382 ? 25.037 1.447 -19.101 1.00 90.06 382 ILE A CA 1
ATOM 3056 C C . ILE A 1 382 ? 26.247 0.533 -18.945 1.00 90.06 382 ILE A C 1
ATOM 3058 O O . ILE A 1 382 ? 26.097 -0.565 -18.421 1.00 90.06 382 ILE A O 1
ATOM 3062 N N . ASP A 1 383 ? 27.447 0.993 -19.303 1.00 90.12 383 ASP A N 1
ATOM 3063 C CA . ASP A 1 383 ? 28.676 0.194 -19.232 1.00 90.12 383 ASP A CA 1
ATOM 3064 C C . ASP A 1 383 ? 28.877 -0.401 -17.832 1.00 90.12 383 ASP A C 1
ATOM 3066 O O . ASP A 1 383 ? 29.210 -1.577 -17.693 1.00 90.12 383 ASP A O 1
ATOM 3070 N N . LEU A 1 384 ? 28.567 0.360 -16.772 1.00 87.56 384 LEU A N 1
ATOM 3071 C CA . LEU A 1 384 ? 28.721 -0.154 -15.412 1.00 87.56 384 LEU A CA 1
ATOM 3072 C C . LEU A 1 384 ? 27.578 -1.079 -14.929 1.00 87.56 384 LEU A C 1
ATOM 3074 O O . LEU A 1 384 ? 27.605 -1.565 -13.794 1.00 87.56 384 LEU A O 1
ATOM 3078 N N . ALA A 1 385 ? 26.582 -1.370 -15.776 1.00 88.19 385 ALA A N 1
ATOM 3079 C CA . ALA A 1 385 ? 25.633 -2.470 -15.568 1.00 88.19 385 ALA A CA 1
ATOM 3080 C C . ALA A 1 385 ? 26.289 -3.838 -15.801 1.00 88.19 385 ALA A C 1
ATOM 3082 O O . ALA A 1 385 ? 25.858 -4.815 -15.188 1.00 88.19 385 ALA A O 1
ATOM 3083 N N . PHE A 1 386 ? 27.337 -3.873 -16.632 1.00 90.12 386 PHE A N 1
ATOM 3084 C CA . PHE A 1 386 ? 28.103 -5.062 -17.019 1.00 90.12 386 PHE A CA 1
ATOM 3085 C C . PHE A 1 386 ? 29.380 -5.257 -16.190 1.00 90.12 386 PHE A C 1
ATOM 3087 O O . PHE A 1 386 ? 30.079 -6.249 -16.356 1.00 90.12 386 PHE A O 1
ATOM 3094 N N . THR A 1 387 ? 29.688 -4.336 -15.273 1.00 85.25 387 THR A N 1
ATOM 3095 C CA . THR A 1 387 ? 30.849 -4.449 -14.379 1.00 85.25 387 THR A CA 1
ATOM 3096 C C . THR A 1 387 ? 30.499 -5.160 -13.074 1.00 85.25 387 THR A C 1
ATOM 3098 O O . THR A 1 387 ? 29.444 -4.890 -12.485 1.00 85.25 387 THR A O 1
ATOM 3101 N N . ASP A 1 388 ? 31.427 -5.977 -12.575 1.00 73.81 388 ASP A N 1
ATOM 3102 C CA . ASP A 1 388 ? 31.314 -6.679 -11.296 1.00 73.81 388 ASP A CA 1
ATOM 3103 C C . ASP A 1 388 ? 31.032 -5.742 -10.123 1.00 73.81 388 ASP A C 1
ATOM 3105 O O . ASP A 1 388 ? 31.656 -4.690 -9.945 1.00 73.81 388 ASP A O 1
ATOM 3109 N N . ARG A 1 389 ? 30.115 -6.162 -9.246 1.00 65.81 389 ARG A N 1
ATOM 3110 C CA . ARG A 1 389 ? 29.826 -5.436 -8.007 1.00 65.81 389 ARG A CA 1
ATOM 3111 C C . ARG A 1 389 ? 30.512 -6.082 -6.811 1.00 65.81 389 ARG A C 1
ATOM 3113 O O . ARG A 1 389 ? 30.321 -7.265 -6.539 1.00 65.81 389 ARG A O 1
ATOM 3120 N N . LYS A 1 390 ? 31.169 -5.254 -5.991 1.00 56.47 390 LYS A N 1
ATOM 3121 C CA . LYS A 1 390 ? 31.889 -5.639 -4.758 1.00 56.47 390 LYS A CA 1
ATOM 3122 C C . LYS A 1 390 ? 31.078 -6.498 -3.762 1.00 56.47 390 LYS A C 1
ATOM 3124 O O . LYS A 1 390 ? 31.674 -7.203 -2.960 1.00 56.47 390 LYS A O 1
ATOM 3129 N N . TYR A 1 391 ? 29.742 -6.465 -3.821 1.00 57.84 391 TYR A N 1
ATOM 3130 C CA . TYR A 1 391 ? 28.827 -7.161 -2.895 1.00 57.84 391 TYR A CA 1
ATOM 3131 C C . TYR A 1 391 ? 27.897 -8.186 -3.573 1.00 57.84 391 TYR A C 1
ATOM 3133 O O . TYR A 1 391 ? 26.826 -8.484 -3.057 1.00 57.84 391 TYR A O 1
ATOM 3141 N N . SER A 1 392 ? 28.265 -8.686 -4.753 1.00 60.84 392 SER A N 1
ATOM 3142 C CA . SER A 1 392 ? 27.410 -9.558 -5.584 1.00 60.84 392 SER A CA 1
ATOM 3143 C C . SER A 1 392 ? 27.997 -10.953 -5.843 1.00 60.84 392 SER A C 1
ATOM 3145 O O . SER A 1 392 ? 27.467 -11.708 -6.660 1.00 60.84 392 SER A O 1
ATOM 3147 N N . ASN A 1 393 ? 29.090 -11.295 -5.153 1.00 69.19 393 ASN A N 1
ATOM 3148 C CA . ASN A 1 393 ? 29.901 -12.489 -5.406 1.00 69.19 393 ASN A CA 1
ATOM 3149 C C . ASN A 1 393 ? 30.415 -12.565 -6.858 1.00 69.19 393 ASN A C 1
ATOM 3151 O O . ASN A 1 393 ? 30.371 -13.631 -7.463 1.00 69.19 393 ASN A O 1
ATOM 3155 N N . GLY A 1 394 ? 30.884 -11.435 -7.402 1.00 74.81 394 GLY A N 1
ATOM 3156 C CA . GLY A 1 394 ? 31.452 -11.367 -8.756 1.00 74.81 394 GLY A CA 1
ATOM 3157 C C . GLY A 1 394 ? 30.412 -11.386 -9.878 1.00 74.81 394 GLY A C 1
ATOM 3158 O O . GLY A 1 394 ? 30.721 -11.849 -10.963 1.00 74.81 394 GLY A O 1
ATOM 3159 N N . ARG A 1 395 ? 29.179 -10.936 -9.606 1.00 81.44 395 ARG A N 1
ATOM 3160 C CA . ARG A 1 395 ? 28.138 -10.761 -10.626 1.00 81.44 395 ARG A CA 1
ATOM 3161 C C . ARG A 1 395 ? 28.017 -9.296 -11.029 1.00 81.44 395 ARG A C 1
ATOM 3163 O O . ARG A 1 395 ? 28.160 -8.382 -10.206 1.00 81.44 395 ARG A O 1
ATOM 3170 N N . ASN A 1 396 ? 27.657 -9.041 -12.275 1.00 87.56 396 ASN A N 1
ATOM 3171 C CA . ASN A 1 396 ? 27.222 -7.705 -12.662 1.00 87.56 396 ASN A CA 1
ATOM 3172 C C . ASN A 1 396 ? 25.747 -7.458 -12.285 1.00 87.56 396 ASN A C 1
ATOM 3174 O O . ASN A 1 396 ? 25.076 -8.294 -11.674 1.00 87.56 396 ASN A O 1
ATOM 3178 N N . GLN A 1 397 ? 25.232 -6.259 -12.567 1.00 83.00 397 GLN A N 1
ATOM 3179 C CA . GLN A 1 397 ? 23.879 -5.875 -12.143 1.00 83.00 397 GLN A CA 1
ATOM 3180 C C . GLN A 1 397 ? 22.784 -6.670 -12.857 1.00 83.00 397 GLN A C 1
ATOM 3182 O O . GLN A 1 397 ? 21.768 -6.990 -12.237 1.00 83.00 397 GLN A O 1
ATOM 3187 N N . ILE A 1 398 ? 22.981 -6.937 -14.147 1.00 89.31 398 ILE A N 1
ATOM 3188 C CA . ILE A 1 398 ? 22.026 -7.658 -14.991 1.00 89.31 398 ILE A CA 1
ATOM 3189 C C . ILE A 1 398 ? 21.940 -9.106 -14.509 1.00 89.31 398 ILE A C 1
ATOM 3191 O O . ILE A 1 398 ? 20.851 -9.590 -14.213 1.00 89.31 398 ILE A O 1
ATOM 3195 N N . GLU A 1 399 ? 23.088 -9.756 -14.325 1.00 89.75 399 GLU A N 1
ATOM 3196 C CA . GLU A 1 399 ? 23.192 -11.118 -13.789 1.00 89.75 399 GLU A CA 1
ATOM 3197 C C . GLU A 1 399 ? 22.569 -11.230 -12.403 1.00 89.75 399 GLU A C 1
ATOM 3199 O O . GLU A 1 399 ? 21.747 -12.111 -12.164 1.00 89.75 399 GLU A O 1
ATOM 3204 N N . TYR A 1 400 ? 22.911 -10.299 -11.503 1.00 83.62 400 TYR A N 1
ATOM 3205 C CA . TYR A 1 400 ? 22.353 -10.272 -10.156 1.00 83.62 400 TYR A CA 1
ATOM 3206 C C . TYR A 1 400 ? 20.827 -10.272 -10.197 1.00 83.62 400 TYR A C 1
ATOM 3208 O O . TYR A 1 400 ? 20.214 -11.072 -9.503 1.00 83.62 400 TYR A O 1
ATOM 3216 N N . PHE A 1 401 ? 20.220 -9.415 -11.022 1.00 84.12 401 PHE A N 1
ATOM 3217 C CA . PHE A 1 401 ? 18.770 -9.353 -11.158 1.00 84.12 401 PHE A CA 1
ATOM 3218 C C . PHE A 1 401 ? 18.171 -10.640 -11.735 1.00 84.12 401 PHE A C 1
ATOM 3220 O O . PHE A 1 401 ? 17.197 -11.158 -11.183 1.00 84.12 401 PHE A O 1
ATOM 3227 N N . LEU A 1 402 ? 18.718 -11.131 -12.849 1.00 88.12 402 LEU A N 1
ATOM 3228 C CA . LEU A 1 402 ? 18.155 -12.270 -13.571 1.00 88.12 402 LEU A CA 1
ATOM 3229 C C . LEU A 1 402 ? 18.233 -13.548 -12.729 1.00 88.12 402 LEU A C 1
ATOM 3231 O O . LEU A 1 402 ? 17.245 -14.271 -12.632 1.00 88.12 402 LEU A O 1
ATOM 3235 N N . ASP A 1 403 ? 19.350 -13.778 -12.034 1.00 85.62 403 ASP A N 1
ATOM 3236 C CA . ASP A 1 403 ? 19.507 -14.908 -11.112 1.00 85.62 403 ASP A CA 1
ATOM 3237 C C . ASP A 1 403 ? 18.546 -14.806 -9.920 1.00 85.62 403 ASP A C 1
ATOM 3239 O O . ASP A 1 403 ? 17.950 -15.805 -9.507 1.00 85.62 403 ASP A O 1
ATOM 3243 N N . TYR A 1 404 ? 18.370 -13.603 -9.359 1.00 79.75 404 TYR A N 1
ATOM 3244 C CA . TYR A 1 404 ? 17.434 -13.382 -8.252 1.00 79.75 404 TYR A CA 1
ATOM 3245 C C . TYR A 1 404 ? 15.983 -13.606 -8.678 1.00 79.75 404 TYR A C 1
ATOM 3247 O O . TYR A 1 404 ? 15.184 -14.172 -7.937 1.00 79.75 404 TYR A O 1
ATOM 3255 N N . THR A 1 405 ? 15.620 -13.153 -9.869 1.00 79.31 405 THR A N 1
ATOM 3256 C CA . THR A 1 405 ? 14.221 -13.155 -10.292 1.00 79.31 405 THR A CA 1
ATOM 3257 C C . THR A 1 405 ? 13.827 -14.487 -10.905 1.00 79.31 405 THR A C 1
ATOM 3259 O O . THR A 1 405 ? 12.779 -15.027 -10.562 1.00 79.31 405 THR A O 1
ATOM 3262 N N . TYR A 1 406 ? 14.668 -15.043 -11.772 1.00 83.31 406 TYR A N 1
ATOM 3263 C CA . TYR A 1 406 ? 14.331 -16.186 -12.621 1.00 83.31 406 TYR A CA 1
ATOM 3264 C C . TYR A 1 406 ? 15.064 -17.473 -12.231 1.00 83.31 406 TYR A C 1
ATOM 3266 O O . TYR A 1 406 ? 14.660 -18.557 -12.652 1.00 83.31 406 TYR A O 1
ATOM 3274 N N . GLY A 1 407 ? 16.090 -17.383 -11.379 1.00 82.88 407 GLY A N 1
ATOM 3275 C CA . GLY A 1 407 ? 16.955 -18.515 -11.051 1.00 82.88 407 GLY A CA 1
ATOM 3276 C C . GLY A 1 407 ? 17.848 -18.940 -12.223 1.00 82.88 407 GLY A C 1
ATOM 3277 O O . GLY A 1 407 ? 17.817 -18.350 -13.299 1.00 82.88 407 GLY A O 1
ATOM 3278 N N . GLY A 1 408 ? 18.643 -19.991 -12.017 1.00 85.62 408 GLY A N 1
ATOM 3279 C CA . GLY A 1 408 ? 19.697 -20.394 -12.958 1.00 85.62 408 GLY A CA 1
ATOM 3280 C C . GLY A 1 408 ? 20.974 -19.568 -12.788 1.00 85.62 408 GLY A C 1
ATOM 3281 O O . GLY A 1 408 ? 21.125 -18.861 -11.788 1.00 85.62 408 GLY A O 1
ATOM 3282 N N . THR A 1 409 ? 21.891 -19.705 -13.745 1.00 89.69 409 THR A N 1
ATOM 3283 C CA . THR A 1 409 ? 23.145 -18.943 -13.803 1.00 89.69 409 THR A CA 1
ATOM 3284 C C . THR A 1 409 ? 23.170 -18.101 -15.070 1.00 89.69 409 THR A C 1
ATOM 3286 O O . THR A 1 409 ? 23.386 -18.618 -16.170 1.00 89.69 409 THR A O 1
ATOM 3289 N N . HIS A 1 410 ? 22.946 -16.800 -14.925 1.00 92.44 410 HIS A N 1
ATOM 3290 C CA . HIS A 1 410 ? 23.035 -15.854 -16.025 1.00 92.44 410 HIS A CA 1
ATOM 3291 C C . HIS A 1 410 ? 24.446 -15.301 -16.168 1.00 92.44 410 HIS A C 1
ATOM 3293 O O . HIS A 1 410 ? 25.157 -15.085 -15.187 1.00 92.44 410 HIS A O 1
ATOM 3299 N N . ARG A 1 411 ? 24.824 -15.031 -17.416 1.00 93.56 411 ARG A N 1
ATOM 3300 C CA . ARG A 1 411 ? 26.045 -14.309 -17.760 1.00 93.56 411 ARG A CA 1
ATOM 3301 C C . ARG A 1 411 ? 25.713 -13.205 -18.746 1.00 93.56 411 ARG A C 1
ATOM 3303 O O . ARG A 1 411 ? 25.150 -13.495 -19.803 1.00 93.56 411 ARG A O 1
ATOM 3310 N N . ALA A 1 412 ? 26.036 -11.969 -18.390 1.00 93.94 412 ALA A N 1
ATOM 3311 C CA . ALA A 1 412 ? 25.810 -10.787 -19.208 1.00 93.94 412 ALA A CA 1
ATOM 3312 C C . ALA A 1 412 ? 27.156 -10.159 -19.570 1.00 93.94 412 ALA A C 1
ATOM 3314 O O . ALA A 1 412 ? 27.900 -9.712 -18.705 1.00 93.94 412 ALA A O 1
ATOM 3315 N N . GLU A 1 413 ? 27.466 -10.124 -20.857 1.00 93.38 413 GLU A N 1
ATOM 3316 C CA . GLU A 1 413 ? 28.742 -9.657 -21.385 1.00 93.38 413 GLU A CA 1
ATOM 3317 C C . GLU A 1 413 ? 28.524 -8.449 -22.293 1.00 93.38 413 GLU A C 1
ATOM 3319 O O . GLU A 1 413 ? 27.518 -8.355 -23.002 1.00 93.38 413 GLU A O 1
ATOM 3324 N N . MET A 1 414 ? 29.493 -7.538 -22.270 1.00 93.44 414 MET A N 1
ATOM 3325 C CA . MET A 1 414 ? 29.582 -6.415 -23.191 1.00 93.44 414 MET A CA 1
ATOM 3326 C C . MET A 1 414 ? 30.900 -6.530 -23.951 1.00 93.44 414 MET A C 1
ATOM 3328 O O . MET A 1 414 ? 31.975 -6.365 -23.376 1.00 93.44 414 MET A O 1
ATOM 3332 N N . GLU A 1 415 ? 30.806 -6.830 -25.239 1.00 92.75 415 GLU A N 1
ATOM 3333 C CA . GLU A 1 415 ? 31.936 -6.851 -26.155 1.00 92.75 415 GLU A CA 1
ATOM 3334 C C . GLU A 1 415 ? 32.168 -5.438 -26.693 1.00 92.75 415 GLU A C 1
ATOM 3336 O O . GLU A 1 415 ? 31.231 -4.762 -27.124 1.00 92.75 415 GLU A O 1
ATOM 3341 N N . ILE A 1 416 ? 33.418 -4.975 -26.638 1.00 91.31 416 ILE A N 1
ATOM 3342 C CA . ILE A 1 416 ? 33.811 -3.657 -27.135 1.00 91.31 416 ILE A CA 1
ATOM 3343 C C . ILE A 1 416 ? 34.635 -3.850 -28.404 1.00 91.31 416 ILE A C 1
ATOM 3345 O O . ILE A 1 416 ? 35.694 -4.472 -28.366 1.00 91.31 416 ILE A O 1
ATOM 3349 N N . THR A 1 417 ? 34.153 -3.305 -29.520 1.00 91.50 417 THR A N 1
ATOM 3350 C CA . THR A 1 417 ? 34.843 -3.353 -30.816 1.00 91.50 417 THR A CA 1
ATOM 3351 C C . THR A 1 417 ? 35.175 -1.945 -31.298 1.00 91.50 417 THR A C 1
ATOM 3353 O O . THR A 1 417 ? 34.283 -1.106 -31.424 1.00 91.50 417 THR A O 1
ATOM 3356 N N . GLU A 1 418 ? 36.438 -1.684 -31.631 1.00 87.56 418 GLU A N 1
ATOM 3357 C CA . GLU A 1 418 ? 36.847 -0.414 -32.238 1.00 87.56 418 GLU A CA 1
ATOM 3358 C C . GLU A 1 418 ? 36.334 -0.302 -33.680 1.00 87.56 418 GLU A C 1
ATOM 3360 O O . GLU A 1 418 ? 36.626 -1.132 -34.545 1.00 87.56 418 GLU A O 1
ATOM 3365 N N . VAL A 1 419 ? 35.597 0.768 -33.974 1.00 83.31 419 VAL A N 1
ATOM 3366 C CA . VAL A 1 419 ? 35.079 1.062 -35.311 1.00 83.31 419 VAL A CA 1
ATOM 3367 C C . VAL A 1 419 ? 35.669 2.378 -35.804 1.00 83.31 419 VAL A C 1
ATOM 3369 O O . VAL A 1 419 ? 35.499 3.437 -35.198 1.00 83.31 419 VAL A O 1
ATOM 3372 N N . THR A 1 420 ? 36.358 2.338 -36.947 1.00 76.75 420 THR A N 1
ATOM 3373 C CA . THR A 1 420 ? 36.904 3.550 -37.571 1.00 76.75 420 THR A CA 1
ATOM 3374 C C . THR A 1 420 ? 35.833 4.254 -38.394 1.00 76.75 420 THR A C 1
ATOM 3376 O O . THR A 1 420 ? 35.310 3.709 -39.367 1.00 76.75 420 THR A O 1
ATOM 3379 N N . LYS A 1 421 ? 35.551 5.511 -38.060 1.00 67.12 421 LYS A N 1
ATOM 3380 C CA . LYS A 1 421 ? 34.674 6.383 -38.838 1.00 67.12 421 LYS A CA 1
ATOM 3381 C C . LYS A 1 421 ? 35.506 7.316 -39.711 1.00 67.12 421 LYS A C 1
ATOM 3383 O O . LYS A 1 421 ? 36.399 8.011 -39.227 1.00 67.12 421 LYS A O 1
ATOM 3388 N N . LYS A 1 422 ? 35.179 7.354 -41.005 1.00 58.34 422 LYS A N 1
ATOM 3389 C CA . LYS A 1 422 ? 35.653 8.400 -41.917 1.00 58.34 422 LYS A CA 1
ATOM 3390 C C . LYS A 1 422 ? 34.816 9.654 -41.683 1.00 58.34 422 LYS A C 1
ATOM 3392 O O . LYS A 1 422 ? 33.606 9.629 -41.910 1.00 58.34 422 LYS A O 1
ATOM 3397 N N . THR A 1 423 ? 35.432 10.738 -41.232 1.00 56.75 423 THR A N 1
ATOM 3398 C CA . THR A 1 423 ? 34.785 12.051 -41.156 1.00 56.75 423 THR A CA 1
ATOM 3399 C C . THR A 1 423 ? 35.263 12.921 -42.315 1.00 56.75 423 THR A C 1
ATOM 3401 O O . THR A 1 423 ? 36.460 13.100 -42.527 1.00 56.75 423 THR A O 1
ATOM 3404 N N . GLN A 1 424 ? 34.324 13.482 -43.083 1.00 47.75 424 GLN A N 1
ATOM 3405 C CA . GLN A 1 424 ? 34.641 14.583 -43.992 1.00 47.75 424 GLN A CA 1
ATOM 3406 C C . GLN A 1 424 ? 34.841 15.846 -43.150 1.00 47.75 424 GLN A C 1
ATOM 3408 O O . GLN A 1 424 ? 33.877 16.405 -42.625 1.00 47.75 424 GLN A O 1
ATOM 3413 N N . ALA A 1 425 ? 36.089 16.284 -42.991 1.00 49.94 425 ALA A N 1
ATOM 3414 C CA . ALA A 1 425 ? 36.381 17.585 -42.410 1.00 49.94 425 ALA A CA 1
ATOM 3415 C C . ALA A 1 425 ? 36.035 18.682 -43.428 1.00 49.94 425 ALA A C 1
ATOM 3417 O O . ALA A 1 425 ? 36.458 18.633 -44.586 1.00 49.94 425 ALA A O 1
ATOM 3418 N N . LYS A 1 426 ? 35.268 19.694 -43.001 1.00 49.94 426 LYS A N 1
ATOM 3419 C CA . LYS A 1 426 ? 35.152 20.954 -43.742 1.00 49.94 426 LYS A CA 1
ATOM 3420 C C . LYS A 1 426 ? 36.504 21.662 -43.644 1.00 49.94 426 LYS A C 1
ATOM 3422 O O . LYS A 1 426 ? 36.761 22.351 -42.666 1.00 49.94 426 LYS A O 1
ATOM 3427 N N . ASN A 1 427 ? 37.314 21.477 -44.681 1.00 50.38 427 ASN A N 1
ATOM 3428 C CA . ASN A 1 427 ? 38.647 22.038 -44.902 1.00 50.38 427 ASN A CA 1
ATOM 3429 C C . ASN A 1 427 ? 39.759 21.311 -44.123 1.00 50.38 427 ASN A C 1
ATOM 3431 O O . ASN A 1 427 ? 39.742 21.254 -42.902 1.00 50.38 427 ASN A O 1
ATOM 3435 N N . THR A 1 428 ? 40.746 20.805 -44.875 1.00 48.72 428 THR A N 1
ATOM 3436 C CA . THR A 1 428 ? 41.974 20.078 -44.472 1.00 48.72 428 THR A CA 1
ATOM 3437 C C . THR A 1 428 ? 41.813 18.634 -43.954 1.00 48.72 428 THR A C 1
ATOM 3439 O O . THR A 1 428 ? 41.564 18.404 -42.781 1.00 48.72 428 THR A O 1
ATOM 3442 N N . GLY A 1 429 ? 42.064 17.659 -44.846 1.00 55.16 429 GLY A N 1
ATOM 3443 C CA . GLY A 1 429 ? 42.439 16.268 -44.521 1.00 55.16 429 GLY A CA 1
ATOM 3444 C C . GLY A 1 429 ? 41.320 15.300 -44.099 1.00 55.16 429 GLY A C 1
ATOM 3445 O O . GLY A 1 429 ? 40.387 15.665 -43.392 1.00 55.16 429 GLY A O 1
ATOM 3446 N N . GLU A 1 430 ? 41.421 14.030 -44.517 1.00 46.38 430 GLU A N 1
ATOM 3447 C CA . GLU A 1 430 ? 40.595 12.937 -43.978 1.00 46.38 430 GLU A CA 1
ATOM 3448 C C . GLU A 1 430 ? 40.898 12.744 -42.481 1.00 46.38 430 GLU A C 1
ATOM 3450 O O . GLU A 1 430 ? 41.952 12.229 -42.108 1.00 46.38 430 GLU A O 1
ATOM 3455 N N . GLY A 1 431 ? 39.965 13.137 -41.614 1.00 54.19 431 GLY A N 1
ATOM 3456 C CA . GLY A 1 431 ? 39.998 12.770 -40.202 1.00 54.19 431 GLY A CA 1
ATOM 3457 C C . GLY A 1 431 ? 39.506 11.333 -40.024 1.00 54.19 431 GLY A C 1
ATOM 3458 O O . GLY A 1 431 ? 38.447 10.961 -40.535 1.00 54.19 431 GLY A O 1
ATOM 3459 N N . LYS A 1 432 ? 40.261 10.508 -39.295 1.00 60.16 432 LYS A N 1
ATOM 3460 C CA . LYS A 1 432 ? 39.774 9.224 -38.773 1.00 60.16 432 LYS A CA 1
ATOM 3461 C C . LYS A 1 432 ? 39.384 9.431 -37.314 1.00 60.16 432 LYS A C 1
ATOM 3463 O O . LYS A 1 432 ? 40.241 9.776 -36.508 1.00 60.16 432 LYS A O 1
ATOM 3468 N N . SER A 1 433 ? 38.115 9.225 -36.973 1.00 69.06 433 SER A N 1
ATOM 3469 C CA . SER A 1 433 ? 37.673 9.154 -35.573 1.00 69.06 433 SER A CA 1
ATOM 3470 C C . SER A 1 433 ? 37.371 7.701 -35.216 1.00 69.06 433 SER A C 1
ATOM 3472 O O . SER A 1 433 ? 36.608 7.055 -35.937 1.00 69.06 433 SER A O 1
ATOM 3474 N N . VAL A 1 434 ? 37.951 7.193 -34.132 1.00 78.75 434 VAL A N 1
ATOM 3475 C CA . VAL A 1 434 ? 37.672 5.848 -33.601 1.00 78.75 434 VAL A CA 1
ATOM 3476 C C . VAL A 1 434 ? 36.495 5.937 -32.628 1.00 78.75 434 VAL A C 1
ATOM 3478 O O . VAL A 1 434 ? 36.419 6.882 -31.844 1.00 78.75 434 VAL A O 1
ATOM 3481 N N . ILE A 1 435 ? 35.550 5.002 -32.729 1.00 84.94 435 ILE A N 1
ATOM 3482 C CA . ILE A 1 435 ? 34.400 4.874 -31.828 1.00 84.94 435 ILE A CA 1
ATOM 3483 C C . ILE A 1 435 ? 34.352 3.436 -31.325 1.00 84.94 435 ILE A C 1
ATOM 3485 O O . ILE A 1 435 ? 34.383 2.504 -32.127 1.00 84.94 435 ILE A O 1
ATOM 3489 N N . ASP A 1 436 ? 34.207 3.272 -30.017 1.00 88.88 436 ASP A N 1
ATOM 3490 C CA . ASP A 1 436 ? 34.049 1.971 -29.376 1.00 88.88 436 ASP A CA 1
ATOM 3491 C C . ASP A 1 436 ? 32.583 1.531 -29.443 1.00 88.88 436 ASP A C 1
ATOM 3493 O O . ASP A 1 436 ? 31.706 2.112 -28.798 1.00 88.88 436 ASP A O 1
ATOM 3497 N N . LYS A 1 437 ? 32.296 0.511 -30.245 1.00 92.81 437 LYS A N 1
ATOM 3498 C CA . LYS A 1 437 ? 30.972 -0.105 -30.340 1.00 92.81 437 LYS A CA 1
ATOM 3499 C C . LYS A 1 437 ? 30.791 -1.097 -29.191 1.00 92.81 437 LYS A C 1
ATOM 3501 O O . LYS A 1 437 ? 31.645 -1.958 -29.010 1.00 92.81 437 LYS A O 1
ATOM 3506 N N . ARG A 1 438 ? 29.682 -0.995 -28.454 1.00 93.88 438 ARG A N 1
ATOM 3507 C CA . ARG A 1 438 ? 29.265 -1.957 -27.427 1.00 93.88 438 ARG A CA 1
ATOM 3508 C C . ARG A 1 438 ? 28.234 -2.926 -27.998 1.00 93.88 438 ARG A C 1
ATOM 3510 O O . ARG A 1 438 ? 27.156 -2.492 -28.406 1.00 93.88 438 ARG A O 1
ATOM 3517 N N . ASP A 1 439 ? 28.549 -4.216 -27.977 1.00 92.94 439 ASP A N 1
ATOM 3518 C CA . ASP A 1 439 ? 27.608 -5.297 -28.264 1.00 92.94 439 ASP A CA 1
ATOM 3519 C C . ASP A 1 439 ? 27.319 -6.096 -26.981 1.00 92.94 439 ASP A C 1
ATOM 3521 O O . ASP A 1 439 ? 28.219 -6.590 -26.306 1.00 92.94 439 ASP A O 1
ATOM 3525 N N . PHE A 1 440 ? 26.046 -6.210 -26.621 1.00 94.56 440 PHE A N 1
ATOM 3526 C CA . PHE A 1 440 ? 25.556 -6.893 -25.435 1.00 94.56 440 PHE A CA 1
ATOM 3527 C C . PHE A 1 440 ? 25.130 -8.319 -25.758 1.00 94.56 440 PHE A C 1
ATOM 3529 O O . PHE A 1 440 ? 24.433 -8.573 -26.748 1.00 94.56 440 PHE A O 1
ATOM 3536 N N . LYS A 1 441 ? 25.474 -9.242 -24.862 1.00 94.50 441 LYS A N 1
ATOM 3537 C CA . LYS A 1 441 ? 25.088 -10.647 -24.945 1.00 94.50 441 LYS A CA 1
ATOM 3538 C C . LYS A 1 441 ? 24.706 -11.166 -23.568 1.00 94.50 441 LYS A C 1
ATOM 3540 O O . LYS A 1 441 ? 25.471 -11.027 -22.621 1.00 94.50 441 LYS A O 1
ATOM 3545 N N . VAL A 1 442 ? 23.544 -11.807 -23.467 1.00 95.12 442 VAL A N 1
ATOM 3546 C CA . VAL A 1 442 ? 23.102 -12.469 -22.235 1.00 95.12 442 VAL A CA 1
ATOM 3547 C C . VAL A 1 442 ? 22.856 -13.943 -22.501 1.00 95.12 442 VAL A C 1
ATOM 3549 O O . VAL A 1 442 ? 22.252 -14.314 -23.506 1.00 95.12 442 VAL A O 1
ATOM 3552 N N . THR A 1 443 ? 23.342 -14.786 -21.598 1.00 95.50 443 THR A N 1
ATOM 3553 C CA . THR A 1 443 ? 23.110 -16.230 -21.614 1.00 95.50 443 THR A CA 1
ATOM 3554 C C . THR A 1 443 ? 22.561 -16.693 -20.271 1.00 95.50 443 THR A C 1
ATOM 3556 O O . THR A 1 443 ? 22.881 -16.099 -19.243 1.00 95.50 443 THR A O 1
ATOM 3559 N N . ARG A 1 444 ? 21.759 -17.756 -20.279 1.00 93.56 444 ARG A N 1
ATOM 3560 C CA . ARG A 1 444 ? 21.294 -18.488 -19.100 1.00 93.56 444 ARG A CA 1
ATOM 3561 C C . ARG A 1 444 ? 21.755 -19.929 -19.221 1.00 93.56 444 ARG A C 1
ATOM 3563 O O . ARG A 1 444 ? 21.438 -20.591 -20.205 1.00 93.56 444 ARG A O 1
ATOM 3570 N N . ASP A 1 445 ? 22.537 -20.390 -18.251 1.00 92.00 445 ASP A N 1
ATOM 3571 C CA . ASP A 1 445 ? 23.085 -21.750 -18.214 1.00 92.00 445 ASP A CA 1
ATOM 3572 C C . ASP A 1 445 ? 23.799 -22.134 -19.535 1.00 92.00 445 ASP A C 1
ATOM 3574 O O . ASP A 1 445 ? 23.731 -23.263 -20.015 1.00 92.00 445 ASP A O 1
ATOM 3578 N N . GLY A 1 446 ? 24.474 -21.155 -20.154 1.00 91.94 446 GLY A N 1
ATOM 3579 C CA . GLY A 1 446 ? 25.193 -21.298 -21.427 1.00 91.94 446 GLY A CA 1
ATOM 3580 C C . GLY A 1 446 ? 24.347 -21.120 -22.696 1.00 91.94 446 GLY A C 1
ATOM 3581 O O . GLY A 1 446 ? 24.913 -21.042 -23.787 1.00 91.94 446 GLY A O 1
ATOM 3582 N N . VAL A 1 447 ? 23.022 -21.001 -22.587 1.00 93.50 447 VAL A N 1
ATOM 3583 C CA . VAL A 1 447 ? 22.108 -20.786 -23.721 1.00 93.50 447 VAL A CA 1
ATOM 3584 C C . VAL A 1 447 ? 21.849 -19.293 -23.915 1.00 93.50 447 VAL A C 1
ATOM 3586 O O . VAL A 1 447 ? 21.611 -18.575 -22.951 1.00 93.50 447 VAL A O 1
ATOM 3589 N N . LEU A 1 448 ? 21.900 -18.804 -25.157 1.00 94.50 448 LEU A N 1
ATOM 3590 C CA . LEU A 1 448 ? 21.626 -17.399 -25.486 1.00 94.50 448 LEU A CA 1
ATOM 3591 C C . LEU A 1 448 ? 20.184 -17.008 -25.122 1.00 94.50 448 LEU A C 1
ATOM 3593 O O . LEU A 1 448 ? 19.257 -17.740 -25.457 1.00 94.50 448 LEU A O 1
ATOM 3597 N N . CYS A 1 449 ? 20.007 -15.831 -24.515 1.00 92.69 449 CYS A N 1
ATOM 3598 C CA . CYS A 1 449 ? 18.706 -15.188 -24.314 1.00 92.69 449 CYS A CA 1
ATOM 3599 C C . CYS A 1 449 ? 18.465 -14.176 -25.451 1.00 92.69 449 CYS A C 1
ATOM 3601 O O . CYS A 1 449 ? 18.943 -13.041 -25.362 1.00 92.69 449 CYS A O 1
ATOM 3603 N N . PRO A 1 450 ? 17.787 -14.559 -26.551 1.00 91.00 450 PRO A N 1
ATOM 3604 C CA . PRO A 1 450 ? 17.633 -13.696 -27.725 1.00 91.00 450 PRO A CA 1
ATOM 3605 C C . PRO A 1 450 ? 16.663 -12.527 -27.499 1.00 91.00 450 PRO A C 1
ATOM 3607 O O . PRO A 1 450 ? 16.649 -11.586 -28.284 1.00 91.00 450 PRO A O 1
ATOM 3610 N N . ASP A 1 451 ? 15.850 -12.592 -26.446 1.00 90.31 451 ASP A N 1
ATOM 3611 C CA . ASP A 1 451 ? 14.870 -11.587 -26.033 1.00 90.31 451 ASP A CA 1
ATOM 3612 C C . ASP A 1 451 ? 15.456 -10.519 -25.088 1.00 90.31 451 ASP A C 1
ATOM 3614 O O . ASP A 1 451 ? 14.723 -9.650 -24.616 1.00 90.31 451 ASP A O 1
ATOM 3618 N N . PHE A 1 452 ? 16.769 -10.549 -24.817 1.00 94.44 452 PHE A N 1
ATOM 3619 C CA . PHE A 1 452 ? 17.429 -9.516 -24.019 1.00 94.44 452 PHE A CA 1
ATOM 3620 C C . PHE A 1 452 ? 17.452 -8.160 -24.722 1.00 94.44 452 PHE A C 1
ATOM 3622 O O . PHE A 1 452 ? 17.873 -8.036 -25.872 1.00 94.44 452 PHE A O 1
ATOM 3629 N N . MET A 1 453 ? 17.048 -7.123 -23.988 1.00 94.75 453 MET A N 1
ATOM 3630 C CA . MET A 1 453 ? 16.942 -5.772 -24.516 1.00 94.75 453 MET A CA 1
ATOM 3631 C C . MET A 1 453 ? 17.155 -4.722 -23.428 1.00 94.75 453 MET A C 1
ATOM 3633 O O . MET A 1 453 ? 16.638 -4.828 -22.315 1.00 94.75 453 MET A O 1
ATOM 3637 N N . ILE A 1 454 ? 17.857 -3.650 -23.796 1.00 95.38 454 ILE A N 1
ATOM 3638 C CA . ILE A 1 454 ? 17.906 -2.413 -23.017 1.00 95.38 454 ILE A CA 1
ATOM 3639 C C . ILE A 1 454 ? 17.012 -1.379 -23.698 1.00 95.38 454 ILE A C 1
ATOM 3641 O O . ILE A 1 454 ? 17.172 -1.078 -24.885 1.00 95.38 454 ILE A O 1
ATOM 3645 N N . LEU A 1 455 ? 16.071 -0.843 -22.927 1.00 95.38 455 LEU A N 1
ATOM 3646 C CA . LEU A 1 455 ? 15.088 0.132 -23.364 1.00 95.38 455 LEU A CA 1
ATOM 3647 C C . LEU A 1 455 ? 15.313 1.461 -22.649 1.00 95.38 455 LEU A C 1
ATOM 3649 O O . LEU A 1 455 ? 15.244 1.540 -21.426 1.00 95.38 455 LEU A O 1
ATOM 3653 N N . TYR A 1 456 ? 15.503 2.520 -23.425 1.00 93.94 456 TYR A N 1
ATOM 3654 C CA . TYR A 1 456 ? 15.561 3.882 -22.926 1.00 93.94 456 TYR A CA 1
ATOM 3655 C C . TYR A 1 456 ? 14.283 4.644 -23.284 1.00 93.94 456 TYR A C 1
ATOM 3657 O O . TYR A 1 456 ? 13.957 4.811 -24.462 1.00 93.94 456 TYR A O 1
ATOM 3665 N N . ILE A 1 457 ? 13.563 5.129 -22.274 1.00 92.62 457 ILE A N 1
ATOM 3666 C CA . ILE A 1 457 ? 12.322 5.888 -22.454 1.00 92.62 457 ILE A CA 1
ATOM 3667 C C . ILE A 1 457 ? 12.543 7.328 -22.020 1.00 92.62 457 ILE A C 1
ATOM 3669 O O . ILE A 1 457 ? 12.914 7.630 -20.883 1.00 92.62 457 ILE A O 1
ATOM 3673 N N . ARG A 1 458 ? 12.279 8.231 -22.956 1.00 88.69 458 ARG A N 1
ATOM 3674 C CA . ARG A 1 458 ? 12.534 9.651 -22.802 1.00 88.69 458 ARG A CA 1
ATOM 3675 C C . ARG A 1 458 ? 11.288 10.394 -22.313 1.00 88.69 458 ARG A C 1
ATOM 3677 O O . ARG A 1 458 ? 10.218 10.270 -22.896 1.00 88.69 458 ARG A O 1
ATOM 3684 N N . GLY A 1 459 ? 11.454 11.217 -21.280 1.00 77.25 459 GLY A N 1
ATOM 3685 C CA . GLY A 1 459 ? 10.380 11.935 -20.581 1.00 77.25 459 GLY A CA 1
ATOM 3686 C C . GLY A 1 459 ? 10.200 13.409 -20.952 1.00 77.25 459 GLY A C 1
ATOM 3687 O O . GLY A 1 459 ? 9.369 14.080 -20.347 1.00 77.25 459 GLY A O 1
ATOM 3688 N N . LYS A 1 460 ? 10.995 13.948 -21.889 1.00 82.50 460 LYS A N 1
ATOM 3689 C CA . LYS A 1 460 ? 10.889 15.342 -22.365 1.00 82.50 460 LYS A CA 1
ATOM 3690 C C . LYS A 1 460 ? 11.623 15.564 -23.693 1.00 82.50 460 LYS A C 1
ATOM 3692 O O . LYS A 1 460 ? 12.704 15.007 -23.860 1.00 82.50 460 LYS A O 1
ATOM 3697 N N . ASN A 1 461 ? 11.105 16.401 -24.600 1.00 81.00 461 ASN A N 1
ATOM 3698 C CA . ASN A 1 461 ? 11.784 16.798 -25.852 1.00 81.00 461 ASN A CA 1
ATOM 3699 C C . ASN A 1 461 ? 13.019 17.700 -25.608 1.00 81.00 461 ASN A C 1
ATOM 3701 O O . ASN A 1 461 ? 13.106 18.382 -24.587 1.00 81.00 461 ASN A O 1
ATOM 3705 N N . ASP A 1 462 ? 13.993 17.679 -26.529 1.00 72.69 462 ASP A N 1
ATOM 3706 C CA . ASP A 1 462 ? 15.122 18.633 -26.527 1.00 72.69 462 ASP A CA 1
ATOM 3707 C C . ASP A 1 462 ? 14.661 19.977 -27.107 1.00 72.69 462 ASP A C 1
ATOM 3709 O O . ASP A 1 462 ? 13.598 20.055 -27.718 1.00 72.69 462 ASP A O 1
ATOM 3713 N N . PHE A 1 463 ? 15.484 21.015 -26.961 1.00 73.25 463 PHE A N 1
ATOM 3714 C CA . PHE A 1 463 ? 15.324 22.277 -27.680 1.00 73.25 463 PHE A CA 1
ATOM 3715 C C . PHE A 1 463 ? 16.508 22.473 -28.630 1.00 73.25 463 PHE A C 1
ATOM 3717 O O . PHE A 1 463 ? 17.638 22.134 -28.277 1.00 73.25 463 PHE A O 1
ATOM 3724 N N . ASP A 1 464 ? 16.252 22.982 -29.834 1.00 76.50 464 ASP A N 1
ATOM 3725 C CA . ASP A 1 464 ? 17.304 23.393 -30.764 1.00 76.50 464 ASP A CA 1
ATOM 3726 C C . ASP A 1 464 ? 17.963 24.714 -30.316 1.00 76.50 464 ASP A C 1
ATOM 3728 O O . ASP A 1 464 ? 17.500 25.381 -29.387 1.00 76.50 464 ASP A O 1
ATOM 3732 N N . ASP A 1 465 ? 19.033 25.130 -31.002 1.00 75.31 465 ASP A N 1
ATOM 3733 C CA . ASP A 1 465 ? 19.758 26.379 -30.702 1.00 75.31 465 ASP A CA 1
ATOM 3734 C C . ASP A 1 465 ? 18.888 27.646 -30.838 1.00 75.31 465 ASP A C 1
ATOM 3736 O O . ASP A 1 465 ? 19.289 28.735 -30.427 1.00 75.31 465 ASP A O 1
ATOM 3740 N N . LYS A 1 466 ? 17.699 27.523 -31.438 1.00 77.62 466 LYS A N 1
ATOM 3741 C CA . LYS A 1 466 ? 16.717 28.596 -31.624 1.00 77.62 466 LYS A CA 1
ATOM 3742 C C . LYS A 1 466 ? 15.576 28.520 -30.604 1.00 77.62 466 LYS A C 1
ATOM 3744 O O . LYS A 1 466 ? 14.668 29.345 -30.667 1.00 77.62 466 LYS A O 1
ATOM 3749 N N . GLY A 1 467 ? 15.620 27.566 -29.674 1.00 75.50 467 GLY A N 1
ATOM 3750 C CA . GLY A 1 467 ? 14.606 27.363 -28.645 1.00 75.50 467 GLY A CA 1
ATOM 3751 C C . GLY A 1 467 ? 13.344 26.637 -29.121 1.00 75.50 467 GLY A C 1
ATOM 3752 O O . GLY A 1 467 ? 12.341 26.682 -28.414 1.00 75.50 467 GLY A O 1
ATOM 3753 N N . ASN A 1 468 ? 13.359 25.971 -30.280 1.00 79.06 468 ASN A N 1
ATOM 3754 C CA . ASN A 1 468 ? 12.236 25.149 -30.745 1.00 79.06 468 ASN A CA 1
ATOM 3755 C C . ASN A 1 468 ? 12.352 23.721 -30.217 1.00 79.06 468 ASN A C 1
ATOM 3757 O O . ASN A 1 468 ? 13.446 23.157 -30.192 1.00 79.06 468 ASN A O 1
ATOM 3761 N N . GLU A 1 469 ? 11.226 23.103 -29.859 1.00 79.19 469 GLU A N 1
ATOM 3762 C CA . GLU A 1 469 ? 11.218 21.699 -29.445 1.00 79.19 469 GLU A CA 1
ATOM 3763 C C . GLU A 1 469 ? 11.622 20.756 -30.587 1.00 79.19 469 GLU A C 1
ATOM 3765 O O . GLU A 1 469 ? 11.153 20.846 -31.724 1.00 79.19 469 GLU A O 1
ATOM 3770 N N . VAL A 1 470 ? 12.486 19.800 -30.255 1.00 78.31 470 VAL A N 1
ATOM 3771 C CA . VAL A 1 470 ? 12.951 18.746 -31.150 1.00 78.31 470 VAL A CA 1
ATOM 3772 C C . VAL A 1 470 ? 12.208 17.457 -30.814 1.00 78.31 470 VAL A C 1
ATOM 3774 O O . VAL A 1 470 ? 12.481 16.792 -29.816 1.00 78.31 470 VAL A O 1
ATOM 3777 N N . HIS A 1 471 ? 11.287 17.093 -31.701 1.00 76.56 471 HIS A N 1
ATOM 3778 C CA . HIS A 1 471 ? 10.368 15.959 -31.549 1.00 76.56 471 HIS A CA 1
ATOM 3779 C C . HIS A 1 471 ? 10.980 14.591 -31.891 1.00 76.56 471 HIS A C 1
ATOM 3781 O O . HIS A 1 471 ? 10.410 13.541 -31.589 1.00 76.56 471 HIS A O 1
ATOM 3787 N N . ARG A 1 472 ? 12.145 14.569 -32.552 1.00 70.00 472 ARG A N 1
ATOM 3788 C CA . ARG A 1 472 ? 12.819 13.326 -32.957 1.00 70.00 472 ARG A CA 1
ATOM 3789 C C . ARG A 1 472 ? 14.183 13.190 -32.288 1.00 70.00 472 ARG A C 1
ATOM 3791 O O . ARG A 1 472 ? 14.954 14.147 -32.302 1.00 70.00 472 ARG A O 1
ATOM 3798 N N . PRO A 1 473 ? 14.522 12.006 -31.753 1.00 68.62 473 PRO A N 1
ATOM 3799 C CA . PRO A 1 473 ? 15.847 11.770 -31.200 1.00 68.62 473 PRO A CA 1
ATOM 3800 C C . PRO A 1 473 ? 16.898 11.874 -32.311 1.00 68.62 473 PRO A C 1
ATOM 3802 O O . PRO A 1 473 ? 16.763 11.259 -33.367 1.00 68.62 473 PRO A O 1
ATOM 3805 N N . ASN A 1 474 ? 17.951 12.652 -32.069 1.00 70.25 474 ASN A N 1
ATOM 3806 C CA . ASN A 1 474 ? 19.045 12.854 -33.019 1.00 70.25 474 ASN A CA 1
ATOM 3807 C C . ASN A 1 474 ? 20.398 12.492 -32.388 1.00 70.25 474 ASN A C 1
ATOM 3809 O O . ASN A 1 474 ? 21.374 13.230 -32.491 1.00 70.25 474 ASN A O 1
ATOM 3813 N N . HIS A 1 475 ? 20.471 11.345 -31.704 1.00 77.19 475 HIS A N 1
ATOM 3814 C CA . HIS A 1 475 ? 21.719 10.855 -31.111 1.00 77.19 475 HIS A CA 1
ATOM 3815 C C . HIS A 1 475 ? 22.481 9.960 -32.096 1.00 77.19 475 HIS A C 1
ATOM 3817 O O . HIS A 1 475 ? 22.904 8.853 -31.763 1.00 77.19 475 HIS A O 1
ATOM 3823 N N . THR A 1 476 ? 22.674 10.431 -33.333 1.00 74.50 476 THR A N 1
ATOM 3824 C CA . THR A 1 476 ? 23.308 9.653 -34.415 1.00 74.50 476 THR A CA 1
ATOM 3825 C C . THR A 1 476 ? 24.716 9.171 -34.072 1.00 74.50 476 THR A C 1
ATOM 3827 O O . THR A 1 476 ? 25.135 8.130 -34.569 1.00 74.50 476 THR A O 1
ATOM 3830 N N . GLY A 1 477 ? 25.446 9.900 -33.219 1.00 77.50 477 GLY A N 1
ATOM 3831 C CA . GLY A 1 477 ? 26.736 9.450 -32.688 1.00 77.50 477 GLY A CA 1
ATOM 3832 C C . GLY A 1 477 ? 26.604 8.259 -31.735 1.00 77.50 477 GLY A C 1
ATOM 3833 O O . GLY A 1 477 ? 27.349 7.293 -31.861 1.00 77.50 477 GLY A O 1
ATOM 3834 N N . LYS A 1 478 ? 25.605 8.279 -30.844 1.00 86.81 478 LYS A N 1
ATOM 3835 C CA . LYS A 1 478 ? 25.389 7.223 -29.846 1.00 86.81 478 LYS A CA 1
ATOM 3836 C C . LYS A 1 478 ? 24.812 5.936 -30.428 1.00 86.81 478 LYS A C 1
ATOM 3838 O O . LYS A 1 478 ? 25.066 4.888 -29.858 1.00 86.81 478 LYS A O 1
ATOM 3843 N N . VAL A 1 479 ? 24.127 5.967 -31.575 1.00 88.50 479 VAL A N 1
ATOM 3844 C CA . VAL A 1 479 ? 23.726 4.726 -32.277 1.00 88.50 479 VAL A CA 1
ATOM 3845 C C . VAL A 1 479 ? 24.935 3.884 -32.690 1.00 88.50 479 VAL A C 1
ATOM 3847 O O . VAL A 1 479 ? 24.848 2.665 -32.704 1.00 88.50 479 VAL A O 1
ATOM 3850 N N . GLN A 1 480 ? 26.063 4.515 -33.026 1.00 87.38 480 GLN A N 1
ATOM 3851 C CA . GLN A 1 480 ? 27.277 3.781 -33.404 1.00 87.38 480 GLN A CA 1
ATOM 3852 C C . GLN A 1 480 ? 27.949 3.135 -32.188 1.00 87.38 480 GLN A C 1
ATOM 3854 O O . GLN A 1 480 ? 28.529 2.062 -32.305 1.00 87.38 480 GLN A O 1
ATOM 3859 N N . GLU A 1 481 ? 27.844 3.790 -31.033 1.00 90.75 481 GLU A N 1
ATOM 3860 C CA . GLU A 1 481 ? 28.381 3.328 -29.753 1.00 90.75 481 GLU A CA 1
ATOM 3861 C C . GLU A 1 481 ? 27.498 2.243 -29.118 1.00 90.75 481 GLU A C 1
ATOM 3863 O O . GLU A 1 481 ? 28.011 1.256 -28.609 1.00 90.75 481 GLU A O 1
ATOM 3868 N N . TYR A 1 482 ? 26.173 2.398 -29.198 1.00 93.56 482 TYR A N 1
ATOM 3869 C CA . TYR A 1 482 ? 25.174 1.526 -28.579 1.00 93.56 482 TYR A CA 1
ATOM 3870 C C . TYR A 1 482 ? 24.054 1.138 -29.563 1.00 93.56 482 TYR A C 1
ATOM 3872 O O . TYR A 1 482 ? 22.907 1.581 -29.426 1.00 93.56 482 TYR A O 1
ATOM 3880 N N . PRO A 1 483 ? 24.352 0.315 -30.579 1.00 92.06 483 PRO A N 1
ATOM 3881 C CA . PRO A 1 483 ? 23.403 0.011 -31.650 1.00 92.06 483 PRO A CA 1
ATOM 3882 C C . PRO A 1 483 ? 22.200 -0.825 -31.200 1.00 92.06 483 PRO A C 1
ATOM 3884 O O . PRO A 1 483 ? 21.144 -0.747 -31.820 1.00 92.06 483 PRO A O 1
ATOM 3887 N N . GLN A 1 484 ? 22.334 -1.608 -30.126 1.00 94.06 484 GLN A N 1
ATOM 3888 C CA . GLN A 1 484 ? 21.275 -2.500 -29.636 1.00 94.06 484 GLN A CA 1
ATOM 3889 C C . GLN A 1 484 ? 20.284 -1.828 -28.671 1.00 94.06 484 GLN A C 1
ATOM 3891 O O . GLN A 1 484 ? 19.304 -2.457 -28.272 1.00 94.06 484 GLN A O 1
ATOM 3896 N N . ILE A 1 485 ? 20.503 -0.564 -28.281 1.00 94.38 485 ILE A N 1
ATOM 3897 C CA . ILE A 1 485 ? 19.575 0.145 -27.389 1.00 94.38 485 ILE A CA 1
ATOM 3898 C C . ILE A 1 485 ? 18.326 0.562 -28.159 1.00 94.38 485 ILE A C 1
ATOM 3900 O O . ILE A 1 485 ? 18.395 1.272 -29.170 1.00 94.38 485 ILE A O 1
ATOM 3904 N N . ARG A 1 486 ? 17.165 0.186 -27.620 1.00 95.38 486 ARG A N 1
ATOM 3905 C CA . ARG A 1 486 ? 15.868 0.670 -28.091 1.00 95.38 486 ARG A CA 1
ATOM 3906 C C . ARG A 1 486 ? 15.493 1.961 -27.378 1.00 95.38 486 ARG A C 1
ATOM 3908 O O . ARG A 1 486 ? 15.794 2.158 -26.206 1.00 95.38 486 ARG A O 1
ATOM 3915 N N . HIS A 1 487 ? 14.824 2.842 -28.103 1.00 94.50 487 HIS A N 1
ATOM 3916 C CA . HIS A 1 487 ? 14.474 4.185 -27.672 1.00 94.50 487 HIS A CA 1
ATOM 3917 C C . HIS A 1 487 ? 12.981 4.444 -27.874 1.00 94.50 487 HIS A C 1
ATOM 3919 O O . HIS A 1 487 ? 12.446 4.179 -28.950 1.00 94.50 487 HIS A O 1
ATOM 3925 N N . VAL A 1 488 ? 12.330 5.039 -26.878 1.00 93.50 488 VAL A N 1
ATOM 3926 C CA . VAL A 1 488 ? 10.973 5.594 -26.986 1.00 93.50 488 VAL A CA 1
ATOM 3927 C C . VAL A 1 488 ? 11.056 7.101 -26.765 1.00 93.50 488 VAL A C 1
ATOM 3929 O O . VAL A 1 488 ? 11.547 7.554 -25.730 1.00 93.50 488 VAL A O 1
ATOM 3932 N N . CYS A 1 489 ? 10.624 7.890 -27.755 1.00 90.56 489 CYS A N 1
ATOM 3933 C CA . CYS A 1 489 ? 10.657 9.350 -27.659 1.00 90.56 489 CYS A CA 1
ATOM 3934 C C . CYS A 1 489 ? 9.548 9.892 -26.752 1.00 90.56 489 CYS A C 1
ATOM 3936 O O . CYS A 1 489 ? 8.575 9.200 -26.457 1.00 90.56 489 CYS A O 1
ATOM 3938 N N . TRP A 1 490 ? 9.689 11.153 -26.335 1.00 89.31 490 TRP A N 1
ATOM 3939 C CA . TRP A 1 490 ? 8.715 11.775 -25.446 1.00 89.31 490 TRP A CA 1
ATOM 3940 C C . TRP A 1 490 ? 7.329 11.873 -26.074 1.00 89.31 490 TRP A C 1
ATOM 3942 O O . TRP A 1 490 ? 6.368 11.579 -25.386 1.00 89.31 490 TRP A O 1
ATOM 3952 N N . ASP A 1 491 ? 7.195 12.189 -27.361 1.00 88.50 491 ASP A N 1
ATOM 3953 C CA . ASP A 1 491 ? 5.872 12.251 -28.001 1.00 88.50 491 ASP A CA 1
ATOM 3954 C C . ASP A 1 491 ? 5.145 10.891 -27.961 1.00 88.50 491 ASP A C 1
ATOM 3956 O O . ASP A 1 491 ? 3.945 10.818 -27.683 1.00 88.50 491 ASP A O 1
ATOM 3960 N N . GLU A 1 492 ? 5.886 9.799 -28.171 1.00 91.00 492 GLU A N 1
ATOM 3961 C CA . GLU A 1 492 ? 5.368 8.433 -28.073 1.00 91.00 492 GLU A CA 1
ATOM 3962 C C . GLU A 1 492 ? 5.001 8.060 -26.631 1.00 91.00 492 GLU A C 1
ATOM 3964 O O . GLU A 1 492 ? 3.909 7.539 -26.373 1.00 91.00 492 GLU A O 1
ATOM 3969 N N . ALA A 1 493 ? 5.896 8.357 -25.685 1.00 90.31 493 ALA A N 1
ATOM 3970 C CA . ALA A 1 493 ? 5.669 8.129 -24.265 1.00 90.31 493 ALA A CA 1
ATOM 3971 C C . ALA A 1 493 ? 4.471 8.945 -23.765 1.00 90.31 493 ALA A C 1
ATOM 3973 O O . ALA A 1 493 ? 3.569 8.403 -23.140 1.00 90.31 493 ALA A O 1
ATOM 3974 N N . LYS A 1 494 ? 4.403 10.232 -24.101 1.00 88.44 494 LYS A N 1
ATOM 3975 C CA . LYS A 1 494 ? 3.343 11.163 -23.714 1.00 88.44 494 LYS A CA 1
ATOM 3976 C C . LYS A 1 494 ? 1.978 10.664 -24.184 1.00 88.44 494 LYS A C 1
ATOM 3978 O O . LYS A 1 494 ? 1.055 10.557 -23.379 1.00 88.44 494 LYS A O 1
ATOM 3983 N N . ARG A 1 495 ? 1.872 10.272 -25.457 1.00 88.25 495 ARG A N 1
ATOM 3984 C CA . ARG A 1 495 ? 0.646 9.695 -26.022 1.00 88.25 495 ARG A CA 1
ATOM 3985 C C . ARG A 1 495 ? 0.219 8.419 -25.298 1.00 88.25 495 ARG A C 1
ATOM 3987 O O . ARG A 1 495 ? -0.945 8.288 -24.936 1.00 88.25 495 ARG A O 1
ATOM 3994 N N . SER A 1 496 ? 1.143 7.495 -25.064 1.00 87.50 496 SER A N 1
ATOM 3995 C CA . SER A 1 496 ? 0.808 6.194 -24.470 1.00 87.50 496 SER A CA 1
ATOM 3996 C C . SER A 1 496 ? 0.512 6.296 -22.970 1.00 87.50 496 SER A C 1
ATOM 3998 O O . SER A 1 496 ? -0.406 5.651 -22.465 1.00 87.50 496 SER A O 1
ATOM 4000 N N . LEU A 1 497 ? 1.257 7.137 -22.247 1.00 85.81 497 LEU A N 1
ATOM 4001 C CA . LEU A 1 497 ? 1.180 7.257 -20.791 1.00 85.81 497 LEU A CA 1
ATOM 4002 C C . LEU A 1 497 ? 0.019 8.136 -20.324 1.00 85.81 497 LEU A C 1
ATOM 4004 O O . LEU A 1 497 ? -0.650 7.802 -19.346 1.00 85.81 497 LEU A O 1
ATOM 4008 N N . PHE A 1 498 ? -0.279 9.213 -21.044 1.00 83.00 498 PHE A N 1
ATOM 4009 C CA . PHE A 1 498 ? -1.314 10.160 -20.634 1.00 83.00 498 PHE A CA 1
ATOM 4010 C C . PHE A 1 498 ? -2.584 10.077 -21.497 1.00 83.00 498 PHE A C 1
ATOM 4012 O O . PHE A 1 498 ? -3.654 10.463 -21.027 1.00 83.00 498 PHE A O 1
ATOM 4019 N N . GLY A 1 499 ? -2.516 9.501 -22.705 1.00 75.06 499 GLY A N 1
ATOM 4020 C CA . GLY A 1 499 ? -3.671 9.365 -23.602 1.00 75.06 499 GLY A CA 1
ATOM 4021 C C . GLY A 1 499 ? -4.367 10.703 -23.864 1.00 75.06 499 GLY A C 1
ATOM 4022 O O . GLY A 1 499 ? -3.705 11.729 -24.002 1.00 75.06 499 GLY A O 1
ATOM 4023 N N . ASP A 1 500 ? -5.703 10.689 -23.843 1.00 62.09 500 ASP A N 1
ATOM 4024 C CA . ASP A 1 500 ? -6.565 11.873 -24.016 1.00 62.09 500 ASP A CA 1
ATOM 4025 C C . ASP A 1 500 ? -6.616 12.791 -22.778 1.00 62.09 500 ASP A C 1
ATOM 4027 O O . ASP A 1 500 ? -7.339 13.783 -22.761 1.00 62.09 500 ASP A O 1
ATOM 4031 N N . SER A 1 501 ? -5.890 12.460 -21.701 1.00 59.53 501 SER A N 1
ATOM 4032 C CA . SER A 1 501 ? -5.902 13.262 -20.463 1.00 59.53 501 SER A CA 1
ATOM 4033 C C . SER A 1 501 ? -5.093 14.560 -20.582 1.00 59.53 501 SER A C 1
ATOM 4035 O O . SER A 1 501 ? -5.099 15.370 -19.651 1.00 59.53 501 SER A O 1
ATOM 4037 N N . LEU A 1 502 ? -4.382 14.753 -21.699 1.00 59.75 502 LEU A N 1
ATOM 4038 C CA . LEU A 1 502 ? -3.579 15.937 -22.005 1.00 59.75 502 LEU A CA 1
ATOM 4039 C C . LEU A 1 502 ? -4.332 16.942 -22.859 1.00 59.75 502 LEU A C 1
ATOM 4041 O O . LEU A 1 502 ? -4.917 16.556 -23.885 1.00 59.75 502 LEU A O 1
#

Organism: NCBI:txid64571

Sequence (502 aa):
MLKEHLAKRCRSWKRHIAADGEPVDLPLHILDLIENNKYAPEPRTKFQSLLTVKGGDRITSMDLGQSPKFFAKGYQGREFFVTEQMMKLWNELENSEWSVQKCLSGPMGVGKSYISWFLVAKAYAHGWPVLYIADASKLSNCDTKTAASKLICQIFLSINKDILTASELKEMVAIETSKDPYVNSATCIFAELLQSRSQKALFVVDEHGALFPESTLVDVFLQSKDYTGPPLDWRFYHFGIMYEYRNKGRSMIMKRPITPASEAALLGLYRLCPLPNDYICAARQNILQPAQFSDVFFQKLIKQNNIIFKSTNLAGKEEQLLELRVDGFEHLQDPPKRFGDEGKNILIHGGELPRFDFILGYTFIQVSISNFQKHNEGTAAIDLAFTDRKYSNGRNQIEYFLDYTYGGTHRAEMEITEVTKKTQAKNTGEGKSVIDKRDFKVTRDGVLCPDFMILYIRGKNDFDDKGNEVHRPNHTGKVQEYPQIRHVCWDEAKRSLFGDSL